Protein 6JIG (pdb70)

Sequence (480 aa):
FNESASIPTGLTYDDVLIIPQHSRVTSRKEVNTTTRLSRNVKLSIPIVASNMDTVCEQRMAVAMAREGGIGILHRFCSIEEQCAMLREVKRAQSFLIESPRIILPHETAREAWEGLNWKGRVGGVGCLLVVNCKNERKLLGIITRHDLKLADESTTVESLMTPVDKMVVSTNTSISLEEVTHLMRKGRTANVPIVGQNGQLLYLVTLSDVVKLRKNKQASLDSRGRLLVGAAVGVKKDDMNRAIRLVEAGADVLVVDIAHGHSDLCINMVKRLKGDPRTASVDIIAGNIASAEAAEALIDAGADGLKIGVGPGSIAITRLVAGAGVPQLSAVLACTRVARRRGVPCIADGGLRTSGDISKAIGAGADTVMLGNMLAGTDEAPGRVLVKDGQKVKIIRGMAGFGANLSKAERERTSLVPEGVEGSVACKGPVGPIVRQLVGGLRSGMSYSGAKSIEEMQRRTRFVRMTGAGLRESGSHGVA

Solvent-accessible surface area: 21170 Å² total; per-residue (Å²): 231,84,136,69,92,94,123,121,94,28,33,50,4,64,42,2,70,28,61,92,65,168,43,126,28,121,42,83,94,86,3,74,4,71,11,102,0,0,88,110,16,100,4,34,13,0,0,0,0,8,14,20,14,10,0,0,52,39,73,0,0,19,15,0,0,98,31,0,0,0,0,0,0,3,61,23,8,27,19,57,79,0,4,38,17,0,129,33,0,10,62,9,14,11,34,34,33,78,71,4,93,43,7,61,18,147,48,43,1,85,80,0,83,69,24,0,91,60,89,16,63,77,64,5,23,48,14,1,0,0,0,59,42,75,99,108,68,26,12,54,0,14,0,31,70,140,40,3,108,180,30,102,102,89,38,52,0,80,73,44,39,51,60,53,132,68,29,39,53,13,97,67,66,99,7,58,56,79,72,0,11,101,41,10,162,72,34,145,42,45,21,0,0,0,13,11,138,85,33,54,10,65,54,8,0,23,75,74,10,2,81,77,45,134,65,86,90,50,28,7,57,24,124,94,9,36,0,16,0,0,0,0,0,1,18,82,95,91,14,21,70,17,0,15,94,0,24,134,13,15,4,28,0,0,0,0,25,33,72,115,0,71,29,104,113,0,25,67,0,0,116,101,0,74,62,23,118,140,0,41,88,20,10,0,0,0,0,13,2,11,44,40,65,1,0,70,24,0,5,87,8,23,0,6,0,0,2,0,5,24,14,27,22,69,25,30,37,21,83,146,63,66,63,51,34,47,46,1,1,26,0,0,77,40,0,12,84,27,1,81,190,98,47,5,8,2,0,0,22,14,26,12,105,74,28,35,8,0,3,20,0,0,7,3,16,0,28,0,0,2,2,14,58,21,0,0,2,0,89,39,5,24,63,82,91,47,87,54,116,77,70,51,8,11,84,8,50,1,40,49,3,127,33,0,55,70,40,35,38,90,38,64,101,143,156,55,113,39,46,5,66,71,32,67,13,72,47,78,22,67,0,7,67,38,1,140,69,16,12,36,21,0,71,57,10,0,36,128,1,2,0,23,33,7,70,43,0,51,69,95,9,133,51,72,151,24,98,51,80,26,69,88,66,58,46,124,128,91,98,159

Radius of gyration: 24.88 Å; Cα contacts (8 Å, |Δi|>4): 1090; chains: 1; bounding box: 66×73×60 Å

GO terms:
  GO:0005654 nucleoplasm (C, HTP)
  GO:0005730 nucleolus (C, HTP)
  GO:0005737 cytoplasm (C, HTP)
  GO:0005730 nucleolus (C, IDA)
  GO:0020015 glycosome (C, IDA)
  GO:0003920 GMP reductase activity (F, IDA)

Foldseek 3Di:
DPVVVPDDDFAALLFWAWFFDDAPDDDLVLFFAWFAQFLPFIWRHFEEADQAQQIDFLLNQLLQLLQGHGYAHHDLFALVRRLLRLQQQQQAAFAWAFPAAADEQQAFLLVVVVQQQDPSYVNRHFKHFYAHDPPQQQTFFIDGPVLSPPPDRGHTNNVSTGGPVLDAEAQDPPDDLVRVVVSCVVSVDFKYFHAHPRRHTGTMGGNVNSVSVPPPPNGRADPRRGHAYAYEFEQDPCSVVSQLSNVVSPHQEYEHDDLACLDVSNLVSLLVQCPDPSRVVHAYEYDDDQAQVSLVSNVVSPHRAYEYWHAQAPFFQCCVQVVDTGRQLNSLLRNQVNCVVVSTAYEREHNDDALSSVLSSLQSRHRHYYDHQLRRLEPSGDADWDQDPHATKGKDKDCLADVSNVSSCVRNVHPRPGGGGMDIDGRDYHCNVSVVVSSSSSSVSCSSQNHSYSVSSNVRIDMDTDDPVVSQVVDDPDDD

InterPro domains:
  IPR000644 CBS domain [PF00571] (102-151)
  IPR000644 CBS domain [PF00571] (161-215)
  IPR000644 CBS domain [PS51371] (98-161)
  IPR000644 CBS domain [PS51371] (163-225)
  IPR000644 CBS domain [SM00116] (101-155)
  IPR000644 CBS domain [SM00116] (169-217)
  IPR001093 IMP dehydrogenase/GMP reductase [PF00478] (12-486)
  IPR001093 IMP dehydrogenase/GMP reductase [cd00381] (12-475)
  IPR005990 Inosine-5'-monophosphate dehydrogenase [PIRSF000130] (10-489)
  IPR005990 Inosine-5'-monophosphate dehydrogenase [PTHR11911] (8-489)
  IPR005990 Inosine-5'-monophosphate dehydrogenase [TIGR01302] (12-467)
  IPR013785 Aldolase-type TIM barrel [G3DSA:3.20.20.70] (3-490)
  IPR015875 IMP dehydrogenase / GMP reductase, conserved site [PS00487] (308-320)
  IPR046342 CBS domain superfamily [SSF54631] (102-215)

Organism: Trypanosoma brucei brucei (strain 927/4 GUTat10.1) (NCBI:txid185431)

Secondary structure (DSSP, 8-state):
-HHHHTSPPP--GGGEEEPP-------GGG----EEEETTEEESS-EEE---TTT-SHHHHHHHHHTT-EEEE--SS-HHHHHHHHHHHHHS--SSEES--EE-TTSBHHHHHHHHT-TTSTT--SEEEEES-TTT-BEEEEEETGGGTT--TTSBHHHHSEEGGGS--B--TT--HHHHHHHHHHHT-SEEEEE-TTSBEEEEEEHHHHHHHHS-TTS-B-TTSPBP-EEEE-SSHHHHHHHHHHHHHT-SEEEEE-S--SSHHHHHHHHHHHH-TTTTTSEEEEEEE-SHHHHHHHHHTT-SEEEE-SS-STTB-HHHHT-----HHHHHHHHHHHHHHHT--EEEES---SHHHHHHHHHTT-SEEEESTTTTTBTTSSS--EEETTEEEEEEE-TTSHHHHHHHHHHHT------B-EEEEE--B-HHHHHHHHHHHHHHHHHHTT-SSHHHHHHH--EEE--HHHHHHHS--S--

Structure (mmCIF, N/CA/C/O backbone):
data_6JIG
#
_entry.id   6JIG
#
_cell.length_a   143.277
_cell.length_b   143.277
_cell.length_c   132.961
_cell.angle_alpha   90.00
_cell.angle_beta   90.00
_cell.angle_gamma   90.00
#
_symmetry.space_group_name_H-M   'I 4 2 2'
#
loop_
_entity.id
_entity.type
_entity.pdbx_description
1 polymer 'GMP reductase'
2 non-polymer "GUANOSINE-5'-MONOPHOSPHATE"
3 non-polymer 'POTASSIUM ION'
4 water water
#
loop_
_atom_site.group_PDB
_atom_site.id
_atom_site.type_symbol
_atom_site.label_atom_id
_atom_site.label_alt_id
_atom_site.label_comp_id
_atom_site.label_asym_id
_atom_site.label_entity_id
_atom_site.label_seq_id
_atom_site.pdbx_PDB_ins_code
_atom_site.Cartn_x
_atom_site.Cartn_y
_atom_site.Cartn_z
_atom_site.occupancy
_atom_site.B_iso_or_equiv
_atom_site.auth_seq_id
_atom_site.auth_comp_id
_atom_site.auth_asym_id
_atom_site.auth_atom_id
_atom_site.pdbx_PDB_model_num
ATOM 1 N N . PHE A 1 3 ? -15.080 1.192 -40.487 1.00 61.20 3 PHE A N 1
ATOM 2 C CA . PHE A 1 3 ? -14.741 2.404 -39.741 1.00 60.92 3 PHE A CA 1
ATOM 3 C C . PHE A 1 3 ? -13.567 3.131 -40.402 1.00 57.82 3 PHE A C 1
ATOM 4 O O . PHE A 1 3 ? -12.482 3.227 -39.824 1.00 60.59 3 PHE A O 1
ATOM 12 N N . ASN A 1 4 ? -13.798 3.662 -41.609 1.00 56.47 4 ASN A N 1
ATOM 13 C CA . ASN A 1 4 ? -12.717 4.221 -42.423 1.00 55.90 4 ASN A CA 1
ATOM 14 C C . ASN A 1 4 ? -12.252 5.602 -41.959 1.00 55.53 4 ASN A C 1
ATOM 15 O O . ASN A 1 4 ? -11.073 5.935 -42.129 1.00 52.03 4 ASN A O 1
ATOM 17 N N . GLU A 1 5 ? -13.102 6.419 -41.376 1.00 55.78 5 GLU A N 1
ATOM 18 C CA . GLU A 1 5 ? -12.659 7.726 -40.976 1.00 53.41 5 GLU A CA 1
ATOM 19 C C . GLU A 1 5 ? -11.545 7.616 -39.975 1.00 54.47 5 GLU A C 1
ATOM 20 O O . GLU A 1 5 ? -10.609 8.339 -40.014 1.00 56.60 5 GLU A O 1
ATOM 26 N N . SER A 1 6 ? -11.656 6.694 -39.068 1.00 52.50 6 SER A N 1
ATOM 27 C CA . SER A 1 6 ? -10.639 6.543 -38.037 1.00 49.19 6 SER A CA 1
ATOM 28 C C . SER A 1 6 ? -9.281 6.197 -38.632 1.00 50.33 6 SER A C 1
ATOM 29 O O . SER A 1 6 ? -8.250 6.679 -38.150 1.00 50.36 6 SER A O 1
ATOM 32 N N . ALA A 1 7 ? -9.252 5.386 -39.691 1.00 51.66 7 ALA A N 1
ATOM 33 C CA . ALA A 1 7 ? -7.972 4.952 -40.244 1.00 51.86 7 ALA A CA 1
ATOM 34 C C . ALA A 1 7 ? -7.165 6.091 -40.868 1.00 53.48 7 ALA A C 1
ATOM 35 O O . ALA A 1 7 ? -5.944 5.956 -41.018 1.00 52.12 7 ALA A O 1
ATOM 37 N N . SER A 1 8 ? -7.801 7.205 -41.228 1.00 50.70 8 SER A N 1
ATOM 38 C CA . SER A 1 8 ? -7.113 8.309 -41.894 1.00 50.26 8 SER A CA 1
ATOM 39 C C . SER A 1 8 ? -6.481 9.309 -40.930 1.00 49.41 8 SER A C 1
ATOM 40 O O . SER A 1 8 ? -5.802 10.238 -41.380 1.00 51.83 8 SER A O 1
ATOM 43 N N . ILE A 1 9 ? -6.689 9.154 -39.629 1.00 45.42 9 ILE A N 1
ATOM 44 C CA . ILE A 1 9 ? -6.106 10.042 -38.626 1.00 40.52 9 ILE A CA 1
ATOM 45 C C . ILE A 1 9 ? -4.625 9.701 -38.467 1.00 40.28 9 ILE A C 1
ATOM 46 O O . ILE A 1 9 ? -4.281 8.541 -38.186 1.00 39.36 9 ILE A O 1
ATOM 51 N N . PRO A 1 10 ? -3.717 10.665 -38.633 1.00 39.90 10 PRO A N 1
ATOM 52 C CA . PRO A 1 10 ? -2.289 10.367 -38.496 1.00 39.98 10 PRO A CA 1
ATOM 53 C C . PRO A 1 10 ? -1.906 10.141 -37.044 1.00 36.90 10 PRO A C 1
ATOM 54 O O . PRO A 1 10 ? -2.574 10.590 -36.115 1.00 35.26 10 PRO A O 1
ATOM 58 N N . THR A 1 11 ? -0.785 9.456 -36.849 1.00 38.85 11 THR A N 1
ATOM 59 C CA . THR A 1 11 ? -0.302 9.153 -35.510 1.00 35.29 11 THR A CA 1
ATOM 60 C C . THR A 1 11 ? 0.827 10.108 -35.148 1.00 36.63 11 THR A C 1
ATOM 61 O O . THR A 1 11 ? 1.776 10.267 -35.918 1.00 37.09 11 THR A O 1
ATOM 65 N N . GLY A 1 12 ? 0.723 10.746 -33.985 1.00 34.13 12 GLY A N 1
ATOM 66 C CA . GLY A 1 12 ? 1.782 11.611 -33.490 1.00 34.86 12 GLY A CA 1
ATOM 67 C C . GLY A 1 12 ? 2.609 10.886 -32.443 1.00 33.81 12 GLY A C 1
ATOM 68 O O . GLY A 1 12 ? 2.098 10.063 -31.691 1.00 32.52 12 GLY A O 1
ATOM 69 N N . LEU A 1 13 ? 3.899 11.198 -32.398 1.00 30.26 13 LEU A N 1
ATOM 70 C CA . LEU A 1 13 ? 4.828 10.541 -31.491 1.00 29.49 13 LEU A CA 1
ATOM 71 C C . LEU A 1 13 ? 5.334 11.526 -30.454 1.00 32.13 13 LEU A C 1
ATOM 72 O O . LEU A 1 13 ? 5.513 12.716 -30.746 1.00 32.48 13 LEU A O 1
ATOM 77 N N . THR A 1 14 ? 5.590 11.025 -29.252 1.00 31.31 14 THR A N 1
ATOM 78 C CA . THR A 1 14 ? 6.291 11.816 -28.251 1.00 30.53 14 THR A CA 1
ATOM 79 C C . THR A 1 14 ? 7.669 11.211 -27.989 1.00 31.85 14 THR A C 1
ATOM 80 O O . THR A 1 14 ? 8.065 10.220 -28.619 1.00 30.16 14 THR A O 1
ATOM 84 N N . TYR A 1 15 ? 8.409 11.817 -27.050 1.00 31.32 15 TYR A N 1
ATOM 85 C CA . TYR A 1 15 ? 9.789 11.383 -26.812 1.00 30.14 15 TYR A CA 1
ATOM 86 C C . TYR A 1 15 ? 9.844 9.916 -26.414 1.00 33.02 15 TYR A C 1
ATOM 87 O O . TYR A 1 15 ? 10.694 9.166 -26.908 1.00 31.86 15 TYR A O 1
ATOM 96 N N . ASP A 1 16 ? 8.942 9.487 -25.523 1.00 32.49 16 ASP A N 1
ATOM 97 C CA . ASP A 1 16 ? 8.936 8.093 -25.081 1.00 32.54 16 ASP A CA 1
ATOM 98 C C . ASP A 1 16 ? 8.559 7.105 -26.180 1.00 34.86 16 ASP A C 1
ATOM 99 O O . ASP A 1 16 ? 8.626 5.889 -25.937 1.00 34.77 16 ASP A O 1
ATOM 104 N N . ASP A 1 17 ? 8.161 7.570 -27.365 1.00 30.27 17 ASP A N 1
ATOM 105 C CA . ASP A 1 17 ? 7.856 6.655 -28.459 1.00 32.00 17 ASP A CA 1
ATOM 106 C C . ASP A 1 17 ? 9.078 6.253 -29.281 1.00 32.18 17 ASP A C 1
ATOM 107 O O . ASP A 1 17 ? 8.968 5.346 -30.109 1.00 29.89 17 ASP A O 1
ATOM 112 N N . VAL A 1 18 ? 10.226 6.915 -29.125 1.00 31.83 18 VAL A N 1
ATOM 113 C CA . VAL A 1 18 ? 11.339 6.672 -30.036 1.00 32.36 18 VAL A CA 1
ATOM 114 C C . VAL A 1 18 ? 12.654 6.537 -29.275 1.00 31.70 18 VAL A C 1
ATOM 115 O O . VAL A 1 18 ? 12.787 6.944 -28.118 1.00 32.25 18 VAL A O 1
ATOM 119 N N . LEU A 1 19 ? 13.622 5.919 -29.944 1.00 29.30 19 LEU A N 1
ATOM 120 C CA . LEU A 1 19 ? 15.024 5.962 -29.537 1.00 30.92 19 LEU A CA 1
ATOM 121 C C . LEU A 1 19 ? 15.850 6.486 -30.692 1.00 30.18 19 LEU A C 1
ATOM 122 O O . LEU A 1 19 ? 15.453 6.356 -31.849 1.00 31.10 19 LEU A O 1
ATOM 127 N N . ILE A 1 20 ? 17.001 7.082 -30.368 1.00 31.55 20 ILE A N 1
ATOM 128 C CA . ILE A 1 20 ? 17.984 7.479 -31.373 1.00 32.30 20 ILE A CA 1
ATOM 129 C C . ILE A 1 20 ? 18.762 6.244 -31.820 1.00 31.05 20 ILE A C 1
ATOM 130 O O . ILE A 1 20 ? 19.320 5.520 -30.996 1.00 30.40 20 ILE A O 1
ATOM 135 N N . ILE A 1 21 ? 18.770 5.987 -33.117 1.00 31.46 21 ILE A N 1
ATOM 136 C CA . ILE A 1 21 ? 19.477 4.816 -33.640 1.00 29.64 21 ILE A CA 1
ATOM 137 C C . ILE A 1 21 ? 20.971 5.109 -33.619 1.00 33.42 21 ILE A C 1
ATOM 138 O O . ILE A 1 21 ? 21.394 6.143 -34.166 1.00 34.18 21 ILE A O 1
ATOM 143 N N . PRO A 1 22 ? 21.798 4.251 -33.025 1.00 31.98 22 PRO A N 1
ATOM 144 C CA . PRO A 1 22 ? 23.244 4.508 -33.040 1.00 33.78 22 PRO A CA 1
ATOM 145 C C . PRO A 1 22 ? 23.771 4.549 -34.469 1.00 34.48 22 PRO A C 1
ATOM 146 O O . PRO A 1 22 ? 23.346 3.779 -35.328 1.00 31.68 22 PRO A O 1
ATOM 150 N N . GLN A 1 23 ? 24.698 5.476 -34.713 1.00 35.09 23 GLN A N 1
ATOM 151 C CA . GLN A 1 23 ? 25.309 5.709 -36.013 1.00 36.58 23 GLN A CA 1
ATOM 152 C C . GLN A 1 23 ? 26.817 5.568 -35.874 1.00 37.12 23 GLN A C 1
ATOM 153 O O . GLN A 1 23 ? 27.359 5.494 -34.769 1.00 39.18 23 GLN A O 1
ATOM 159 N N . HIS A 1 24 ? 27.491 5.516 -37.014 1.00 36.51 24 HIS A N 1
ATOM 160 C CA . HIS A 1 24 ? 28.947 5.511 -37.003 1.00 39.23 24 HIS A CA 1
ATOM 161 C C . HIS A 1 24 ? 29.480 6.787 -36.362 1.00 43.48 24 HIS A C 1
ATOM 162 O O . HIS A 1 24 ? 29.148 7.896 -36.790 1.00 43.79 24 HIS A O 1
ATOM 169 N N . SER A 1 25 ? 30.318 6.636 -35.340 1.00 38.15 25 SER A N 1
ATOM 170 C CA . SER A 1 25 ? 30.846 7.775 -34.604 1.00 41.73 25 SER A CA 1
ATOM 171 C C . SER A 1 25 ? 32.353 7.853 -34.819 1.00 46.91 25 SER A C 1
ATOM 172 O O . SER A 1 25 ? 33.083 6.911 -34.491 1.00 40.01 25 SER A O 1
ATOM 175 N N . ARG A 1 26 ? 32.810 8.969 -35.377 1.00 47.12 26 ARG A N 1
ATOM 176 C CA . ARG A 1 26 ? 34.232 9.269 -35.408 1.00 49.77 26 ARG A CA 1
ATOM 177 C C . ARG A 1 26 ? 34.677 10.005 -34.155 1.00 55.86 26 ARG A C 1
ATOM 178 O O . ARG A 1 26 ? 35.858 10.349 -34.031 1.00 56.24 26 ARG A O 1
ATOM 186 N N . VAL A 1 27 ? 33.749 10.251 -33.229 1.00 55.75 27 VAL A N 1
ATOM 187 C CA . VAL A 1 27 ? 34.054 10.998 -32.014 1.00 58.09 27 VAL A CA 1
ATOM 188 C C . VAL A 1 27 ? 35.031 10.195 -31.175 1.00 61.92 27 VAL A C 1
ATOM 189 O O . VAL A 1 27 ? 34.725 9.080 -30.737 1.00 60.05 27 VAL A O 1
ATOM 193 N N . THR A 1 28 ? 36.214 10.755 -30.938 1.00 63.81 28 THR A N 1
ATOM 194 C CA . THR A 1 28 ? 37.177 10.092 -30.070 1.00 65.19 28 THR A CA 1
ATOM 195 C C . THR A 1 28 ? 37.173 10.652 -28.656 1.00 67.71 28 THR A C 1
ATOM 196 O O . THR A 1 28 ? 37.255 9.883 -27.695 1.00 68.26 28 THR A O 1
ATOM 200 N N . SER A 1 29 ? 37.048 11.967 -28.497 1.00 69.94 29 SER A N 1
ATOM 201 C CA . SER A 1 29 ? 37.026 12.594 -27.183 1.00 70.13 29 SER A CA 1
ATOM 202 C C . SER A 1 29 ? 35.660 13.212 -26.911 1.00 71.32 29 SER A C 1
ATOM 203 O O . SER A 1 29 ? 35.051 13.825 -27.798 1.00 65.48 29 SER A O 1
ATOM 205 N N . ARG A 1 30 ? 35.183 13.048 -25.672 1.00 71.34 30 ARG A N 1
ATOM 206 C CA . ARG A 1 30 ? 33.997 13.767 -25.222 1.00 68.10 30 ARG A CA 1
ATOM 207 C C . ARG A 1 30 ? 34.143 15.276 -25.398 1.00 65.32 30 ARG A C 1
ATOM 208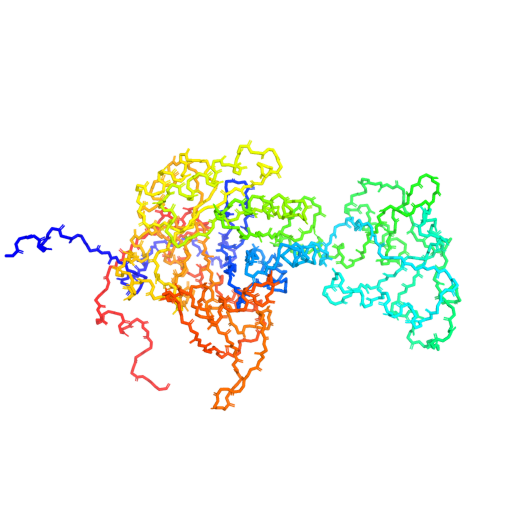 O O . ARG A 1 30 ? 33.133 15.982 -25.514 1.00 62.18 30 ARG A O 1
ATOM 210 N N . LYS A 1 31 ? 35.377 15.782 -25.442 1.00 65.47 31 LYS A N 1
ATOM 211 C CA . LYS A 1 31 ? 35.622 17.209 -25.606 1.00 62.28 31 LYS A CA 1
ATOM 212 C C . LYS A 1 31 ? 35.385 17.704 -27.028 1.00 59.66 31 LYS A C 1
ATOM 213 O O . LYS A 1 31 ? 35.213 18.912 -27.220 1.00 58.64 31 LYS A O 1
ATOM 215 N N . GLU A 1 32 ? 35.380 16.816 -28.028 1.00 61.31 32 GLU A N 1
ATOM 216 C CA . GLU A 1 32 ? 35.203 17.242 -29.414 1.00 59.70 32 GLU A CA 1
ATOM 217 C C . GLU A 1 32 ? 33.760 17.602 -29.762 1.00 55.93 32 GLU A C 1
ATOM 218 O O . GLU A 1 32 ? 33.515 18.070 -30.879 1.00 52.31 32 GLU A O 1
ATOM 224 N N . VAL A 1 33 ? 32.812 17.398 -28.849 1.00 53.97 33 VAL A N 1
ATOM 225 C CA . VAL A 1 33 ? 31.390 17.573 -29.127 1.00 49.51 33 VAL A CA 1
ATOM 226 C C . VAL A 1 33 ? 30.996 18.999 -28.736 1.00 50.82 33 VAL A C 1
ATOM 227 O O . VAL A 1 33 ? 30.991 19.346 -27.555 1.00 53.77 33 VAL A O 1
ATOM 231 N N . ASN A 1 34 ? 30.653 19.819 -29.725 1.00 41.85 34 ASN A N 1
ATOM 232 C CA . ASN A 1 34 ? 30.333 21.229 -29.531 1.00 41.08 34 ASN A CA 1
ATOM 233 C C . ASN A 1 34 ? 28.820 21.394 -29.445 1.00 38.42 34 ASN A C 1
ATOM 234 O O . ASN A 1 34 ? 28.108 20.933 -30.338 1.00 38.30 34 ASN A O 1
ATOM 239 N N . THR A 1 35 ? 28.332 22.062 -28.395 1.00 36.00 35 THR A N 1
ATOM 240 C CA . THR A 1 35 ? 26.889 22.213 -28.211 1.00 37.25 35 THR A CA 1
ATOM 241 C C . THR A 1 35 ? 26.380 23.611 -28.517 1.00 35.22 35 THR A C 1
ATOM 242 O O . THR A 1 35 ? 25.234 23.917 -28.177 1.00 33.14 35 THR A O 1
ATOM 246 N N . THR A 1 36 ? 27.181 24.471 -29.155 1.00 34.68 36 THR A N 1
ATOM 247 C CA . THR A 1 36 ? 26.719 25.833 -29.405 1.00 33.51 36 THR A CA 1
ATOM 248 C C . THR A 1 36 ? 25.552 25.849 -30.397 1.00 35.03 36 THR A C 1
ATOM 249 O O . THR A 1 36 ? 25.479 25.035 -31.321 1.00 36.13 36 THR A O 1
ATOM 253 N N . THR A 1 37 ? 24.619 26.772 -30.189 1.00 35.65 37 THR A N 1
ATOM 254 C CA . THR A 1 37 ? 23.357 26.735 -30.916 1.00 34.83 37 THR A CA 1
ATOM 255 C C . THR A 1 37 ? 22.805 28.151 -30.998 1.00 36.22 37 THR A C 1
ATOM 256 O O . THR A 1 37 ? 23.416 29.103 -30.504 1.00 39.64 37 THR A O 1
ATOM 260 N N . ARG A 1 38 ? 21.640 28.287 -31.628 1.00 34.68 38 ARG A N 1
ATOM 261 C CA . ARG A 1 38 ? 20.943 29.561 -31.736 1.00 37.07 38 ARG A CA 1
ATOM 262 C C . ARG A 1 38 ? 19.642 29.505 -30.951 1.00 38.66 38 ARG A C 1
ATOM 263 O O . ARG A 1 38 ? 18.852 28.560 -31.098 1.00 34.32 38 ARG A O 1
ATOM 271 N N . LEU A 1 39 ? 19.445 30.503 -30.100 1.00 34.67 39 LEU A N 1
ATOM 272 C CA . LEU A 1 39 ? 18.154 30.707 -29.468 1.00 35.33 39 LEU A CA 1
ATOM 273 C C . LEU A 1 39 ? 17.164 31.317 -30.448 1.00 38.67 39 LEU A C 1
ATOM 274 O O . LEU A 1 39 ? 15.991 30.919 -30.497 1.00 32.94 39 LEU A O 1
ATOM 279 N N . SER A 1 40 ? 17.629 32.288 -31.229 1.00 36.18 40 SER A N 1
ATOM 280 C CA . SER A 1 40 ? 16.832 32.988 -32.220 1.00 35.51 40 SER A CA 1
ATOM 281 C C . SER A 1 40 ? 17.788 33.441 -33.319 1.00 37.24 40 SER A C 1
ATOM 282 O O . SER A 1 40 ? 18.994 33.182 -33.255 1.00 37.55 40 SER A O 1
ATOM 285 N N . ARG A 1 41 ? 17.243 34.132 -34.325 1.00 36.88 41 ARG A N 1
ATOM 286 C CA . ARG A 1 41 ? 18.025 34.469 -35.518 1.00 38.22 41 ARG A CA 1
ATOM 287 C C . ARG A 1 41 ? 19.347 35.137 -35.152 1.00 39.42 41 ARG A C 1
ATOM 288 O O . ARG A 1 41 ? 20.388 34.846 -35.752 1.00 42.69 41 ARG A O 1
ATOM 296 N N . ASN A 1 42 ? 19.335 36.014 -34.151 1.00 37.79 42 ASN A N 1
ATOM 297 C CA . ASN A 1 42 ? 20.523 36.801 -33.842 1.00 42.15 42 ASN A CA 1
ATOM 298 C C . ASN A 1 42 ? 21.083 36.533 -32.448 1.00 43.60 42 ASN A C 1
ATOM 299 O O . ASN A 1 42 ? 21.868 37.341 -31.946 1.00 37.90 42 ASN A O 1
ATOM 304 N N . VAL A 1 43 ? 20.728 35.414 -31.809 1.00 36.79 43 VAL A N 1
ATOM 305 C CA . VAL A 1 43 ? 21.214 35.122 -30.459 1.00 35.97 43 VAL A CA 1
ATOM 306 C C . VAL A 1 43 ? 21.760 33.702 -30.423 1.00 40.06 43 VAL A C 1
ATOM 307 O O . VAL A 1 43 ? 21.012 32.742 -30.641 1.00 37.52 43 VAL A O 1
ATOM 311 N N . LYS A 1 44 ? 23.049 33.568 -30.123 1.00 33.93 44 LYS A N 1
ATOM 312 C CA . LYS A 1 44 ? 23.706 32.276 -29.979 1.00 34.54 44 LYS A CA 1
ATOM 313 C C . LYS A 1 44 ? 23.864 31.921 -28.505 1.00 37.42 44 LYS A C 1
ATOM 314 O O . LYS A 1 44 ? 24.000 32.799 -27.650 1.00 38.29 44 LYS A O 1
ATOM 318 N N . LEU A 1 45 ? 23.858 30.618 -28.213 1.00 33.90 45 LEU A N 1
ATOM 319 C CA . LEU A 1 45 ? 24.079 30.116 -26.866 1.00 34.56 45 LEU A CA 1
ATOM 320 C C . LEU A 1 45 ? 25.119 29.007 -26.902 1.00 33.98 45 LEU A C 1
ATOM 321 O O . LEU A 1 45 ? 25.136 28.191 -27.828 1.00 36.29 45 LEU A O 1
ATOM 326 N N . SER A 1 46 ? 25.941 28.940 -25.848 1.00 31.27 46 SER A N 1
ATOM 327 C CA . SER A 1 46 ? 26.943 27.881 -25.758 1.00 35.36 46 SER A CA 1
ATOM 328 C C . SER A 1 46 ? 26.315 26.519 -25.468 1.00 34.06 46 SER A C 1
ATOM 329 O O . SER A 1 46 ? 26.873 25.491 -25.871 1.00 32.70 46 SER A O 1
ATOM 332 N N . ILE A 1 47 ? 25.209 26.475 -24.720 1.00 33.77 47 ILE A N 1
ATOM 333 C CA . ILE A 1 47 ? 24.510 25.202 -24.480 1.00 33.20 47 ILE A CA 1
ATOM 334 C C . ILE A 1 47 ? 23.035 25.409 -24.819 1.00 33.77 47 ILE A C 1
ATOM 335 O O . ILE A 1 47 ? 22.530 26.535 -24.731 1.00 34.40 47 ILE A O 1
ATOM 340 N N . PRO A 1 48 ? 22.307 24.365 -25.220 1.00 32.70 48 PRO A N 1
ATOM 341 C CA . PRO A 1 48 ? 20.956 24.582 -25.750 1.00 30.83 48 PRO A CA 1
ATOM 342 C C . PRO A 1 48 ? 19.842 24.525 -24.711 1.00 34.43 48 PRO A C 1
ATOM 343 O O . PRO A 1 48 ? 18.765 24.022 -25.028 1.00 36.44 48 PRO A O 1
ATOM 347 N N . ILE A 1 49 ? 20.072 25.026 -23.499 1.00 35.18 49 ILE A N 1
ATOM 348 C CA . ILE A 1 49 ? 19.150 24.884 -22.373 1.00 35.47 49 ILE A CA 1
ATOM 349 C C . ILE A 1 49 ? 18.569 26.254 -22.042 1.00 33.53 49 ILE A C 1
ATOM 350 O O . ILE A 1 49 ? 19.321 27.207 -21.805 1.00 33.79 49 ILE A O 1
ATOM 355 N N . VAL A 1 50 ? 17.242 26.344 -22.011 1.00 33.16 50 VAL A N 1
ATOM 356 C CA . VAL A 1 50 ? 16.515 27.570 -21.692 1.00 34.81 50 VAL A CA 1
ATOM 357 C C . VAL A 1 50 ? 15.643 27.292 -20.473 1.00 38.06 50 VAL A C 1
ATOM 358 O O . VAL A 1 50 ? 14.848 26.342 -20.479 1.00 34.79 50 VAL A O 1
ATOM 362 N N . ALA A 1 51 ? 15.792 28.102 -19.426 1.00 35.15 51 ALA A N 1
ATOM 363 C CA . ALA A 1 51 ? 14.911 27.970 -18.268 1.00 36.36 51 ALA A CA 1
ATOM 364 C C . ALA A 1 51 ? 13.533 28.544 -18.574 1.00 36.96 51 ALA A C 1
ATOM 365 O O . ALA A 1 51 ? 13.410 29.639 -19.126 1.00 35.36 51 ALA A O 1
ATOM 367 N N . SER A 1 52 ? 12.495 27.808 -18.185 1.00 34.94 52 SER A N 1
ATOM 368 C CA . SER A 1 52 ? 11.126 28.172 -18.513 1.00 33.32 52 SER A CA 1
ATOM 369 C C . SER A 1 52 ? 10.689 29.453 -17.811 1.00 34.11 52 SER A C 1
ATOM 370 O O . SER A 1 52 ? 10.976 29.653 -16.626 1.00 36.35 52 SER A O 1
ATOM 373 N N . ASN A 1 53 ? 9.940 30.286 -18.537 1.00 34.00 53 ASN A N 1
ATOM 374 C CA . ASN A 1 53 ? 9.256 31.459 -17.975 1.00 35.24 53 ASN A CA 1
ATOM 375 C C . ASN A 1 53 ? 8.027 31.001 -17.182 1.00 37.24 53 ASN A C 1
ATOM 376 O O . ASN A 1 53 ? 6.877 31.202 -17.570 1.00 39.20 53 ASN A O 1
ATOM 381 N N . MET A 1 54 ? 8.304 30.367 -16.049 1.00 37.05 54 MET A N 1
ATOM 382 C CA . MET A 1 54 ? 7.312 29.977 -15.061 1.00 39.66 54 MET A CA 1
ATOM 383 C C . MET A 1 54 ? 7.662 30.638 -13.740 1.00 40.76 54 MET A C 1
ATOM 384 O O . MET A 1 54 ? 8.843 30.798 -13.418 1.00 39.20 54 MET A O 1
ATOM 389 N N . ASP A 1 55 ? 6.639 31.014 -12.968 1.00 41.58 55 ASP A N 1
ATOM 390 C CA . ASP A 1 55 ? 6.941 31.718 -11.732 1.00 40.67 55 ASP A CA 1
ATOM 391 C C . ASP A 1 55 ? 7.443 30.796 -10.635 1.00 44.31 55 ASP A C 1
ATOM 392 O O . ASP A 1 55 ? 7.754 31.289 -9.548 1.00 40.61 55 ASP A O 1
ATOM 397 N N . THR A 1 56 ? 7.578 29.493 -10.898 1.00 40.13 56 THR A N 1
ATOM 398 C CA . THR A 1 56 ? 8.273 28.586 -9.996 1.00 40.91 56 THR A CA 1
ATOM 399 C C . THR A 1 56 ? 9.614 28.121 -10.559 1.00 44.03 56 THR A C 1
ATOM 400 O O . THR A 1 56 ? 10.254 27.244 -9.970 1.00 43.69 56 THR A O 1
ATOM 404 N N . VAL A 1 57 ? 10.061 28.684 -11.678 1.00 41.38 57 VAL A N 1
ATOM 405 C CA . VAL A 1 57 ? 11.312 28.238 -12.286 1.00 40.13 57 VAL A CA 1
ATOM 406 C C . VAL A 1 57 ? 12.299 29.391 -12.446 1.00 40.11 57 VAL A C 1
ATOM 407 O O . VAL A 1 57 ? 13.430 29.316 -11.953 1.00 42.47 57 VAL A O 1
ATOM 411 N N . CYS A 1 58 ? 11.899 30.471 -13.118 1.00 39.66 58 CYS A N 1
ATOM 412 C CA . CYS A 1 58 ? 12.877 31.477 -13.550 1.00 39.21 58 CYS A CA 1
ATOM 413 C C . CYS A 1 58 ? 12.548 32.881 -13.039 1.00 39.07 58 CYS A C 1
ATOM 414 O O . CYS A 1 58 ? 11.733 33.596 -13.631 1.00 39.25 58 CYS A O 1
ATOM 417 N N . GLU A 1 59 ? 13.228 33.295 -11.969 1.00 39.30 59 GLU A N 1
ATOM 418 C CA . GLU A 1 59 ? 13.350 34.725 -11.691 1.00 40.80 59 GLU A CA 1
ATOM 419 C C . GLU A 1 59 ? 14.836 35.073 -11.755 1.00 41.98 59 GLU A C 1
ATOM 420 O O . GLU A 1 59 ? 15.587 34.392 -12.464 1.00 36.81 59 GLU A O 1
ATOM 426 N N . GLN A 1 60 ? 15.285 36.118 -11.051 1.00 41.35 60 GLN A N 1
ATOM 427 C CA . GLN A 1 60 ? 16.621 36.643 -11.333 1.00 42.17 60 GLN A CA 1
ATOM 428 C C . GLN A 1 60 ? 17.723 35.638 -10.986 1.00 39.88 60 GLN A C 1
ATOM 429 O O . GLN A 1 60 ? 18.732 35.551 -11.696 1.00 38.24 60 GLN A O 1
ATOM 435 N N . ARG A 1 61 ? 17.563 34.864 -9.909 1.00 39.35 61 ARG A N 1
ATOM 436 C CA . ARG A 1 61 ? 18.645 33.957 -9.534 1.00 40.84 61 ARG A CA 1
ATOM 437 C C . ARG A 1 61 ? 18.807 32.826 -10.548 1.00 39.16 61 ARG A C 1
ATOM 438 O O . ARG A 1 61 ? 19.937 32.425 -10.860 1.00 39.06 61 ARG A O 1
ATOM 442 N N . MET A 1 62 ? 17.696 32.315 -11.086 1.00 40.72 62 MET A N 1
ATOM 443 C CA . MET A 1 62 ? 17.771 31.271 -12.110 1.00 38.59 62 MET A CA 1
ATOM 444 C C . MET A 1 62 ? 18.336 31.821 -13.416 1.00 37.99 62 MET A C 1
ATOM 445 O O . MET A 1 62 ? 19.170 31.174 -14.059 1.00 35.86 62 MET A O 1
ATOM 450 N N . ALA A 1 63 ? 17.880 33.009 -13.830 1.00 36.21 63 ALA A N 1
ATOM 451 C CA . ALA A 1 63 ? 18.381 33.616 -15.060 1.00 37.00 63 ALA A CA 1
ATOM 452 C C . ALA A 1 63 ? 19.889 33.832 -14.993 1.00 37.88 63 ALA A C 1
ATOM 453 O O . ALA A 1 63 ? 20.603 33.604 -15.976 1.00 35.64 63 ALA A O 1
ATOM 455 N N . VAL A 1 64 ? 20.395 34.253 -13.832 1.00 37.14 64 VAL A N 1
ATOM 456 C CA . VAL A 1 64 ? 21.837 34.453 -13.677 1.00 36.01 64 VAL A CA 1
ATOM 457 C C . VAL A 1 64 ? 22.573 33.127 -13.790 1.00 37.79 64 VAL A C 1
ATOM 458 O O . VAL A 1 64 ? 23.611 33.020 -14.462 1.00 35.69 64 VAL A O 1
ATOM 462 N N . ALA A 1 65 ? 22.046 32.090 -13.140 1.00 36.85 65 ALA A N 1
ATOM 463 C CA . ALA A 1 65 ? 22.713 30.795 -13.157 1.00 37.52 65 ALA A CA 1
ATOM 464 C C . ALA A 1 65 ? 22.732 30.208 -14.562 1.00 34.63 65 ALA A C 1
ATOM 465 O O . ALA A 1 65 ? 23.748 29.657 -14.998 1.00 35.75 65 ALA A O 1
ATOM 467 N N . MET A 1 66 ? 21.621 30.321 -15.288 1.00 36.10 66 MET A N 1
ATOM 468 C CA . MET A 1 66 ? 21.549 29.725 -16.622 1.00 36.29 66 MET A CA 1
ATOM 469 C C . MET A 1 66 ? 22.523 30.404 -17.580 1.00 35.59 66 MET A C 1
ATOM 470 O O . MET A 1 66 ? 23.208 29.736 -18.361 1.00 34.75 66 MET A O 1
ATOM 475 N N . ALA A 1 67 ? 22.562 31.735 -17.564 1.00 34.36 67 ALA A N 1
ATOM 476 C CA . ALA A 1 67 ? 23.515 32.447 -18.413 1.00 34.70 67 ALA A CA 1
ATOM 477 C C . ALA A 1 67 ? 24.953 32.085 -18.058 1.00 35.36 67 ALA A C 1
ATOM 478 O O . ALA A 1 67 ? 25.812 31.961 -18.945 1.00 36.15 67 ALA A O 1
ATOM 480 N N . ARG A 1 68 ? 25.244 31.917 -16.764 1.00 37.07 68 ARG A N 1
ATOM 481 C CA . ARG A 1 68 ? 26.600 31.551 -16.365 1.00 38.49 68 ARG A CA 1
ATOM 482 C C . ARG A 1 68 ? 26.992 30.179 -16.887 1.00 39.51 68 ARG A C 1
ATOM 483 O O . ARG A 1 68 ? 28.169 29.946 -17.172 1.00 37.40 68 ARG A O 1
ATOM 491 N N . GLU A 1 69 ? 26.030 29.260 -17.017 1.00 37.62 69 GLU A N 1
ATOM 492 C CA . GLU A 1 69 ? 26.312 27.963 -17.608 1.00 35.46 69 GLU A CA 1
ATOM 493 C C . GLU A 1 69 ? 26.336 27.989 -19.131 1.00 35.53 69 GLU A C 1
ATOM 494 O O . GLU A 1 69 ? 26.631 26.961 -19.745 1.00 35.78 69 GLU A O 1
ATOM 500 N N . GLY A 1 70 ? 26.029 29.111 -19.764 1.00 36.90 70 GLY A N 1
ATOM 501 C CA . GLY A 1 70 ? 26.063 29.167 -21.208 1.00 33.21 70 GLY A CA 1
ATOM 502 C C . GLY A 1 70 ? 24.717 29.025 -21.880 1.00 36.08 70 GLY A C 1
ATOM 503 O O . GLY A 1 70 ? 24.663 29.026 -23.118 1.00 34.48 70 GLY A O 1
ATOM 504 N N . GLY A 1 71 ? 23.641 28.921 -21.110 1.00 33.46 71 GLY A N 1
ATOM 505 C CA . GLY A 1 71 ? 22.269 28.942 -21.607 1.00 34.07 71 GLY A CA 1
ATOM 506 C C . GLY A 1 71 ? 21.621 30.290 -21.355 1.00 35.84 71 GLY A C 1
ATOM 507 O O . GLY A 1 71 ? 22.283 31.334 -21.393 1.00 36.16 71 GLY A O 1
ATOM 508 N N . ILE A 1 72 ? 20.326 30.271 -21.043 1.00 34.90 72 ILE A N 1
ATOM 509 C CA . ILE A 1 72 ? 19.587 31.513 -20.806 1.00 33.62 72 ILE A CA 1
ATOM 510 C C . ILE A 1 72 ? 18.326 31.183 -20.021 1.00 38.03 72 ILE A C 1
ATOM 511 O O . ILE A 1 72 ? 17.822 30.053 -20.068 1.00 35.32 72 ILE A O 1
ATOM 516 N N . GLY A 1 73 ? 17.823 32.168 -19.276 1.00 33.70 73 GLY A N 1
ATOM 517 C CA . GLY A 1 73 ? 16.515 32.079 -18.651 1.00 34.55 73 GLY A CA 1
ATOM 518 C C . GLY A 1 73 ? 15.585 33.110 -19.263 1.00 37.05 73 GLY A C 1
ATOM 519 O O . GLY A 1 73 ? 16.030 34.172 -19.709 1.00 37.13 73 GLY A O 1
ATOM 520 N N . ILE A 1 74 ? 14.289 32.787 -19.300 1.00 34.15 74 ILE A N 1
ATOM 521 C CA . ILE A 1 74 ? 13.245 33.712 -19.740 1.00 35.04 74 ILE A CA 1
ATOM 522 C C . ILE A 1 74 ? 12.451 34.134 -18.506 1.00 39.23 74 ILE A C 1
ATOM 523 O O . ILE A 1 74 ? 11.744 33.318 -17.897 1.00 35.37 74 ILE A O 1
ATOM 528 N N . LEU A 1 75 ? 12.556 35.410 -18.145 1.00 34.49 75 LEU A N 1
ATOM 529 C CA . LEU A 1 75 ? 11.842 35.943 -16.986 1.00 37.02 75 LEU A CA 1
ATOM 530 C C . LEU A 1 75 ? 10.334 35.932 -17.210 1.00 35.73 75 LEU A C 1
ATOM 531 O O . LEU A 1 75 ? 9.839 36.440 -18.223 1.00 37.79 75 LEU A O 1
ATOM 536 N N . HIS A 1 76 ? 9.595 35.384 -16.244 1.00 35.35 76 HIS A N 1
ATOM 537 C CA . HIS A 1 76 ? 8.157 35.250 -16.398 1.00 36.02 76 HIS A CA 1
ATOM 538 C C . HIS A 1 76 ? 7.474 36.608 -16.213 1.00 41.06 76 HIS A C 1
ATOM 539 O O . HIS A 1 76 ? 8.050 37.551 -15.651 1.00 41.04 76 HIS A O 1
ATOM 546 N N . ARG A 1 77 ? 6.238 36.703 -16.712 1.00 40.48 77 ARG A N 1
ATOM 547 C CA . ARG A 1 77 ? 5.481 37.950 -16.746 1.00 40.24 77 ARG A CA 1
ATOM 548 C C . ARG A 1 77 ? 4.329 37.980 -15.748 1.00 41.92 77 ARG A C 1
ATOM 549 O O . ARG A 1 77 ? 3.492 38.888 -15.803 1.00 44.20 77 ARG A O 1
ATOM 557 N N . PHE A 1 78 ? 4.264 37.021 -14.833 1.00 45.48 78 PHE A N 1
ATOM 558 C CA . PHE A 1 78 ? 3.218 37.020 -13.813 1.00 46.84 78 PHE A CA 1
ATOM 559 C C . PHE A 1 78 ? 3.667 37.864 -12.622 1.00 44.01 78 PHE A C 1
ATOM 560 O O . PHE A 1 78 ? 3.788 37.420 -11.485 1.00 42.53 78 PHE A O 1
ATOM 568 N N . CYS A 1 79 ? 3.957 39.113 -12.942 1.00 46.17 79 CYS A N 1
ATOM 569 C CA . CYS A 1 79 ? 4.396 40.129 -12.005 1.00 44.96 79 CYS A CA 1
ATOM 570 C C . CYS A 1 79 ? 4.054 41.474 -12.623 1.00 43.55 79 CYS A C 1
ATOM 571 O O . CYS A 1 79 ? 3.694 41.567 -13.799 1.00 42.82 79 CYS A O 1
ATOM 574 N N . SER A 1 80 ? 4.159 42.531 -11.822 1.00 48.11 80 SER A N 1
ATOM 575 C CA . SER A 1 80 ? 3.997 43.861 -12.384 1.00 49.27 80 SER A CA 1
ATOM 576 C C . SER A 1 80 ? 5.130 44.135 -13.369 1.00 46.53 80 SER A C 1
ATOM 577 O O . SER A 1 80 ? 6.197 43.518 -13.305 1.00 42.46 80 SER A O 1
ATOM 580 N N . ILE A 1 81 ? 4.875 45.041 -14.318 1.00 44.37 81 ILE A N 1
ATOM 581 C CA . ILE A 1 81 ? 5.939 45.464 -15.226 1.00 46.75 81 ILE A CA 1
ATOM 582 C C . ILE A 1 81 ? 7.140 45.943 -14.425 1.00 46.17 81 ILE A C 1
ATOM 583 O O . ILE A 1 81 ? 8.283 45.558 -14.695 1.00 44.77 81 ILE A O 1
ATOM 588 N N . GLU A 1 82 ? 6.887 46.778 -13.409 1.00 45.57 82 GLU A N 1
ATOM 589 C CA . GLU A 1 82 ? 7.960 47.254 -12.544 1.00 47.19 82 GLU A CA 1
ATOM 590 C C . GLU A 1 82 ? 8.740 46.092 -11.945 1.00 44.14 82 GLU A C 1
ATOM 591 O O . GLU A 1 82 ? 9.973 46.120 -11.905 1.00 41.51 82 GLU A O 1
ATOM 593 N N . GLU A 1 83 ? 8.034 45.054 -11.484 1.00 44.72 83 GLU A N 1
ATOM 594 C CA . GLU A 1 83 ? 8.700 43.893 -10.904 1.00 46.71 83 GLU A CA 1
ATOM 595 C C . GLU A 1 83 ? 9.514 43.142 -11.949 1.00 41.14 83 GLU A C 1
ATOM 596 O O . GLU A 1 83 ? 10.650 42.735 -11.682 1.00 41.47 83 GLU A O 1
ATOM 602 N N . GLN A 1 84 ? 8.943 42.926 -13.137 1.00 41.81 84 GLN A N 1
ATOM 603 C CA . GLN A 1 84 ? 9.679 42.187 -14.161 1.00 42.95 84 GLN A CA 1
ATOM 604 C C . GLN A 1 84 ? 10.948 42.936 -14.558 1.00 40.67 84 GLN A C 1
ATOM 605 O O . GLN A 1 84 ? 12.026 42.338 -14.685 1.00 39.57 84 GLN A O 1
ATOM 611 N N . CYS A 1 85 ? 10.845 44.256 -14.718 1.00 40.92 85 CYS A N 1
ATOM 612 C CA . CYS A 1 85 ? 12.014 45.060 -15.070 1.00 40.94 85 CYS A CA 1
ATOM 613 C C . CYS A 1 85 ? 13.063 45.045 -13.976 1.00 42.87 85 CYS A C 1
ATOM 614 O O . CYS A 1 85 ? 14.266 45.038 -14.262 1.00 41.70 85 CYS A O 1
ATOM 617 N N . ALA A 1 86 ? 12.624 45.043 -12.718 1.00 42.49 86 ALA A N 1
ATOM 618 C CA . ALA A 1 86 ? 13.557 45.001 -11.598 1.00 41.37 86 ALA A CA 1
ATOM 619 C C . ALA A 1 86 ? 14.352 43.696 -11.581 1.00 42.41 86 ALA A C 1
ATOM 620 O O . ALA A 1 86 ? 15.564 43.688 -11.318 1.00 37.00 86 ALA A O 1
ATOM 622 N N . MET A 1 87 ? 13.682 42.567 -11.835 1.00 39.50 87 MET A N 1
ATOM 623 C CA . MET A 1 87 ? 14.420 41.311 -11.933 1.00 38.79 87 MET A CA 1
ATOM 624 C C . MET A 1 87 ? 15.450 41.382 -13.046 1.00 35.15 87 MET A C 1
ATOM 625 O O . MET A 1 87 ? 16.584 40.917 -12.889 1.00 38.49 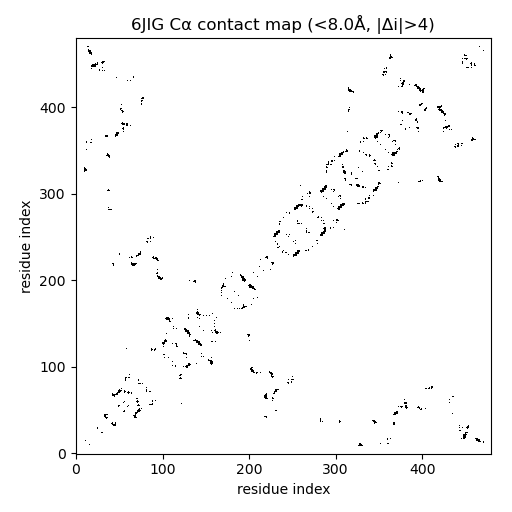87 MET A O 1
ATOM 630 N N . LEU A 1 88 ? 15.063 41.961 -14.181 1.00 38.52 88 LEU A N 1
ATOM 631 C CA . LEU A 1 88 ? 15.966 42.067 -15.318 1.00 40.73 88 LEU A CA 1
ATOM 632 C C . LEU A 1 88 ? 17.194 42.901 -14.968 1.00 40.04 88 LEU A C 1
ATOM 633 O O . LEU A 1 88 ? 18.332 42.499 -15.240 1.00 36.76 88 LEU A O 1
ATOM 638 N N . ARG A 1 89 ? 16.984 44.061 -14.339 1.00 41.44 89 ARG A N 1
ATOM 639 C CA . ARG A 1 89 ? 18.114 44.902 -13.953 1.00 39.37 89 ARG A CA 1
ATOM 640 C C . ARG A 1 89 ? 19.020 44.202 -12.956 1.00 37.70 89 ARG A C 1
ATOM 641 O O . ARG A 1 89 ? 20.237 44.417 -12.968 1.00 39.89 89 ARG A O 1
ATOM 649 N N . GLU A 1 90 ? 18.460 43.371 -12.076 1.00 40.15 90 GLU A N 1
ATOM 650 C CA . GLU A 1 90 ? 19.321 42.622 -11.161 1.00 40.09 90 GLU A CA 1
ATOM 651 C C . GLU A 1 90 ? 20.169 41.610 -11.910 1.00 39.24 90 GLU A C 1
ATOM 652 O O . GLU A 1 90 ? 21.346 41.408 -11.574 1.00 39.43 90 GLU A O 1
ATOM 658 N N . VAL A 1 91 ? 19.588 40.946 -12.912 1.00 38.17 91 VAL A N 1
ATOM 659 C CA . VAL A 1 91 ? 20.374 40.016 -13.719 1.00 35.19 91 VAL A CA 1
ATOM 660 C C . VAL A 1 91 ? 21.526 40.755 -14.395 1.00 35.05 91 VAL A C 1
ATOM 661 O O . VAL A 1 91 ? 22.665 40.280 -14.421 1.00 37.40 91 VAL A O 1
ATOM 665 N N . LYS A 1 92 ? 21.232 41.920 -14.973 1.00 40.50 92 LYS A N 1
ATOM 666 C CA . LYS A 1 92 ? 22.259 42.689 -15.673 1.00 38.90 92 LYS A CA 1
ATOM 667 C C . LYS A 1 92 ? 23.335 43.182 -14.722 1.00 41.75 92 LYS A C 1
ATOM 668 O O . LYS A 1 92 ? 24.484 43.390 -15.132 1.00 39.96 92 LYS A O 1
ATOM 674 N N . ARG A 1 93 ? 22.991 43.342 -13.449 1.00 42.48 93 ARG A N 1
ATOM 675 C CA . ARG A 1 93 ? 23.912 43.846 -12.442 1.00 42.57 93 ARG A CA 1
ATOM 676 C C . ARG A 1 93 ? 24.815 42.757 -11.871 1.00 46.17 93 ARG A C 1
ATOM 677 O O . ARG A 1 93 ? 25.789 43.080 -11.176 1.00 46.46 93 ARG A O 1
ATOM 685 N N . ALA A 1 94 ? 24.557 41.483 -12.195 1.00 39.92 94 ALA A N 1
ATOM 686 C CA . ALA A 1 94 ? 25.322 40.394 -11.597 1.00 43.58 94 ALA A CA 1
ATOM 687 C C . ALA A 1 94 ? 26.809 40.494 -11.927 1.00 44.82 94 ALA A C 1
ATOM 688 O O . ALA A 1 94 ? 27.661 40.192 -11.082 1.00 41.01 94 ALA A O 1
ATOM 690 N N . GLN A 1 95 ? 27.138 40.878 -13.158 1.00 42.35 95 GLN A N 1
ATOM 691 C CA . GLN A 1 95 ? 28.521 41.064 -13.572 1.00 39.82 95 GLN A CA 1
ATOM 692 C C . GLN A 1 95 ? 28.536 41.961 -14.801 1.00 39.30 95 GLN A C 1
ATOM 693 O O . GLN A 1 95 ? 27.519 42.142 -15.468 1.00 35.77 95 GLN A O 1
ATOM 699 N N . SER A 1 96 ? 29.708 42.520 -15.092 1.00 40.85 96 SER A N 1
ATOM 700 C CA . SER A 1 96 ? 29.855 43.429 -16.222 1.00 37.36 96 SER A CA 1
ATOM 701 C C . SER A 1 96 ? 31.342 43.564 -16.523 1.00 43.26 96 SER A C 1
ATOM 702 O O . SER A 1 96 ? 32.182 43.039 -15.799 1.00 43.99 96 SER A O 1
ATOM 705 N N . PHE A 1 97 ? 31.667 44.267 -17.603 1.00 42.03 97 PHE A N 1
ATOM 706 C CA . PHE A 1 97 ? 33.063 44.662 -17.805 1.00 41.64 97 PHE A CA 1
ATOM 707 C C . PHE A 1 97 ? 33.218 46.064 -17.227 1.00 41.70 97 PHE A C 1
ATOM 708 O O . PHE A 1 97 ? 33.853 46.249 -16.185 1.00 43.33 97 PHE A O 1
ATOM 716 N N . LEU A 1 98 ? 32.603 47.050 -17.869 1.00 39.18 98 LEU A N 1
ATOM 717 C CA . LEU A 1 98 ? 32.503 48.396 -17.314 1.00 44.45 98 LEU A CA 1
ATOM 718 C C . LEU A 1 98 ? 31.205 48.486 -16.521 1.00 45.14 98 LEU A C 1
ATOM 719 O O . LEU A 1 98 ? 30.114 48.385 -17.092 1.00 46.56 98 LEU A O 1
ATOM 724 N N . ILE A 1 99 ? 31.316 48.660 -15.208 1.00 41.41 99 ILE A N 1
ATOM 725 C CA . ILE A 1 99 ? 30.130 48.832 -14.374 1.00 39.16 99 ILE A CA 1
ATOM 726 C C . ILE A 1 99 ? 29.643 50.266 -14.520 1.00 46.11 99 ILE A C 1
ATOM 727 O O . ILE A 1 99 ? 30.350 51.213 -14.152 1.00 43.35 99 ILE A O 1
ATOM 732 N N . GLU A 1 100 ? 28.435 50.431 -15.055 1.00 43.61 100 GLU A N 1
ATOM 733 C CA . GLU A 1 100 ? 27.840 51.751 -15.142 1.00 45.26 100 GLU A CA 1
ATOM 734 C C . GLU A 1 100 ? 27.188 52.101 -13.813 1.00 46.92 100 GLU A C 1
ATOM 735 O O . GLU A 1 100 ? 26.713 51.226 -13.083 1.00 48.45 100 GLU A O 1
ATOM 741 N N . SER A 1 101 ? 27.191 53.392 -13.495 1.00 46.03 101 SER A N 1
ATOM 742 C CA . SER A 1 101 ? 26.636 53.909 -12.249 1.00 48.65 101 SER A CA 1
ATOM 743 C C . SER A 1 101 ? 27.052 53.082 -11.026 1.00 47.87 101 SER A C 1
ATOM 744 O O . SER A 1 101 ? 26.195 52.605 -10.274 1.00 46.11 101 SER A O 1
ATOM 747 N N . PRO A 1 102 ? 28.353 52.892 -10.806 1.00 44.62 102 PRO A N 1
ATOM 748 C CA . PRO A 1 102 ? 28.784 52.105 -9.645 1.00 43.38 102 PRO A CA 1
ATOM 749 C C . PRO A 1 102 ? 28.285 52.746 -8.357 1.00 45.08 102 PRO A C 1
ATOM 750 O O . PRO A 1 102 ? 28.079 53.962 -8.276 1.00 45.09 102 PRO A O 1
ATOM 754 N N . ARG A 1 103 ? 28.050 51.903 -7.355 1.00 40.94 103 ARG A N 1
ATOM 755 C CA . ARG A 1 103 ? 27.508 52.386 -6.092 1.00 44.24 103 ARG A CA 1
ATOM 756 C C . ARG A 1 103 ? 28.540 53.235 -5.357 1.00 44.41 103 ARG A C 1
ATOM 757 O O . ARG A 1 103 ? 29.733 52.905 -5.318 1.00 43.30 103 ARG A O 1
ATOM 765 N N . ILE A 1 104 ? 28.070 54.335 -4.763 1.00 43.87 104 ILE A N 1
ATOM 766 C CA . ILE A 1 104 ? 28.954 55.313 -4.143 1.00 48.10 104 ILE A CA 1
ATOM 767 C C . ILE A 1 104 ? 28.498 55.586 -2.717 1.00 48.85 104 ILE A C 1
ATOM 768 O O . ILE A 1 104 ? 27.421 55.178 -2.289 1.00 44.63 104 ILE A O 1
ATOM 773 N N . ILE A 1 105 ? 29.341 56.315 -1.990 1.00 49.25 105 ILE A N 1
ATOM 774 C CA . ILE A 1 105 ? 29.039 56.744 -0.633 1.00 49.15 105 ILE A CA 1
ATOM 775 C C . ILE A 1 105 ? 29.801 58.039 -0.393 1.00 50.11 105 ILE A C 1
ATOM 776 O O . ILE A 1 105 ? 30.767 58.349 -1.094 1.00 48.97 105 ILE A O 1
ATOM 781 N N . LEU A 1 106 ? 29.352 58.810 0.609 1.00 54.21 106 LEU A N 1
ATOM 782 C CA . LEU A 1 106 ? 29.987 60.095 0.885 1.00 53.86 106 LEU A CA 1
ATOM 783 C C . LEU A 1 106 ? 30.928 59.984 2.082 1.00 55.00 106 LEU A C 1
ATOM 784 O O . LEU A 1 106 ? 30.737 59.127 2.953 1.00 55.23 106 LEU A O 1
ATOM 789 N N . PRO A 1 107 ? 31.967 60.826 2.153 1.00 57.33 107 PRO A N 1
ATOM 790 C CA . PRO A 1 107 ? 33.040 60.564 3.129 1.00 57.35 107 PRO A CA 1
ATOM 791 C C . PRO A 1 107 ? 32.633 60.765 4.577 1.00 57.50 107 PRO A C 1
ATOM 792 O O . PRO A 1 107 ? 33.230 60.132 5.456 1.00 56.17 107 PRO A O 1
ATOM 796 N N . HIS A 1 108 ? 31.641 61.610 4.863 1.00 59.08 108 HIS A N 1
ATOM 797 C CA . HIS A 1 108 ? 31.236 61.852 6.244 1.00 59.15 108 HIS A CA 1
ATOM 798 C C . HIS A 1 108 ? 30.228 60.830 6.753 1.00 60.25 108 HIS A C 1
ATOM 799 O O . HIS A 1 108 ? 29.789 60.932 7.903 1.00 58.29 108 HIS A O 1
ATOM 806 N N . GLU A 1 109 ? 29.861 59.845 5.937 1.00 58.89 109 GLU A N 1
ATOM 807 C CA . GLU A 1 109 ? 28.920 58.824 6.362 1.00 57.01 109 GLU A CA 1
ATOM 808 C C . GLU A 1 109 ? 29.609 57.813 7.279 1.00 54.71 109 GLU A C 1
ATOM 809 O O . GLU A 1 109 ? 30.836 57.751 7.374 1.00 55.91 109 GLU A O 1
ATOM 815 N N . THR A 1 110 ? 28.794 57.018 7.963 1.00 56.67 110 THR A N 1
ATOM 816 C CA . THR A 1 110 ? 29.271 56.082 8.970 1.00 59.23 110 THR A CA 1
ATOM 817 C C . THR A 1 110 ? 29.510 54.700 8.369 1.00 59.94 110 THR A C 1
ATOM 818 O O . THR A 1 110 ? 29.042 54.376 7.274 1.00 58.58 110 THR A O 1
ATOM 822 N N . ALA A 1 111 ? 30.244 53.876 9.117 1.00 58.83 111 ALA A N 1
ATOM 823 C CA . ALA A 1 111 ? 30.435 52.489 8.711 1.00 58.63 111 ALA A CA 1
ATOM 824 C C . ALA A 1 111 ? 29.107 51.743 8.665 1.00 58.19 111 ALA A C 1
ATOM 825 O O . ALA A 1 111 ? 28.898 50.893 7.792 1.00 57.43 111 ALA A O 1
ATOM 827 N N . ARG A 1 112 ? 28.190 52.056 9.587 1.00 59.54 112 ARG A N 1
ATOM 828 C CA . ARG A 1 112 ? 26.858 51.460 9.532 1.00 59.33 112 ARG A CA 1
ATOM 829 C C . ARG A 1 112 ? 26.180 51.758 8.201 1.00 59.09 112 ARG A C 1
ATOM 830 O O . ARG A 1 112 ? 25.504 50.895 7.629 1.00 58.61 112 ARG A O 1
ATOM 834 N N . GLU A 1 113 ? 26.354 52.972 7.686 1.00 58.37 113 GLU A N 1
ATOM 835 C CA . GLU A 1 113 ? 25.783 53.300 6.387 1.00 58.24 113 GLU A CA 1
ATOM 836 C C . GLU A 1 113 ? 26.575 52.666 5.248 1.00 58.75 113 GLU A C 1
ATOM 837 O O . GLU A 1 113 ? 26.001 52.346 4.200 1.00 57.78 113 GLU A O 1
ATOM 843 N N . ALA A 1 114 ? 27.881 52.467 5.438 1.00 56.80 114 ALA A N 1
ATOM 844 C CA . ALA A 1 114 ? 28.671 51.739 4.450 1.00 55.85 114 ALA A CA 1
ATOM 845 C C . ALA A 1 114 ? 28.177 50.306 4.308 1.00 54.49 114 ALA A C 1
ATOM 846 O O . ALA A 1 114 ? 27.991 49.812 3.190 1.00 54.87 114 ALA A O 1
ATOM 848 N N . TRP A 1 115 ? 27.940 49.625 5.435 1.00 54.43 115 TRP A N 1
ATOM 849 C CA . TRP A 1 115 ? 27.441 48.252 5.377 1.00 55.21 115 TRP A CA 1
ATOM 850 C C . TRP A 1 115 ? 26.098 48.186 4.667 1.00 53.90 115 TRP A C 1
ATOM 851 O O . TRP A 1 115 ? 25.832 47.243 3.915 1.00 53.60 115 TRP A O 1
ATOM 862 N N . GLU A 1 116 ? 25.236 49.180 4.892 1.00 54.63 116 GLU A N 1
ATOM 863 C CA . GLU A 1 116 ? 23.944 49.196 4.212 1.00 55.68 116 GLU A CA 1
ATOM 864 C C . GLU A 1 116 ? 24.115 49.394 2.708 1.00 55.56 116 GLU A C 1
ATOM 865 O O . GLU A 1 116 ? 23.422 48.754 1.910 1.00 54.51 116 GLU A O 1
ATOM 867 N N . GLY A 1 117 ? 25.036 50.269 2.300 1.00 54.43 117 GLY A N 1
ATOM 868 C CA . GLY A 1 117 ? 25.291 50.437 0.878 1.00 53.97 117 GLY A CA 1
ATOM 869 C C . GLY A 1 117 ? 25.880 49.190 0.242 1.00 48.84 117 GLY A C 1
ATOM 870 O O . GLY A 1 117 ? 25.572 48.859 -0.906 1.00 47.92 117 GLY A O 1
ATOM 871 N N . LEU A 1 118 ? 26.730 48.478 0.976 1.00 49.90 118 LEU A N 1
ATOM 872 C CA . LEU A 1 118 ? 27.321 47.269 0.416 1.00 50.10 118 LEU A CA 1
ATOM 873 C C . LEU A 1 118 ? 26.279 46.175 0.230 1.00 51.84 118 LEU A C 1
ATOM 874 O O . LEU A 1 118 ? 26.402 45.351 -0.681 1.00 48.86 118 LEU A O 1
ATOM 879 N N . ASN A 1 119 ? 25.243 46.158 1.061 1.00 51.70 119 ASN A N 1
ATOM 880 C CA . ASN A 1 119 ? 24.157 45.190 0.911 1.00 51.89 119 ASN A CA 1
ATOM 881 C C . ASN A 1 119 ? 23.019 45.776 0.090 1.00 53.60 119 ASN A C 1
ATOM 882 O O . ASN A 1 119 ? 21.847 45.700 0.452 1.00 56.81 119 ASN A O 1
ATOM 887 N N . TRP A 1 120 ? 23.391 46.387 -1.031 1.00 50.12 120 TRP A N 1
ATOM 888 C CA . TRP A 1 120 ? 22.429 47.003 -1.932 1.00 49.35 120 TRP A CA 1
ATOM 889 C C . TRP A 1 120 ? 21.520 45.945 -2.546 1.00 50.34 120 TRP A C 1
ATOM 890 O O . TRP A 1 120 ? 21.993 44.915 -3.037 1.00 48.36 120 TRP A O 1
ATOM 901 N N . LYS A 1 121 ? 20.210 46.209 -2.537 1.00 49.96 121 LYS A N 1
ATOM 902 C CA . LYS A 1 121 ? 19.248 45.241 -3.056 1.00 50.62 121 LYS A CA 1
ATOM 903 C C . LYS A 1 121 ? 19.221 45.177 -4.581 1.00 52.10 121 LYS A C 1
ATOM 904 O O . LYS A 1 121 ? 18.508 44.330 -5.131 1.00 53.24 121 LYS A O 1
ATOM 906 N N . GLY A 1 122 ? 19.983 46.025 -5.276 1.00 48.05 122 GLY A N 1
ATOM 907 C CA . GLY A 1 122 ? 20.020 46.014 -6.729 1.00 47.92 122 GLY A CA 1
ATOM 908 C C . GLY A 1 122 ? 20.844 44.907 -7.348 1.00 46.25 122 GLY A C 1
ATOM 909 O O . GLY A 1 122 ? 20.830 44.750 -8.573 1.00 45.39 122 GLY A O 1
ATOM 910 N N . ARG A 1 123 ? 21.571 44.149 -6.535 1.00 46.63 123 ARG A N 1
ATOM 911 C CA . ARG A 1 123 ? 22.335 43.002 -6.999 1.00 44.84 123 ARG A CA 1
ATOM 912 C C . ARG A 1 123 ? 22.204 41.921 -5.946 1.00 46.29 123 ARG A C 1
ATOM 913 O O . ARG A 1 123 ? 22.351 42.199 -4.751 1.00 46.92 123 ARG A O 1
ATOM 921 N N . VAL A 1 124 ? 21.925 40.695 -6.380 1.00 45.00 124 VAL A N 1
ATOM 922 C CA . VAL A 1 124 ? 21.868 39.586 -5.437 1.00 46.41 124 VAL A CA 1
ATOM 923 C C . VAL A 1 124 ? 23.260 39.349 -4.874 1.00 45.23 124 VAL A C 1
ATOM 924 O O . VAL A 1 124 ? 24.225 39.146 -5.622 1.00 46.75 124 VAL A O 1
ATOM 928 N N . GLY A 1 125 ? 23.370 39.372 -3.551 1.00 42.88 125 GLY A N 1
ATOM 929 C CA . GLY A 1 125 ? 24.659 39.360 -2.898 1.00 42.45 125 GLY A CA 1
ATOM 930 C C . GLY A 1 125 ? 25.241 40.735 -2.619 1.00 44.31 125 GLY A C 1
ATOM 931 O O . GLY A 1 125 ? 26.333 40.818 -2.046 1.00 46.50 125 GLY A O 1
ATOM 932 N N . GLY A 1 126 ? 24.543 41.814 -2.985 1.00 43.76 126 GLY A N 1
ATOM 933 C CA . GLY A 1 126 ? 25.117 43.140 -2.781 1.00 46.72 126 GLY A CA 1
ATOM 934 C C . GLY A 1 126 ? 26.318 43.411 -3.687 1.00 47.29 126 GLY A C 1
ATOM 935 O O . GLY A 1 126 ? 26.514 42.776 -4.725 1.00 46.13 126 GLY A O 1
ATOM 936 N N . VAL A 1 127 ? 27.129 44.392 -3.279 1.00 45.87 127 VAL A N 1
ATOM 937 C CA . VAL A 1 127 ? 28.324 44.781 -4.015 1.00 44.82 127 VAL A CA 1
ATOM 938 C C . VAL A 1 127 ? 29.512 44.739 -3.060 1.00 48.37 127 VAL A C 1
ATOM 939 O O . VAL A 1 127 ? 29.357 44.734 -1.838 1.00 50.92 127 VAL A O 1
ATOM 943 N N . GLY A 1 128 ? 30.713 44.683 -3.631 1.00 51.37 128 GLY A N 1
ATOM 944 C CA . GLY A 1 128 ? 31.893 44.453 -2.820 1.00 52.83 128 GLY A CA 1
ATOM 945 C C . GLY A 1 128 ? 32.653 45.707 -2.446 1.00 53.94 128 GLY A C 1
ATOM 946 O O . GLY A 1 128 ? 33.486 45.695 -1.539 1.00 53.21 128 GLY A O 1
ATOM 947 N N . CYS A 1 129 ? 32.370 46.804 -3.126 1.00 48.19 129 CYS A N 1
ATOM 948 C CA . CYS A 1 129 ? 33.041 48.039 -2.794 1.00 47.34 129 CYS A CA 1
ATOM 949 C C . CYS A 1 129 ? 32.099 49.194 -3.082 1.00 45.30 129 CYS A C 1
ATOM 950 O O . CYS A 1 129 ? 31.128 49.065 -3.833 1.00 47.68 129 CYS A O 1
ATOM 953 N N . LEU A 1 130 ? 32.346 50.309 -2.406 1.00 45.30 130 LEU A N 1
ATOM 954 C CA . LEU A 1 130 ? 31.674 51.567 -2.678 1.00 44.80 130 LEU A CA 1
ATOM 955 C C . LEU A 1 130 ? 32.742 52.607 -2.967 1.00 47.36 130 LEU A C 1
ATOM 956 O O . LEU A 1 130 ? 33.746 52.686 -2.252 1.00 47.10 130 LEU A O 1
ATOM 961 N N . LEU A 1 131 ? 32.543 53.392 -4.021 1.00 46.22 131 LEU A N 1
ATOM 962 C CA . LEU A 1 131 ? 33.462 54.480 -4.325 1.00 47.00 131 LEU A CA 1
ATOM 963 C C . LEU A 1 131 ? 33.059 55.701 -3.510 1.00 47.25 131 LEU A C 1
ATOM 964 O O . LEU A 1 131 ? 31.880 56.061 -3.459 1.00 45.72 131 LEU A O 1
ATOM 969 N N . VAL A 1 132 ? 34.032 56.307 -2.842 1.00 47.99 132 VAL A N 1
ATOM 970 C CA . VAL A 1 132 ? 33.783 57.482 -2.016 1.00 50.36 132 VAL A CA 1
ATOM 971 C C . VAL A 1 132 ? 33.903 58.714 -2.901 1.00 48.19 132 VAL A C 1
ATOM 972 O O . VAL A 1 132 ? 34.933 58.922 -3.549 1.00 51.50 132 VAL A O 1
ATOM 976 N N . VAL A 1 133 ? 32.842 59.518 -2.947 1.00 47.06 133 VAL A N 1
ATOM 977 C CA . VAL A 1 133 ? 32.785 60.695 -3.800 1.00 50.95 133 VAL A CA 1
ATOM 978 C C . VAL A 1 133 ? 32.328 61.885 -2.965 1.00 54.46 133 VAL A C 1
ATOM 979 O O . VAL A 1 133 ? 31.738 61.735 -1.892 1.00 54.02 133 VAL A O 1
ATOM 983 N N . ASN A 1 134 ? 32.596 63.086 -3.484 1.00 54.21 134 ASN A N 1
ATOM 984 C CA . ASN A 1 134 ? 32.334 64.291 -2.699 1.00 57.36 134 ASN A CA 1
ATOM 985 C C . ASN A 1 134 ? 30.839 64.541 -2.534 1.00 57.55 134 ASN A C 1
ATOM 986 O O . ASN A 1 134 ? 30.381 64.884 -1.436 1.00 58.15 134 ASN A O 1
ATOM 991 N N . CYS A 1 135 ? 30.056 64.350 -3.595 1.00 57.19 135 CYS A N 1
ATOM 992 C CA . CYS A 1 135 ? 28.615 64.554 -3.523 1.00 58.91 135 CYS A CA 1
ATOM 993 C C . CYS A 1 135 ? 27.959 63.784 -4.657 1.00 60.97 135 CYS A C 1
ATOM 994 O O . CYS A 1 135 ? 28.610 63.419 -5.641 1.00 61.33 135 CYS A O 1
ATOM 997 N N . LYS A 1 136 ? 26.651 63.560 -4.510 1.00 59.29 136 LYS A N 1
ATOM 998 C CA . LYS A 1 136 ? 25.917 62.758 -5.480 1.00 58.58 136 LYS A CA 1
ATOM 999 C C . LYS A 1 136 ? 25.907 63.393 -6.867 1.00 64.09 136 LYS A C 1
ATOM 1000 O O . LYS A 1 136 ? 25.816 62.680 -7.873 1.00 61.54 136 LYS A O 1
ATOM 1002 N N . ASN A 1 137 ? 26.012 64.723 -6.945 1.00 62.97 137 ASN A N 1
ATOM 1003 C CA . ASN A 1 137 ? 25.838 65.417 -8.218 1.00 62.97 137 ASN A CA 1
ATOM 1004 C C . ASN A 1 137 ? 27.114 65.418 -9.056 1.00 64.80 137 ASN A C 1
ATOM 1005 O O . ASN A 1 137 ? 27.048 65.293 -10.284 1.00 67.72 137 ASN A O 1
ATOM 1007 N N . GLU A 1 138 ? 28.280 65.567 -8.425 1.00 61.87 138 GLU A N 1
ATOM 1008 C CA . GLU A 1 138 ? 29.543 65.614 -9.158 1.00 64.26 138 GLU A CA 1
ATOM 1009 C C . GLU A 1 138 ? 30.278 64.285 -9.198 1.00 61.03 138 GLU A C 1
ATOM 1010 O O . GLU A 1 138 ? 31.012 64.033 -10.158 1.00 59.66 138 GLU A O 1
ATOM 1016 N N . ARG A 1 139 ? 30.141 63.459 -8.160 1.00 61.02 139 ARG A N 1
ATOM 1017 C CA . ARG A 1 139 ? 30.823 62.165 -8.082 1.00 56.42 139 ARG A CA 1
ATOM 1018 C C . ARG A 1 139 ? 32.324 62.304 -8.327 1.00 55.24 139 ARG A C 1
ATOM 1019 O O . ARG A 1 139 ? 32.944 61.473 -8.992 1.00 55.07 139 ARG A O 1
ATOM 1027 N N . LYS A 1 140 ? 32.915 63.376 -7.801 1.00 56.98 140 LYS A N 1
ATOM 1028 C CA . LYS A 1 140 ? 34.366 63.502 -7.799 1.00 55.90 140 LYS A CA 1
ATOM 1029 C C . LYS A 1 140 ? 34.946 62.427 -6.885 1.00 51.99 140 LYS A C 1
ATOM 1030 O O . LYS A 1 140 ? 34.571 62.335 -5.713 1.00 51.78 140 LYS A O 1
ATOM 1032 N N . LEU A 1 141 ? 35.844 61.606 -7.419 1.00 53.53 141 LEU A N 1
ATOM 1033 C CA . LEU A 1 141 ? 36.313 60.423 -6.705 1.00 53.04 141 LEU A CA 1
ATOM 1034 C C . LEU A 1 141 ? 37.286 60.820 -5.599 1.00 52.78 141 LEU A C 1
ATOM 1035 O O . LEU A 1 141 ? 38.327 61.429 -5.868 1.00 52.45 141 LEU A O 1
ATOM 1040 N N . LEU A 1 142 ? 36.957 60.457 -4.358 1.00 52.45 142 LEU A N 1
ATOM 1041 C CA . LEU A 1 142 ? 37.838 60.716 -3.224 1.00 53.33 142 LEU A CA 1
ATOM 1042 C C . LEU A 1 142 ? 38.561 59.476 -2.729 1.00 54.64 142 LEU A C 1
ATOM 1043 O O . LEU A 1 142 ? 39.623 59.598 -2.106 1.00 52.45 142 LEU A O 1
ATOM 1048 N N . GLY A 1 143 ? 38.014 58.293 -2.979 1.00 50.97 143 GLY A N 1
ATOM 1049 C CA . GLY A 1 143 ? 38.640 57.079 -2.504 1.00 50.42 143 GLY A CA 1
ATOM 1050 C C . GLY A 1 143 ? 37.694 55.906 -2.657 1.00 50.13 143 GLY A C 1
ATOM 1051 O O . GLY A 1 143 ? 36.687 55.986 -3.361 1.00 47.01 143 GLY A O 1
ATOM 1052 N N . ILE A 1 144 ? 38.025 54.825 -1.965 1.00 48.23 144 ILE A N 1
ATOM 1053 C CA . ILE A 1 144 ? 37.292 53.576 -2.111 1.00 46.99 144 ILE A CA 1
ATOM 1054 C C . ILE A 1 144 ? 37.223 52.882 -0.759 1.00 50.98 144 ILE A C 1
ATOM 1055 O O . ILE A 1 144 ? 38.176 52.930 0.029 1.00 51.62 144 ILE A O 1
ATOM 1060 N N . ILE A 1 145 ? 36.090 52.242 -0.483 1.00 48.25 145 ILE A N 1
ATOM 1061 C CA . ILE A 1 145 ? 35.905 51.500 0.756 1.00 50.33 145 ILE A CA 1
ATOM 1062 C C . ILE A 1 145 ? 35.299 50.137 0.437 1.00 50.52 145 ILE A C 1
ATOM 1063 O O . ILE A 1 145 ? 34.372 50.026 -0.375 1.00 48.73 145 ILE A O 1
ATOM 1068 N N . THR A 1 146 ? 35.839 49.101 1.072 1.00 48.35 146 THR A N 1
ATOM 1069 C CA . THR A 1 146 ? 35.499 47.707 0.821 1.00 48.67 146 THR A CA 1
ATOM 1070 C C . THR A 1 146 ? 34.995 47.052 2.099 1.00 50.29 146 THR A C 1
ATOM 1071 O O . THR A 1 146 ? 35.135 47.597 3.198 1.00 50.67 146 THR A O 1
ATOM 1075 N N . ARG A 1 147 ? 34.399 45.862 1.946 1.00 51.52 147 ARG A N 1
ATOM 1076 C CA . ARG A 1 147 ? 33.976 45.096 3.118 1.00 54.83 147 ARG A CA 1
ATOM 1077 C C . ARG A 1 147 ? 35.156 44.828 4.039 1.00 53.48 147 ARG A C 1
ATOM 1078 O O . ARG A 1 147 ? 35.016 44.858 5.268 1.00 54.35 147 ARG A O 1
ATOM 1086 N N . HIS A 1 148 ? 36.326 44.570 3.456 1.00 51.90 148 HIS A N 1
ATOM 1087 C CA . HIS A 1 148 ? 37.523 44.300 4.244 1.00 54.90 148 HIS A CA 1
ATOM 1088 C C . HIS A 1 148 ? 37.876 45.480 5.143 1.00 53.62 148 HIS A C 1
ATOM 1089 O O . HIS A 1 148 ? 38.241 45.288 6.309 1.00 54.65 148 HIS A O 1
ATOM 1096 N N . ASP A 1 149 ? 37.754 46.710 4.628 1.00 52.09 149 ASP A N 1
ATOM 1097 C CA . ASP A 1 149 ? 38.089 47.896 5.415 1.00 53.14 149 ASP A CA 1
ATOM 1098 C C . ASP A 1 149 ? 37.145 48.127 6.588 1.00 53.45 149 ASP A C 1
ATOM 1099 O O . ASP A 1 149 ? 37.487 48.893 7.496 1.00 54.89 149 ASP A O 1
ATOM 1104 N N . LEU A 1 150 ? 35.960 47.527 6.574 1.00 50.09 150 LEU A N 1
ATOM 1105 C CA . LEU A 1 150 ? 34.990 47.711 7.643 1.00 52.88 150 LEU A CA 1
ATOM 1106 C C . LEU A 1 150 ? 35.060 46.632 8.713 1.00 55.61 150 LEU A C 1
ATOM 1107 O O . LEU A 1 150 ? 34.300 46.704 9.685 1.00 53.28 150 LEU A O 1
ATOM 1112 N N . LYS A 1 151 ? 35.934 45.631 8.555 1.00 52.18 151 LYS A N 1
ATOM 1113 C CA . LYS A 1 151 ? 35.809 44.422 9.362 1.00 54.71 151 LYS A CA 1
ATOM 1114 C C . LYS A 1 151 ? 36.109 44.666 10.836 1.00 54.13 151 LYS A C 1
ATOM 1115 O O . LYS A 1 151 ? 35.633 43.903 11.681 1.00 54.00 151 LYS A O 1
ATOM 1119 N N . LEU A 1 152 ? 36.860 45.716 11.169 1.00 51.25 152 LEU A N 1
ATOM 1120 C CA . LEU A 1 152 ? 37.176 46.025 12.559 1.00 54.75 152 LEU A CA 1
ATOM 1121 C C . LEU A 1 152 ? 36.633 47.380 12.995 1.00 56.34 152 LEU A C 1
ATOM 1122 O O . LEU A 1 152 ? 37.028 47.881 14.053 1.00 57.13 152 LEU A O 1
ATOM 1127 N N . ALA A 1 153 ? 35.734 47.979 12.225 1.00 55.22 153 ALA A N 1
ATOM 1128 C CA . ALA A 1 153 ? 35.259 49.324 12.507 1.00 58.73 153 ALA A CA 1
ATOM 1129 C C . ALA A 1 153 ? 34.081 49.303 13.472 1.00 56.84 153 ALA A C 1
ATOM 1130 O O . ALA A 1 153 ? 33.343 48.319 13.564 1.00 59.35 153 ALA A O 1
ATOM 1132 N N . ASP A 1 154 ? 33.922 50.397 14.206 1.00 59.91 154 ASP A N 1
ATOM 1133 C CA . ASP A 1 154 ? 32.703 50.624 14.966 1.00 62.57 154 ASP A CA 1
ATOM 1134 C C . ASP A 1 154 ? 31.665 51.269 14.058 1.00 64.15 154 ASP A C 1
ATOM 1135 O O . ASP A 1 154 ? 32.004 51.985 13.111 1.00 62.78 154 ASP A O 1
ATOM 1140 N N . GLU A 1 155 ? 30.388 51.011 14.361 1.00 62.65 155 GLU A N 1
ATOM 1141 C CA . GLU A 1 155 ? 29.296 51.534 13.545 1.00 63.99 155 GLU A CA 1
ATOM 1142 C C . GLU A 1 155 ? 29.380 53.042 13.341 1.00 62.87 155 GLU A C 1
ATOM 1143 O O . GLU A 1 155 ? 28.831 53.559 12.360 1.00 61.90 155 GLU A O 1
ATOM 1149 N N . SER A 1 156 ? 30.063 53.755 14.232 1.00 63.86 156 SER A N 1
ATOM 1150 C CA . SER A 1 156 ? 30.125 55.208 14.190 1.00 61.95 156 SER A CA 1
ATOM 1151 C C . SER A 1 156 ? 31.321 55.737 13.413 1.00 62.29 156 SER A C 1
ATOM 1152 O O . SER A 1 156 ? 31.378 56.941 13.144 1.00 62.41 156 SER A O 1
ATOM 1155 N N . THR A 1 157 ? 32.276 54.881 13.063 1.00 62.28 157 THR A N 1
ATOM 1156 C CA . THR A 1 157 ? 33.485 55.338 12.391 1.00 62.53 157 THR A CA 1
ATOM 1157 C C . THR A 1 157 ? 33.153 55.884 11.009 1.00 60.87 157 THR A C 1
ATOM 1158 O O . THR A 1 157 ? 32.286 55.357 10.309 1.00 58.80 157 THR A O 1
ATOM 1162 N N . THR A 1 158 ? 33.841 56.953 10.618 1.00 60.54 158 THR A N 1
ATOM 1163 C CA . THR A 1 158 ? 33.516 57.600 9.359 1.00 60.13 158 THR A CA 1
ATOM 1164 C C . THR A 1 158 ? 34.105 56.833 8.183 1.00 58.05 158 THR A C 1
ATOM 1165 O O . THR A 1 158 ? 35.138 56.164 8.293 1.00 55.50 158 THR A O 1
ATOM 1169 N N . VAL A 1 159 ? 33.417 56.943 7.046 1.00 58.03 159 VAL A N 1
ATOM 1170 C CA . VAL A 1 159 ? 33.888 56.335 5.805 1.00 55.57 159 VAL A CA 1
ATOM 1171 C C . VAL A 1 159 ? 35.286 56.839 5.459 1.00 55.17 159 VAL A C 1
ATOM 1172 O O . VAL A 1 159 ? 36.203 56.054 5.197 1.00 56.83 159 VAL A O 1
ATOM 1176 N N . GLU A 1 160 ? 35.478 58.158 5.473 1.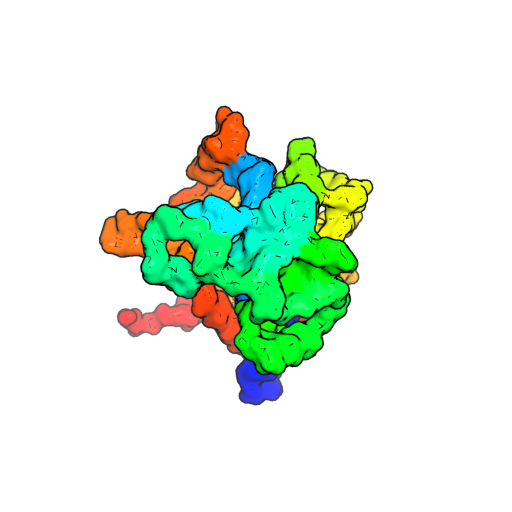00 57.13 160 GLU A N 1
ATOM 1177 C CA . GLU A 1 160 ? 36.773 58.692 5.072 1.00 57.04 160 GLU A CA 1
ATOM 1178 C C . GLU A 1 160 ? 37.894 58.282 6.018 1.00 55.03 160 GLU A C 1
ATOM 1179 O O . GLU A 1 160 ? 39.054 58.251 5.600 1.00 54.37 160 GLU A O 1
ATOM 1185 N N . SER A 1 161 ? 37.580 57.937 7.269 1.00 55.52 161 SER A N 1
ATOM 1186 C CA . SER A 1 161 ? 38.621 57.455 8.172 1.00 59.24 161 SER A CA 1
ATOM 1187 C C . SER A 1 161 ? 39.082 56.050 7.805 1.00 58.41 161 SER A C 1
ATOM 1188 O O . SER A 1 161 ? 40.205 55.660 8.145 1.00 57.77 161 SER A O 1
ATOM 1191 N N . LEU A 1 162 ? 38.231 55.279 7.125 1.00 55.57 162 LEU A N 1
ATOM 1192 C CA . LEU A 1 162 ? 38.510 53.886 6.804 1.00 57.03 162 LEU A CA 1
ATOM 1193 C C . LEU A 1 162 ? 38.874 53.659 5.341 1.00 56.71 162 LEU A C 1
ATOM 1194 O O . LEU A 1 162 ? 39.353 52.568 5.000 1.00 56.40 162 LEU A O 1
ATOM 1199 N N . MET A 1 163 ? 38.664 54.651 4.481 1.00 54.76 163 MET A N 1
ATOM 1200 C CA . MET A 1 163 ? 38.785 54.471 3.044 1.00 54.41 163 MET A CA 1
ATOM 1201 C C . MET A 1 163 ? 40.243 54.494 2.598 1.00 58.86 163 MET A C 1
ATOM 1202 O O . MET A 1 163 ? 41.130 54.999 3.292 1.00 56.11 163 MET A O 1
ATOM 1207 N N . THR A 1 164 ? 40.483 53.920 1.424 1.00 56.28 164 THR A N 1
ATOM 1208 C CA . THR A 1 164 ? 41.718 54.177 0.702 1.00 52.44 164 THR A CA 1
ATOM 1209 C C . THR A 1 164 ? 41.541 55.459 -0.099 1.00 55.94 164 THR A C 1
ATOM 1210 O O . THR A 1 164 ? 40.597 55.551 -0.887 1.00 55.00 164 THR A O 1
ATOM 1214 N N . PRO A 1 165 ? 42.397 56.463 0.075 1.00 56.52 165 PRO A N 1
ATOM 1215 C CA . PRO A 1 165 ? 42.224 57.715 -0.667 1.00 56.04 165 PRO A CA 1
ATOM 1216 C C . PRO A 1 165 ? 42.584 57.544 -2.136 1.00 53.98 165 PRO A C 1
ATOM 1217 O O . PRO A 1 165 ? 43.334 56.642 -2.522 1.00 57.57 165 PRO A O 1
ATOM 1221 N N . VAL A 1 166 ? 42.042 58.449 -2.955 1.00 55.60 166 VAL A N 1
ATOM 1222 C CA . VAL A 1 166 ? 42.139 58.304 -4.408 1.00 56.67 166 VAL A CA 1
ATOM 1223 C C . VAL A 1 166 ? 43.589 58.391 -4.871 1.00 58.78 166 VAL A C 1
ATOM 1224 O O . VAL A 1 166 ? 44.007 57.662 -5.780 1.00 56.76 166 VAL A O 1
ATOM 1228 N N . ASP A 1 167 ? 44.390 59.259 -4.243 1.00 61.09 167 ASP A N 1
ATOM 1229 C CA . ASP A 1 167 ? 45.792 59.364 -4.633 1.00 60.72 167 ASP A CA 1
ATOM 1230 C C . ASP A 1 167 ? 46.567 58.082 -4.353 1.00 59.61 167 ASP A C 1
ATOM 1231 O O . ASP A 1 167 ? 47.690 57.930 -4.849 1.00 59.97 167 ASP A O 1
ATOM 1236 N N . LYS A 1 168 ? 45.994 57.156 -3.588 1.00 57.81 168 LYS A N 1
ATOM 1237 C CA . LYS A 1 168 ? 46.573 55.837 -3.385 1.00 56.76 168 LYS A CA 1
ATOM 1238 C C . LYS A 1 168 ? 45.908 54.765 -4.251 1.00 58.45 168 LYS A C 1
ATOM 1239 O O . LYS A 1 168 ? 46.245 53.582 -4.129 1.00 56.80 168 LYS A O 1
ATOM 1241 N N . MET A 1 169 ? 44.981 55.150 -5.122 1.00 55.07 169 MET A N 1
ATOM 1242 C CA . MET A 1 169 ? 44.273 54.218 -5.986 1.00 54.00 169 MET A CA 1
ATOM 1243 C C . MET A 1 169 ? 44.905 54.172 -7.375 1.00 57.16 169 MET A C 1
ATOM 1244 O O . MET A 1 169 ? 45.643 55.074 -7.781 1.00 56.31 169 MET A O 1
ATOM 1249 N N . VAL A 1 170 ? 44.606 53.096 -8.100 1.00 52.26 170 VAL A N 1
ATOM 1250 C CA . VAL A 1 170 ? 44.905 52.999 -9.526 1.00 49.67 170 VAL A CA 1
ATOM 1251 C C . VAL A 1 170 ? 43.655 53.420 -10.285 1.00 55.69 170 VAL A C 1
ATOM 1252 O O . VAL A 1 170 ? 42.595 52.792 -10.155 1.00 52.67 170 VAL A O 1
ATOM 1256 N N . VAL A 1 171 ? 43.765 54.506 -11.048 1.00 50.44 171 VAL A N 1
ATOM 1257 C CA . VAL A 1 171 ? 42.626 55.128 -11.706 1.00 50.12 171 VAL A CA 1
ATOM 1258 C C . VAL A 1 171 ? 42.963 55.316 -13.179 1.00 53.02 171 VAL A C 1
ATOM 1259 O O . VAL A 1 171 ? 44.124 55.510 -13.547 1.00 51.29 171 VAL A O 1
ATOM 1263 N N . SER A 1 172 ? 41.942 55.231 -14.030 1.00 48.39 172 SER A N 1
ATOM 1264 C CA . SER A 1 172 ? 42.137 55.346 -15.468 1.00 47.46 172 SER A CA 1
ATOM 1265 C C . SER A 1 172 ? 41.179 56.398 -16.008 1.00 46.48 172 SER A C 1
ATOM 1266 O O . SER A 1 172 ? 40.159 56.706 -15.386 1.00 45.72 172 SER A O 1
ATOM 1269 N N . THR A 1 173 ? 41.543 56.988 -17.151 1.00 44.35 173 THR A N 1
ATOM 1270 C CA . THR A 1 173 ? 40.640 57.855 -17.893 1.00 43.62 173 THR A CA 1
ATOM 1271 C C . THR A 1 173 ? 40.234 57.237 -19.224 1.00 43.22 173 THR A C 1
ATOM 1272 O O . THR A 1 173 ? 39.633 57.921 -20.058 1.00 45.66 173 THR A O 1
ATOM 1276 N N . ASN A 1 174 ? 40.560 55.966 -19.445 1.00 43.01 174 ASN A N 1
ATOM 1277 C CA . ASN A 1 174 ? 40.311 55.311 -20.725 1.00 44.28 174 ASN A CA 1
ATOM 1278 C C . ASN A 1 174 ? 38.930 54.668 -20.670 1.00 45.53 174 ASN A C 1
ATOM 1279 O O . ASN A 1 174 ? 38.769 53.568 -20.140 1.00 45.43 174 ASN A O 1
ATOM 1284 N N . THR A 1 175 ? 37.935 55.352 -21.232 1.00 44.37 175 THR A N 1
ATOM 1285 C CA . THR A 1 175 ? 36.590 54.794 -21.332 1.00 45.80 175 THR A CA 1
ATOM 1286 C C . THR A 1 175 ? 36.486 53.673 -22.363 1.00 46.57 175 THR A C 1
ATOM 1287 O O . THR A 1 175 ? 35.434 53.031 -22.455 1.00 50.37 175 THR A O 1
ATOM 1291 N N . SER A 1 176 ? 37.542 53.412 -23.130 1.00 43.42 176 SER A N 1
ATOM 1292 C CA . SER A 1 176 ? 37.590 52.307 -24.075 1.00 44.82 176 SER A CA 1
ATOM 1293 C C . SER A 1 176 ? 38.576 51.241 -23.648 1.00 41.96 176 SER A C 1
ATOM 1294 O O . SER A 1 176 ? 39.025 50.451 -24.486 1.00 43.44 176 SER A O 1
ATOM 1297 N N . ILE A 1 177 ? 38.948 51.220 -22.363 1.00 43.98 177 ILE A N 1
ATOM 1298 C CA . ILE A 1 177 ? 40.029 50.351 -21.923 1.00 42.33 177 ILE A CA 1
ATOM 1299 C C . ILE A 1 177 ? 39.714 48.910 -22.300 1.00 45.65 177 ILE A C 1
ATOM 1300 O O . ILE A 1 177 ? 38.561 48.464 -22.235 1.00 47.20 177 ILE A O 1
ATOM 1305 N N . SER A 1 178 ? 40.735 48.185 -22.735 1.00 44.94 178 SER A N 1
ATOM 1306 C CA . SER A 1 178 ? 40.571 46.797 -23.120 1.00 45.77 178 SER A CA 1
ATOM 1307 C C . SER A 1 178 ? 40.702 45.896 -21.897 1.00 45.10 178 SER A C 1
ATOM 1308 O O . SER A 1 178 ? 41.110 46.325 -20.816 1.00 45.05 178 SER A O 1
ATOM 1311 N N . LEU A 1 179 ? 40.334 44.628 -22.077 1.00 42.65 179 LEU A N 1
ATOM 1312 C CA . LEU A 1 179 ? 40.500 43.657 -21.002 1.00 42.94 179 LEU A CA 1
ATOM 1313 C C . LEU A 1 179 ? 41.975 43.421 -20.706 1.00 44.72 179 LEU A C 1
ATOM 1314 O O . LEU A 1 179 ? 42.367 43.285 -19.541 1.00 43.95 179 LEU A O 1
ATOM 1319 N N . GLU A 1 180 ? 42.813 43.371 -21.749 1.00 45.05 180 GLU A N 1
ATOM 1320 C CA . GLU A 1 180 ? 44.246 43.189 -21.528 1.00 45.71 180 GLU A CA 1
ATOM 1321 C C . GLU A 1 180 ? 44.848 44.387 -20.805 1.00 47.02 180 GLU A C 1
ATOM 1322 O O . GLU A 1 180 ? 45.709 44.222 -19.934 1.00 47.94 180 GLU A O 1
ATOM 1324 N N . GLU A 1 181 ? 44.391 45.599 -21.134 1.00 46.72 181 GLU A N 1
ATOM 1325 C CA . GLU A 1 181 ? 44.975 46.788 -20.520 1.00 47.85 181 GLU A CA 1
ATOM 1326 C C . GLU A 1 181 ? 44.598 46.893 -19.049 1.00 49.34 181 GLU A C 1
ATOM 1327 O O . GLU A 1 181 ? 45.451 47.199 -18.205 1.00 48.26 181 GLU A O 1
ATOM 1333 N N . VAL A 1 182 ? 43.331 46.641 -18.714 1.00 44.85 182 VAL A N 1
ATOM 1334 C CA . VAL A 1 182 ? 42.951 46.740 -17.309 1.00 43.40 182 VAL A CA 1
ATOM 1335 C C . VAL A 1 182 ? 43.557 45.593 -16.511 1.00 43.16 182 VAL A C 1
ATOM 1336 O O . VAL A 1 182 ? 43.894 45.761 -15.332 1.00 44.73 182 VAL A O 1
ATOM 1340 N N . THR A 1 183 ? 43.759 44.432 -17.145 1.00 41.22 183 THR A N 1
ATOM 1341 C CA . THR A 1 183 ? 44.461 43.337 -16.483 1.00 44.88 183 THR A CA 1
ATOM 1342 C C . THR A 1 183 ? 45.882 43.753 -16.125 1.00 51.29 183 THR A C 1
ATOM 1343 O O . THR A 1 183 ? 46.377 43.460 -15.028 1.00 48.33 183 THR A O 1
ATOM 1347 N N . HIS A 1 184 ? 46.546 44.443 -17.048 1.00 47.73 184 HIS A N 1
ATOM 1348 C CA . HIS A 1 184 ? 47.881 44.954 -16.786 1.00 48.49 184 HIS A CA 1
ATOM 1349 C C . HIS A 1 184 ? 47.875 45.961 -15.642 1.00 48.04 184 HIS A C 1
ATOM 1350 O O . HIS A 1 184 ? 48.752 45.924 -14.770 1.00 52.59 184 HIS A O 1
ATOM 1357 N N . LEU A 1 185 ? 46.896 46.869 -15.619 1.00 46.83 185 LEU A N 1
ATOM 1358 C CA . LEU A 1 185 ? 46.845 47.854 -14.541 1.00 48.89 185 LEU A CA 1
ATOM 1359 C C . LEU A 1 185 ? 46.647 47.184 -13.189 1.00 50.74 185 LEU A C 1
ATOM 1360 O O . LEU A 1 185 ? 47.230 47.608 -12.184 1.00 49.85 185 LEU A O 1
ATOM 1365 N N . MET A 1 186 ? 45.811 46.147 -13.141 1.00 47.68 186 MET A N 1
ATOM 1366 C CA . MET A 1 186 ? 45.594 45.439 -11.885 1.00 50.34 186 MET A CA 1
ATOM 1367 C C . MET A 1 186 ? 46.832 44.651 -11.479 1.00 52.10 186 MET A C 1
ATOM 1368 O O . MET A 1 186 ? 47.208 44.643 -10.303 1.00 52.61 186 MET A O 1
ATOM 1373 N N . ARG A 1 187 ? 47.474 43.979 -12.437 1.00 50.21 187 ARG A N 1
ATOM 1374 C CA . ARG A 1 187 ? 48.679 43.217 -12.124 1.00 52.38 187 ARG A CA 1
ATOM 1375 C C . ARG A 1 187 ? 49.791 44.138 -11.640 1.00 53.55 187 ARG A C 1
ATOM 1376 O O . ARG A 1 187 ? 50.415 43.886 -10.604 1.00 54.65 187 ARG A O 1
ATOM 1384 N N . LYS A 1 188 ? 50.030 45.234 -12.363 1.00 54.76 188 LYS A N 1
ATOM 1385 C CA . LYS A 1 188 ? 51.094 46.160 -11.981 1.00 53.40 188 LYS A CA 1
ATOM 1386 C C . LYS A 1 188 ? 50.735 46.923 -10.709 1.00 55.94 188 LYS A C 1
ATOM 1387 O O . LYS A 1 188 ? 51.555 47.035 -9.791 1.00 57.94 188 LYS A O 1
ATOM 1389 N N . GLY A 1 189 ? 49.513 47.458 -10.633 1.00 55.31 189 GLY A N 1
ATOM 1390 C CA . GLY A 1 189 ? 49.083 48.204 -9.457 1.00 53.45 189 GLY A CA 1
ATOM 1391 C C . GLY A 1 189 ? 48.796 47.352 -8.231 1.00 54.04 189 GLY A C 1
ATOM 1392 O O . GLY A 1 189 ? 48.563 47.914 -7.154 1.00 53.32 189 GLY A O 1
ATOM 1393 N N . ARG A 1 190 ? 48.814 46.026 -8.372 1.00 55.82 190 ARG A N 1
ATOM 1394 C CA . ARG A 1 190 ? 48.448 45.088 -7.306 1.00 55.02 190 ARG A CA 1
ATOM 1395 C C . ARG A 1 190 ? 47.153 45.518 -6.612 1.00 55.64 190 ARG A C 1
ATOM 1396 O O . ARG A 1 190 ? 47.073 45.612 -5.385 1.00 58.58 190 ARG A O 1
ATOM 1400 N N . THR A 1 191 ? 46.119 45.770 -7.420 1.00 53.26 191 THR A N 1
ATOM 1401 C CA . THR A 1 191 ? 44.837 46.268 -6.931 1.00 51.78 191 THR A CA 1
ATOM 1402 C C . THR A 1 191 ? 43.687 45.491 -7.573 1.00 49.38 191 THR A C 1
ATOM 1403 O O . THR A 1 191 ? 43.851 44.839 -8.607 1.00 49.82 191 THR A O 1
ATOM 1407 N N . ALA A 1 192 ? 42.510 45.577 -6.954 1.00 47.50 192 ALA A N 1
ATOM 1408 C CA . ALA A 1 192 ? 41.351 44.799 -7.380 1.00 47.91 192 ALA A CA 1
ATOM 1409 C C . ALA A 1 192 ? 40.229 45.660 -7.941 1.00 45.19 192 ALA A C 1
ATOM 1410 O O . ALA A 1 192 ? 39.176 45.126 -8.314 1.00 43.47 192 ALA A O 1
ATOM 1412 N N . ASN A 1 193 ? 40.424 46.971 -8.008 1.00 45.40 193 ASN A N 1
ATOM 1413 C CA . ASN A 1 193 ? 39.412 47.894 -8.491 1.00 44.52 193 ASN A CA 1
ATOM 1414 C C . ASN A 1 193 ? 40.105 49.000 -9.264 1.00 48.54 193 ASN A C 1
ATOM 1415 O O . ASN A 1 193 ? 41.045 49.619 -8.756 1.00 48.37 193 ASN A O 1
ATOM 1420 N N . VAL A 1 194 ? 39.645 49.242 -10.485 1.00 46.50 194 VAL A N 1
ATOM 1421 C CA . VAL A 1 194 ? 40.113 50.356 -11.298 1.00 45.02 194 VAL A CA 1
ATOM 1422 C C . VAL A 1 194 ? 38.901 51.185 -11.701 1.00 42.97 194 VAL A C 1
ATOM 1423 O O . VAL A 1 194 ? 38.174 50.836 -12.635 1.00 42.97 194 VAL A O 1
ATOM 1427 N N . PRO A 1 195 ? 38.631 52.276 -10.999 1.00 43.47 195 PRO A N 1
ATOM 1428 C CA . PRO A 1 195 ? 37.614 53.215 -11.471 1.00 44.03 195 PRO A CA 1
ATOM 1429 C C . PRO A 1 195 ? 38.078 53.929 -12.732 1.00 45.94 195 PRO A C 1
ATOM 1430 O O . PRO A 1 195 ? 39.272 54.149 -12.951 1.00 44.41 195 PRO A O 1
ATOM 1434 N N . ILE A 1 196 ? 37.112 54.260 -13.580 1.00 44.42 196 ILE A N 1
ATOM 1435 C CA . ILE A 1 196 ? 37.330 55.077 -14.766 1.00 45.73 196 ILE A CA 1
ATOM 1436 C C . ILE A 1 196 ? 36.721 56.439 -14.482 1.00 45.15 196 ILE A C 1
ATOM 1437 O O . ILE A 1 196 ? 35.526 56.537 -14.179 1.00 45.20 196 ILE A O 1
ATOM 1442 N N . VAL A 1 197 ? 37.533 57.493 -14.566 1.00 45.87 197 VAL A N 1
ATOM 1443 C CA . VAL A 1 197 ? 37.046 58.833 -14.278 1.00 48.88 197 VAL A CA 1
ATOM 1444 C C . VAL A 1 197 ? 37.153 59.699 -15.526 1.00 51.12 197 VAL A C 1
ATOM 1445 O O . VAL A 1 197 ? 37.855 59.374 -16.487 1.00 51.44 197 VAL A O 1
ATOM 1449 N N . GLY A 1 198 ? 36.450 60.827 -15.487 1.00 48.66 198 GLY A N 1
ATOM 1450 C CA . GLY A 1 198 ? 36.463 61.784 -16.571 1.00 57.32 198 GLY A CA 1
ATOM 1451 C C . GLY A 1 198 ? 37.612 62.769 -16.457 1.00 60.52 198 GLY A C 1
ATOM 1452 O O . GLY A 1 198 ? 38.532 62.616 -15.650 1.00 56.50 198 GLY A O 1
ATOM 1453 N N . GLN A 1 199 ? 37.546 63.808 -17.296 1.00 64.23 199 GLN A N 1
ATOM 1454 C CA . GLN A 1 199 ? 38.632 64.781 -17.336 1.00 64.86 199 GLN A CA 1
ATOM 1455 C C . GLN A 1 199 ? 38.679 65.622 -16.066 1.00 65.34 199 GLN A C 1
ATOM 1456 O O . GLN A 1 199 ? 39.748 66.126 -15.701 1.00 68.65 199 GLN A O 1
ATOM 1459 N N . ASN A 1 200 ? 37.548 65.765 -15.372 1.00 63.69 200 ASN A N 1
ATOM 1460 C CA . ASN A 1 200 ? 37.466 66.517 -14.124 1.00 64.62 200 ASN A CA 1
ATOM 1461 C C . ASN A 1 200 ? 37.416 65.607 -12.892 1.00 65.42 200 ASN A C 1
ATOM 1462 O O . ASN A 1 200 ? 36.839 65.981 -11.863 1.00 65.87 200 ASN A O 1
ATOM 1464 N N . GLY A 1 201 ? 37.999 64.410 -12.979 1.00 64.92 201 GLY A N 1
ATOM 1465 C CA . GLY A 1 201 ? 38.047 63.493 -11.852 1.00 59.95 201 GLY A CA 1
ATOM 1466 C C . GLY A 1 201 ? 36.732 62.851 -11.462 1.00 57.81 201 GLY A C 1
ATOM 1467 O O . GLY A 1 201 ? 36.672 62.183 -10.424 1.00 58.27 201 GLY A O 1
ATOM 1468 N N . GLN A 1 202 ? 35.680 63.020 -12.259 1.00 55.29 202 GLN A N 1
ATOM 1469 C CA . GLN A 1 202 ? 34.364 62.506 -11.905 1.00 55.14 202 GLN A CA 1
ATOM 1470 C C . GLN A 1 202 ? 34.253 61.018 -12.235 1.00 50.66 202 GLN A C 1
ATOM 1471 O O . GLN A 1 202 ? 34.786 60.540 -13.240 1.00 49.61 202 GLN A O 1
ATOM 1477 N N . LEU A 1 203 ? 33.561 60.283 -11.375 1.00 52.69 203 LEU A N 1
ATOM 1478 C CA . LEU A 1 203 ? 33.474 58.834 -11.527 1.00 48.81 203 LEU A CA 1
ATOM 1479 C C . LEU A 1 203 ? 32.570 58.477 -12.704 1.00 44.92 203 LEU A C 1
ATOM 1480 O O . LEU A 1 203 ? 31.409 58.892 -12.746 1.00 43.15 203 LEU A O 1
ATOM 1485 N N . LEU A 1 204 ? 33.096 57.702 -13.658 1.00 45.77 204 LEU A N 1
ATOM 1486 C CA . LEU A 1 204 ? 32.319 57.260 -14.816 1.00 47.00 204 LEU A CA 1
ATOM 1487 C C . LEU A 1 204 ? 31.986 55.774 -14.785 1.00 44.27 204 LEU A C 1
ATOM 1488 O O . LEU A 1 204 ? 30.814 55.400 -14.932 1.00 48.14 204 LEU A O 1
ATOM 1493 N N . TYR A 1 205 ? 32.986 54.909 -14.607 1.00 43.27 205 TYR A N 1
ATOM 1494 C CA . TYR A 1 205 ? 32.767 53.466 -14.529 1.00 42.07 205 TYR A CA 1
ATOM 1495 C C . TYR A 1 205 ? 33.638 52.887 -13.427 1.00 46.05 205 TYR A C 1
ATOM 1496 O O . TYR A 1 205 ? 34.498 53.566 -12.854 1.00 44.26 205 TYR A O 1
ATOM 1505 N N . LEU A 1 206 ? 33.428 51.599 -13.160 1.00 41.35 206 LEU A N 1
ATOM 1506 C CA . LEU A 1 206 ? 34.310 50.818 -12.308 1.00 39.44 206 LEU A CA 1
ATOM 1507 C C . LEU A 1 206 ? 34.587 49.486 -12.984 1.00 39.80 206 LEU A C 1
ATOM 1508 O O . LEU A 1 206 ? 33.672 48.868 -13.543 1.00 40.16 206 LEU A O 1
ATOM 1513 N N . VAL A 1 207 ? 35.847 49.052 -12.951 1.00 38.14 207 VAL A N 1
ATOM 1514 C CA . VAL A 1 207 ? 36.224 47.706 -13.368 1.00 43.07 207 VAL A CA 1
ATOM 1515 C C . VAL A 1 207 ? 36.780 46.978 -12.152 1.00 43.50 207 VAL A C 1
ATOM 1516 O O . VAL A 1 207 ? 37.653 47.507 -11.454 1.00 43.69 207 VAL A O 1
ATOM 1520 N N . THR A 1 208 ? 36.270 45.774 -11.892 1.00 40.93 208 THR A N 1
ATOM 1521 C CA . THR A 1 208 ? 36.678 44.993 -10.734 1.00 40.25 208 THR A CA 1
ATOM 1522 C C . THR A 1 208 ? 37.429 43.740 -11.158 1.00 42.72 208 THR A C 1
ATOM 1523 O O . THR A 1 208 ? 37.188 43.174 -12.231 1.00 41.72 208 THR A O 1
ATOM 1527 N N . LEU A 1 209 ? 38.329 43.304 -10.279 1.00 40.39 209 LEU A N 1
ATOM 1528 C CA . LEU A 1 209 ? 39.089 42.087 -10.523 1.00 45.40 209 LEU A CA 1
ATOM 1529 C C . LEU A 1 209 ? 38.168 40.888 -10.700 1.00 42.56 209 LEU A C 1
ATOM 1530 O O . LEU A 1 209 ? 38.434 40.014 -11.535 1.00 41.60 209 LEU A O 1
ATOM 1535 N N . SER A 1 210 ? 37.079 40.829 -9.920 1.00 41.91 210 SER A N 1
ATOM 1536 C CA . SER A 1 210 ? 36.142 39.709 -10.036 1.00 44.96 210 SER A CA 1
ATOM 1537 C C . SER A 1 210 ? 35.635 39.565 -11.461 1.00 41.46 210 SER A C 1
ATOM 1538 O O . SER A 1 210 ? 35.553 38.455 -11.995 1.00 40.87 210 SER A O 1
ATOM 1541 N N . ASP A 1 211 ? 35.262 40.683 -12.078 1.00 42.42 211 ASP A N 1
ATOM 1542 C CA . ASP A 1 211 ? 34.756 40.657 -13.445 1.00 42.15 211 ASP A CA 1
ATOM 1543 C C . ASP A 1 211 ? 35.858 40.307 -14.433 1.00 41.18 211 ASP A C 1
ATOM 1544 O O . ASP A 1 211 ? 35.626 39.572 -15.396 1.00 43.51 211 ASP A O 1
ATOM 1549 N N . VAL A 1 212 ? 37.061 40.838 -14.215 1.00 40.56 212 VAL A N 1
ATOM 1550 C CA . VAL A 1 212 ? 38.183 40.543 -15.103 1.00 40.50 212 VAL A CA 1
ATOM 1551 C C . VAL A 1 212 ? 38.512 39.060 -15.065 1.00 43.32 212 VAL A C 1
ATOM 1552 O O . VAL A 1 212 ? 38.715 38.423 -16.107 1.00 45.39 212 VAL A O 1
ATOM 1556 N N . VAL A 1 213 ? 38.565 38.482 -13.864 1.00 41.60 213 VAL A N 1
ATOM 1557 C CA . VAL A 1 213 ? 38.852 37.053 -13.745 1.00 43.96 213 VAL A CA 1
ATOM 1558 C C . VAL A 1 213 ? 37.823 36.233 -14.515 1.00 43.96 213 VAL A C 1
ATOM 1559 O O . VAL A 1 213 ? 38.173 35.304 -15.251 1.00 46.51 213 VAL A O 1
ATOM 1563 N N . LYS A 1 214 ? 36.541 36.570 -14.371 1.00 43.33 214 LYS A N 1
ATOM 1564 C CA . LYS A 1 214 ? 35.497 35.842 -15.089 1.00 46.07 214 LYS A CA 1
ATOM 1565 C C . LYS A 1 214 ? 35.691 35.938 -16.601 1.00 48.67 214 LYS A C 1
ATOM 1566 O O . LYS A 1 214 ? 35.563 34.938 -17.317 1.00 49.24 214 LYS A O 1
ATOM 1572 N N . LEU A 1 215 ? 35.978 37.144 -17.105 1.00 45.28 215 LEU A N 1
ATOM 1573 C CA . LEU A 1 215 ? 36.132 37.334 -18.546 1.00 45.43 215 LEU A CA 1
ATOM 1574 C C . LEU A 1 215 ? 37.383 36.650 -19.077 1.00 52.41 215 LEU A C 1
ATOM 1575 O O . LEU A 1 215 ? 37.432 36.267 -20.253 1.00 52.57 215 LEU A O 1
ATOM 1580 N N . ARG A 1 216 ? 38.399 36.481 -18.236 1.00 48.67 216 ARG A N 1
ATOM 1581 C CA . ARG A 1 216 ? 39.595 35.766 -18.657 1.00 50.72 216 ARG A CA 1
ATOM 1582 C C . ARG A 1 216 ? 39.418 34.254 -18.634 1.00 53.31 216 ARG A C 1
ATOM 1583 O O . ARG A 1 216 ? 40.169 33.549 -19.313 1.00 57.98 216 ARG A O 1
ATOM 1591 N N . LYS A 1 217 ? 38.446 33.739 -17.879 1.00 52.35 217 LYS A N 1
ATOM 1592 C CA . LYS A 1 217 ? 38.296 32.302 -17.700 1.00 55.54 217 LYS A CA 1
ATOM 1593 C C . LYS A 1 217 ? 37.559 31.689 -18.884 1.00 63.44 217 LYS A C 1
ATOM 1594 O O . LYS A 1 217 ? 37.668 32.179 -20.014 1.00 64.20 217 LYS A O 1
ATOM 1596 N N . ASN A 1 218 ? 36.807 30.617 -18.632 1.00 66.51 218 ASN A N 1
ATOM 1597 C CA . ASN A 1 218 ? 36.059 29.937 -19.686 1.00 68.32 218 ASN A CA 1
ATOM 1598 C C . ASN A 1 218 ? 34.943 30.851 -20.179 1.00 65.85 218 ASN A C 1
ATOM 1599 O O . ASN A 1 218 ? 33.963 31.086 -19.463 1.00 61.73 218 ASN A O 1
ATOM 1601 N N . LYS A 1 219 ? 35.088 31.367 -21.402 1.00 62.54 219 LYS A N 1
ATOM 1602 C CA . LYS A 1 219 ? 34.047 32.192 -21.998 1.00 63.61 219 LYS A CA 1
ATOM 1603 C C . LYS A 1 219 ? 32.879 31.318 -22.434 1.00 62.06 219 LYS A C 1
ATOM 1604 O O . LYS A 1 219 ? 32.415 31.403 -23.576 1.00 64.15 219 LYS A O 1
ATOM 1606 N N . GLN A 1 220 ? 32.416 30.454 -21.530 1.00 54.87 220 GLN A N 1
ATOM 1607 C CA . GLN A 1 220 ? 31.157 29.757 -21.733 1.00 53.78 220 GLN A CA 1
ATOM 1608 C C . GLN A 1 220 ? 29.963 30.685 -21.534 1.00 47.91 220 GLN A C 1
ATOM 1609 O O . GLN A 1 220 ? 28.951 30.537 -22.233 1.00 46.60 220 GLN A O 1
ATOM 1612 N N . ALA A 1 221 ? 30.064 31.644 -20.611 1.00 45.78 221 ALA A N 1
ATOM 1613 C CA . ALA A 1 221 ? 28.886 32.397 -20.173 1.00 42.45 221 ALA A CA 1
ATOM 1614 C C . ALA A 1 221 ? 28.210 33.124 -21.331 1.00 41.50 221 ALA A C 1
ATOM 1615 O O . ALA A 1 221 ? 28.872 33.606 -22.256 1.00 38.64 221 ALA A O 1
ATOM 1617 N N . SER A 1 222 ? 26.874 33.201 -21.272 1.00 34.41 222 SER A N 1
ATOM 1618 C CA . SER A 1 222 ? 26.084 33.938 -22.256 1.00 37.56 222 SER A CA 1
ATOM 1619 C C . SER A 1 222 ? 26.106 35.418 -21.900 1.00 38.44 222 SER A C 1
ATOM 1620 O O . SER A 1 222 ? 25.500 35.826 -20.905 1.00 35.52 222 SER A O 1
ATOM 1623 N N . LEU A 1 223 ? 26.774 36.227 -22.726 1.00 34.59 223 LEU A N 1
ATOM 1624 C CA . LEU A 1 223 ? 27.042 37.632 -22.433 1.00 38.41 223 LEU A CA 1
ATOM 1625 C C . LEU A 1 223 ? 26.469 38.539 -23.513 1.00 36.39 223 LEU A C 1
ATOM 1626 O O . LEU A 1 223 ? 26.477 38.191 -24.699 1.00 38.56 223 LEU A O 1
ATOM 1631 N N . ASP A 1 224 ? 25.997 39.721 -23.103 1.00 36.49 224 ASP A N 1
ATOM 1632 C CA . ASP A 1 224 ? 25.690 40.780 -24.061 1.00 35.97 224 ASP A CA 1
ATOM 1633 C C . ASP A 1 224 ? 26.974 41.538 -24.415 1.00 38.43 224 ASP A C 1
ATOM 1634 O O . ASP A 1 224 ? 28.069 41.185 -23.975 1.00 36.21 224 ASP A O 1
ATOM 1639 N N . SER A 1 225 ? 26.840 42.596 -25.221 1.00 41.53 225 SER A N 1
ATOM 1640 C CA . SER A 1 225 ? 28.022 43.291 -25.736 1.00 42.15 225 SER A CA 1
ATOM 1641 C C . SER A 1 225 ? 28.793 44.028 -24.645 1.00 41.95 225 SER A C 1
ATOM 1642 O O . SER A 1 225 ? 29.955 44.391 -24.862 1.00 39.52 225 SER A O 1
ATOM 1645 N N . ARG A 1 226 ? 28.181 44.255 -23.489 1.00 40.33 226 ARG A N 1
ATOM 1646 C CA . ARG A 1 226 ? 28.834 44.920 -22.371 1.00 39.62 226 ARG A CA 1
ATOM 1647 C C . ARG A 1 226 ? 29.447 43.936 -21.380 1.00 41.42 226 ARG A C 1
ATOM 1648 O O . ARG A 1 226 ? 29.969 44.356 -20.340 1.00 40.75 226 ARG A O 1
ATOM 1656 N N . GLY A 1 227 ? 29.415 42.644 -21.684 1.00 40.07 227 GLY A N 1
ATOM 1657 C CA . GLY A 1 227 ? 29.919 41.648 -20.763 1.00 36.17 227 GLY A CA 1
ATOM 1658 C C . GLY A 1 227 ? 28.973 41.308 -19.633 1.00 36.46 227 GLY A C 1
ATOM 1659 O O . GLY A 1 227 ? 29.399 40.679 -18.662 1.00 38.78 227 GLY A O 1
ATOM 1660 N N . ARG A 1 228 ? 27.706 41.710 -19.724 1.00 36.37 228 ARG A N 1
ATOM 1661 C CA . ARG A 1 228 ? 26.706 41.322 -18.740 1.00 36.89 228 ARG A CA 1
ATOM 1662 C C . ARG A 1 228 ? 25.980 40.056 -19.203 1.00 38.56 228 ARG A C 1
ATOM 1663 O O . ARG A 1 228 ? 25.958 39.727 -20.388 1.00 35.39 228 ARG A O 1
ATOM 1671 N N . LEU A 1 229 ? 25.344 39.374 -18.253 1.00 37.42 229 LEU A N 1
ATOM 1672 C CA . LEU A 1 229 ? 24.663 38.117 -18.570 1.00 35.52 229 LEU A CA 1
ATOM 1673 C C . LEU A 1 229 ? 23.456 38.340 -19.480 1.00 35.62 229 LEU A C 1
ATOM 1674 O O . LEU A 1 229 ? 22.678 39.278 -19.292 1.00 35.30 229 LEU A O 1
ATOM 1679 N N . LEU A 1 230 ? 23.305 37.459 -20.473 1.00 36.53 230 LEU A N 1
ATOM 1680 C CA . LEU A 1 230 ? 22.138 37.468 -21.347 1.00 37.01 230 LEU A CA 1
ATOM 1681 C C . LEU A 1 230 ? 20.892 37.036 -20.584 1.00 35.28 230 LEU A C 1
ATOM 1682 O O . LEU A 1 230 ? 20.954 36.182 -19.697 1.00 36.86 230 LEU A O 1
ATOM 1687 N N . VAL A 1 231 ? 19.754 37.615 -20.949 1.00 35.66 231 VAL A N 1
ATOM 1688 C CA . VAL A 1 231 ? 18.484 37.249 -20.317 1.00 37.33 231 VAL A CA 1
ATOM 1689 C C . VAL A 1 231 ? 17.331 37.695 -21.211 1.00 37.63 231 VAL A C 1
ATOM 1690 O O . VAL A 1 231 ? 17.372 38.769 -21.822 1.00 37.54 231 VAL A O 1
ATOM 1694 N N . GLY A 1 232 ? 16.293 36.856 -21.288 1.00 35.53 232 GLY A N 1
ATOM 1695 C CA . GLY A 1 232 ? 15.079 37.184 -22.000 1.00 34.69 232 GLY A CA 1
ATOM 1696 C C . GLY A 1 232 ? 13.921 37.432 -21.043 1.00 34.70 232 GLY A C 1
ATOM 1697 O O . GLY A 1 232 ? 14.018 37.230 -19.833 1.00 34.94 232 GLY A O 1
ATOM 1698 N N . ALA A 1 233 ? 12.808 37.879 -21.617 1.00 34.24 233 ALA A N 1
ATOM 1699 C CA . ALA A 1 233 ? 11.621 38.186 -20.837 1.00 34.83 233 ALA A CA 1
ATOM 1700 C C . ALA A 1 233 ? 10.377 37.903 -21.664 1.00 37.44 233 ALA A C 1
ATOM 1701 O O . ALA A 1 233 ? 10.354 38.173 -22.871 1.00 35.86 233 ALA A O 1
ATOM 1703 N N . ALA A 1 234 ? 9.349 37.346 -21.006 1.00 34.51 234 ALA A N 1
ATOM 1704 C CA . ALA A 1 234 ? 8.084 37.016 -21.640 1.00 37.01 234 ALA A CA 1
ATOM 1705 C C . ALA A 1 234 ? 7.122 38.196 -21.570 1.00 34.36 234 ALA A C 1
ATOM 1706 O O . ALA A 1 234 ? 7.133 38.969 -20.609 1.00 37.15 234 ALA A O 1
ATOM 1708 N N . VAL A 1 235 ? 6.304 38.325 -22.615 1.00 36.65 235 VAL A N 1
ATOM 1709 C CA . VAL A 1 235 ? 5.173 39.247 -22.684 1.00 39.43 235 VAL A CA 1
ATOM 1710 C C . VAL A 1 235 ? 3.975 38.506 -23.258 1.00 41.18 235 VAL A C 1
ATOM 1711 O O . VAL A 1 235 ? 4.110 37.486 -23.936 1.00 38.65 235 VAL A O 1
ATOM 1715 N N . GLY A 1 236 ? 2.793 39.053 -23.001 1.00 42.34 236 GLY A N 1
ATOM 1716 C CA . GLY A 1 236 ? 1.553 38.562 -23.568 1.00 41.80 236 GLY A CA 1
ATOM 1717 C C . GLY A 1 236 ? 1.190 39.282 -24.848 1.00 43.02 236 GLY A C 1
ATOM 1718 O O . GLY A 1 236 ? 2.052 39.803 -25.563 1.00 41.76 236 GLY A O 1
ATOM 1719 N N . VAL A 1 237 ? -0.110 39.321 -25.147 1.00 39.64 237 VAL A N 1
ATOM 1720 C CA . VAL A 1 237 ? -0.549 39.811 -26.448 1.00 39.04 237 VAL A CA 1
ATOM 1721 C C . VAL A 1 237 ? -1.601 40.900 -26.276 1.00 44.47 237 VAL A C 1
ATOM 1722 O O . VAL A 1 237 ? -2.245 41.303 -27.251 1.00 41.77 237 VAL A O 1
ATOM 1726 N N . LYS A 1 238 ? -1.796 41.359 -25.042 1.00 42.55 238 LYS A N 1
ATOM 1727 C CA . LYS A 1 238 ? -2.795 42.379 -24.764 1.00 46.96 238 LYS A CA 1
ATOM 1728 C C . LYS A 1 238 ? -2.218 43.769 -25.046 1.00 46.38 238 LYS A C 1
ATOM 1729 O O . LYS A 1 238 ? -1.010 43.946 -25.241 1.00 44.53 238 LYS A O 1
ATOM 1732 N N . LYS A 1 239 ? -3.107 44.766 -25.075 1.00 48.45 239 LYS A N 1
ATOM 1733 C CA . LYS A 1 239 ? -2.678 46.130 -25.365 1.00 47.64 239 LYS A CA 1
ATOM 1734 C C . LYS A 1 239 ? -1.573 46.566 -24.412 1.00 44.87 239 LYS A C 1
ATOM 1735 O O . LYS A 1 239 ? -0.550 47.111 -24.837 1.00 51.06 239 LYS A O 1
ATOM 1737 N N . ASP A 1 240 ? -1.744 46.292 -23.118 1.00 47.80 240 ASP A N 1
ATOM 1738 C CA . ASP A 1 240 ? -0.759 46.699 -22.126 1.00 49.24 240 ASP A CA 1
ATOM 1739 C C . ASP A 1 240 ? 0.565 45.948 -22.254 1.00 52.91 240 ASP A C 1
ATOM 1740 O O . ASP A 1 240 ? 1.586 46.435 -21.757 1.00 51.36 240 ASP A O 1
ATOM 1745 N N . ASP A 1 241 ? 0.577 44.773 -22.887 1.00 46.37 241 ASP A N 1
ATOM 1746 C CA . ASP A 1 241 ? 1.833 44.045 -23.032 1.00 48.92 241 ASP A CA 1
ATOM 1747 C C . ASP A 1 241 ? 2.837 44.806 -23.890 1.00 46.77 241 ASP A C 1
ATOM 1748 O O . ASP A 1 241 ? 4.051 44.621 -23.733 1.00 47.67 241 ASP A O 1
ATOM 1753 N N . MET A 1 242 ? 2.361 45.664 -24.795 1.00 46.91 242 MET A N 1
ATOM 1754 C CA . MET A 1 242 ? 3.287 46.487 -25.566 1.00 48.30 242 MET A CA 1
ATOM 1755 C C . MET A 1 242 ? 4.062 47.428 -24.650 1.00 49.42 242 MET A C 1
ATOM 1756 O O . MET A 1 242 ? 5.276 47.607 -24.811 1.00 46.40 242 MET A O 1
ATOM 1761 N N . ASN A 1 243 ? 3.379 48.020 -23.663 1.00 51.89 243 ASN A N 1
ATOM 1762 C CA . ASN A 1 243 ? 4.065 48.848 -22.677 1.00 50.76 243 ASN A CA 1
ATOM 1763 C C . ASN A 1 243 ? 5.078 48.034 -21.878 1.00 49.16 243 ASN A C 1
ATOM 1764 O O . ASN A 1 243 ? 6.208 48.483 -21.652 1.00 47.72 243 ASN A O 1
ATOM 1769 N N . ARG A 1 244 ? 4.688 46.832 -21.439 1.00 47.59 244 ARG A N 1
ATOM 1770 C CA . ARG A 1 244 ? 5.628 45.939 -20.767 1.00 43.91 244 ARG A CA 1
ATOM 1771 C C . ARG A 1 244 ? 6.843 45.659 -21.646 1.00 40.87 244 ARG A C 1
ATOM 1772 O O . ARG A 1 244 ? 7.987 45.725 -21.186 1.00 38.37 244 ARG A O 1
ATOM 1780 N N . ALA A 1 245 ? 6.610 45.349 -22.923 1.00 42.01 245 ALA A N 1
ATOM 1781 C CA . ALA A 1 245 ? 7.712 45.035 -23.828 1.00 40.52 245 ALA A CA 1
ATOM 1782 C C . ALA A 1 245 ? 8.681 46.202 -23.947 1.00 42.31 245 ALA A C 1
ATOM 1783 O O . ALA A 1 245 ? 9.906 46.021 -23.916 1.00 38.58 245 ALA A O 1
ATOM 1785 N N . ILE A 1 246 ? 8.145 47.406 -24.139 1.00 39.89 246 ILE A N 1
ATOM 1786 C CA . ILE A 1 246 ? 9.007 48.578 -24.292 1.00 41.76 246 ILE A CA 1
ATOM 1787 C C . ILE A 1 246 ? 9.893 48.739 -23.068 1.00 37.16 246 ILE A C 1
ATOM 1788 O O . ILE A 1 246 ? 11.109 48.930 -23.178 1.00 43.51 246 ILE A O 1
ATOM 1793 N N . ARG A 1 247 ? 9.297 48.635 -21.880 1.00 39.24 247 ARG A N 1
ATOM 1794 C CA . ARG A 1 247 ? 10.052 48.830 -20.646 1.00 41.04 247 ARG A CA 1
ATOM 1795 C C . ARG A 1 247 ? 11.043 47.697 -20.386 1.00 43.83 247 ARG A C 1
ATOM 1796 O O . ARG A 1 247 ? 12.127 47.939 -19.838 1.00 38.90 247 ARG A O 1
ATOM 1804 N N . LEU A 1 248 ? 10.706 46.462 -20.776 1.00 37.58 248 LEU A N 1
ATOM 1805 C CA . LEU A 1 248 ? 11.667 45.369 -20.652 1.00 37.87 248 LEU A CA 1
ATOM 1806 C C . LEU A 1 248 ? 12.892 45.607 -21.524 1.00 37.90 248 LEU A C 1
ATOM 1807 O O . LEU A 1 248 ? 14.027 45.364 -21.093 1.00 38.00 248 LEU A O 1
ATOM 1812 N N . VAL A 1 249 ? 12.681 46.054 -22.764 1.00 38.67 249 VAL A N 1
ATOM 1813 C CA . VAL A 1 249 ? 13.813 46.323 -23.644 1.00 40.24 249 VAL A CA 1
ATOM 1814 C C . VAL A 1 249 ? 14.674 47.444 -23.071 1.00 41.13 249 VAL A C 1
ATOM 1815 O O . VAL A 1 249 ? 15.908 47.356 -23.066 1.00 40.73 249 VAL A O 1
ATOM 1819 N N . GLU A 1 250 ? 14.034 48.489 -22.532 1.00 40.95 250 GLU A N 1
ATOM 1820 C CA . GLU A 1 250 ? 14.777 49.564 -21.871 1.00 43.26 250 GLU A CA 1
ATOM 1821 C C . GLU A 1 250 ? 15.581 49.048 -20.689 1.00 43.91 250 GLU A C 1
ATOM 1822 O O . GLU A 1 250 ? 16.673 49.558 -20.408 1.00 42.11 250 GLU A O 1
ATOM 1828 N N . ALA A 1 251 ? 15.062 48.041 -19.984 1.00 41.88 251 ALA A N 1
ATOM 1829 C CA . ALA A 1 251 ? 15.772 47.483 -18.844 1.00 41.00 251 ALA A CA 1
ATOM 1830 C C . ALA A 1 251 ? 16.919 46.574 -19.256 1.00 42.39 251 ALA A C 1
ATOM 1831 O O . ALA A 1 251 ? 17.762 46.251 -18.413 1.00 42.23 251 ALA A O 1
ATOM 1833 N N . GLY A 1 252 ? 16.977 46.156 -20.519 1.00 39.90 252 GLY A N 1
ATOM 1834 C CA . GLY A 1 252 ? 18.125 45.403 -20.982 1.00 39.07 252 GLY A CA 1
ATOM 1835 C C . GLY A 1 252 ? 17.803 44.036 -21.566 1.00 39.23 252 GLY A C 1
ATOM 1836 O O . GLY A 1 252 ? 18.729 43.285 -21.892 1.00 38.78 252 GLY A O 1
ATOM 1837 N N . ALA A 1 253 ? 16.513 43.700 -21.695 1.00 39.12 253 ALA A N 1
ATOM 1838 C CA . ALA A 1 253 ? 16.114 42.411 -22.269 1.00 38.67 253 ALA A CA 1
ATOM 1839 C C . ALA A 1 253 ? 16.845 42.167 -23.581 1.00 38.64 253 ALA A C 1
ATOM 1840 O O . ALA A 1 253 ? 16.857 43.023 -24.468 1.00 39.56 253 ALA A O 1
ATOM 1842 N N . ASP A 1 254 ? 17.459 40.999 -23.699 1.00 35.27 254 ASP A N 1
ATOM 1843 C CA . ASP A 1 254 ? 18.183 40.647 -24.908 1.00 37.15 254 ASP A CA 1
ATOM 1844 C C . ASP A 1 254 ? 17.296 40.007 -25.966 1.00 39.96 254 ASP A C 1
ATOM 1845 O O . ASP A 1 254 ? 17.628 40.067 -27.156 1.00 39.07 254 ASP A O 1
ATOM 1850 N N . VAL A 1 255 ? 16.189 39.387 -25.550 1.00 38.44 255 VAL A N 1
ATOM 1851 C CA . VAL A 1 255 ? 15.154 38.878 -26.445 1.00 37.29 255 VAL A CA 1
ATOM 1852 C C . VAL A 1 255 ? 13.828 39.019 -25.725 1.00 33.84 255 VAL A C 1
ATOM 1853 O O . VAL A 1 255 ? 13.763 39.030 -24.490 1.00 35.28 255 VAL A O 1
ATOM 1857 N N . LEU A 1 256 ? 12.764 39.123 -26.502 1.00 35.50 256 LEU A N 1
ATOM 1858 C CA . LEU A 1 256 ? 11.416 39.069 -25.965 1.00 36.91 256 LEU A CA 1
ATOM 1859 C C . LEU A 1 256 ? 10.758 37.775 -26.424 1.00 35.17 256 LEU A C 1
ATOM 1860 O O . LEU A 1 256 ? 10.996 37.306 -27.540 1.00 35.83 256 LEU A O 1
ATOM 1865 N N . VAL A 1 257 ? 9.912 37.210 -25.569 1.00 33.97 257 VAL A N 1
ATOM 1866 C CA . VAL A 1 257 ? 9.196 35.979 -25.896 1.00 33.85 257 VAL A CA 1
ATOM 1867 C C . VAL A 1 257 ? 7.704 36.258 -25.783 1.00 31.72 257 VAL A C 1
ATOM 1868 O O . VAL A 1 257 ? 7.181 36.414 -24.673 1.00 37.32 257 VAL A O 1
ATOM 1872 N N . VAL A 1 258 ? 7.021 36.313 -26.923 1.00 31.39 258 VAL A N 1
ATOM 1873 C CA . VAL A 1 258 ? 5.562 36.372 -26.955 1.00 36.17 258 VAL A CA 1
ATOM 1874 C C . VAL A 1 258 ? 5.050 34.978 -26.635 1.00 37.88 258 VAL A C 1
ATOM 1875 O O . VAL A 1 258 ? 5.321 34.035 -27.380 1.00 38.11 258 VAL A O 1
ATOM 1879 N N . ASP A 1 259 ? 4.298 34.842 -25.543 1.00 37.13 259 ASP A N 1
ATOM 1880 C CA . ASP A 1 259 ? 3.983 33.511 -25.025 1.00 41.37 259 ASP A CA 1
ATOM 1881 C C . ASP A 1 259 ? 2.513 33.447 -24.650 1.00 39.93 259 ASP A C 1
ATOM 1882 O O . ASP A 1 259 ? 2.097 34.041 -23.650 1.00 39.98 259 ASP A O 1
ATOM 1887 N N . ILE A 1 260 ? 1.732 32.719 -25.451 1.00 39.51 260 ILE A N 1
ATOM 1888 C CA . ILE A 1 260 ? 0.357 32.385 -25.111 1.00 39.98 260 ILE A CA 1
ATOM 1889 C C . ILE A 1 260 ? 0.113 30.928 -25.486 1.00 39.41 260 ILE A C 1
ATOM 1890 O O . ILE A 1 260 ? 0.823 30.341 -26.306 1.00 37.82 260 ILE A O 1
ATOM 1895 N N . ALA A 1 261 ? -0.891 30.333 -24.847 1.00 41.29 261 ALA A N 1
ATOM 1896 C CA . ALA A 1 261 ? -1.121 28.899 -25.026 1.00 41.51 261 ALA A CA 1
ATOM 1897 C C . ALA A 1 261 ? -1.329 28.540 -26.495 1.00 37.57 261 ALA A C 1
ATOM 1898 O O . ALA A 1 261 ? -0.780 27.546 -26.984 1.00 43.87 261 ALA A O 1
ATOM 1900 N N . HIS A 1 262 ? -2.112 29.329 -27.218 1.00 37.36 262 HIS A N 1
ATOM 1901 C CA . HIS A 1 262 ? -2.423 29.037 -28.617 1.00 39.30 262 HIS A CA 1
ATOM 1902 C C . HIS A 1 262 ? -1.756 30.101 -29.496 1.00 39.67 262 HIS A C 1
ATOM 1903 O O . HIS A 1 262 ? -2.366 31.105 -29.859 1.00 38.17 262 HIS A O 1
ATOM 1910 N N . GLY A 1 263 ? -0.490 29.856 -29.849 1.00 33.70 263 GLY A N 1
ATOM 1911 C CA . GLY A 1 263 ? 0.293 30.801 -30.636 1.00 37.26 263 GLY A CA 1
ATOM 1912 C C . GLY A 1 263 ? -0.134 30.921 -32.086 1.00 38.44 263 GLY A C 1
ATOM 1913 O O . GLY A 1 263 ? 0.195 31.915 -32.733 1.00 36.63 263 GLY A O 1
ATOM 1914 N N . HIS A 1 264 ? -0.871 29.945 -32.612 1.00 35.96 264 HIS A N 1
ATOM 1915 C CA . HIS A 1 264 ? -1.395 30.045 -33.980 1.00 36.39 264 HIS A CA 1
ATOM 1916 C C . HIS A 1 264 ? -2.719 30.812 -33.984 1.00 40.74 264 HIS A C 1
ATOM 1917 O O . HIS A 1 264 ? -3.787 30.290 -34.302 1.00 42.08 264 HIS A O 1
ATOM 1924 N N . SER A 1 265 ? -2.636 32.078 -33.609 1.00 42.25 265 SER A N 1
ATOM 1925 C CA . SER A 1 265 ? -3.827 32.897 -33.484 1.00 41.41 265 SER A CA 1
ATOM 1926 C C . SER A 1 265 ? -3.480 34.300 -33.940 1.00 44.54 265 SER A C 1
ATOM 1927 O O . SER A 1 265 ? -2.322 34.717 -33.888 1.00 40.59 265 SER A O 1
ATOM 1930 N N . ASP A 1 266 ? -4.502 35.032 -34.386 1.00 42.92 266 ASP A N 1
ATOM 1931 C CA . ASP A 1 266 ? -4.268 36.410 -34.806 1.00 43.69 266 ASP A CA 1
ATOM 1932 C C . ASP A 1 266 ? -3.722 37.255 -33.664 1.00 42.10 266 ASP A C 1
ATOM 1933 O O . ASP A 1 266 ? -2.918 38.164 -33.899 1.00 43.88 266 ASP A O 1
ATOM 1938 N N . LEU A 1 267 ? -4.124 36.956 -32.425 1.00 42.33 267 LEU A N 1
ATOM 1939 C CA . LEU A 1 267 ? -3.629 37.701 -31.271 1.00 45.24 267 LEU A CA 1
ATOM 1940 C C . LEU A 1 267 ? -2.113 37.630 -31.189 1.00 43.85 267 LEU A C 1
ATOM 1941 O O . LEU A 1 267 ? -1.434 38.640 -30.937 1.00 40.35 267 LEU A O 1
ATOM 1946 N N . CYS A 1 268 ? -1.566 36.429 -31.384 1.00 42.32 268 CYS A N 1
ATOM 1947 C CA . CYS A 1 268 ? -0.121 36.267 -31.308 1.00 40.49 268 CYS A CA 1
ATOM 1948 C C . CYS A 1 268 ? 0.551 36.843 -32.540 1.00 39.47 268 CYS A C 1
ATOM 1949 O O . CYS A 1 268 ? 1.569 37.532 -32.436 1.00 40.41 268 CYS A O 1
ATOM 1952 N N . ILE A 1 269 ? -0.008 36.581 -33.721 1.00 37.15 269 ILE A N 1
ATOM 1953 C CA . ILE A 1 269 ? 0.587 37.087 -34.955 1.00 40.80 269 ILE A CA 1
ATOM 1954 C C . ILE A 1 269 ? 0.633 38.613 -34.950 1.00 41.77 269 ILE A C 1
ATOM 1955 O O . ILE A 1 269 ? 1.607 39.230 -35.406 1.00 41.05 269 ILE A O 1
ATOM 1960 N N . ASN A 1 270 ? -0.421 39.240 -34.433 1.00 42.32 270 ASN A N 1
ATOM 1961 C CA . ASN A 1 270 ? -0.487 40.697 -34.428 1.00 44.46 270 ASN A CA 1
ATOM 1962 C C . ASN A 1 270 ? 0.429 41.296 -33.370 1.00 45.21 270 ASN A C 1
ATOM 1963 O O . ASN A 1 270 ? 0.960 42.397 -33.563 1.00 43.68 270 ASN A O 1
ATOM 1968 N N . MET A 1 271 ? 0.638 40.590 -32.255 1.00 40.71 271 MET A N 1
ATOM 1969 C CA . MET A 1 271 ? 1.613 41.054 -31.275 1.00 44.42 271 MET A CA 1
ATOM 1970 C C . MET A 1 271 ? 3.027 41.003 -31.846 1.00 43.09 271 MET A C 1
ATOM 1971 O O . MET A 1 271 ? 3.819 41.932 -31.635 1.00 41.09 271 MET A O 1
ATOM 1976 N N . VAL A 1 272 ? 3.355 39.939 -32.588 1.00 40.71 272 VAL A N 1
ATOM 1977 C CA . VAL A 1 272 ? 4.664 39.859 -33.237 1.00 41.85 272 VAL A CA 1
ATOM 1978 C C . VAL A 1 272 ? 4.833 41.004 -34.228 1.00 43.93 272 VAL A C 1
ATOM 1979 O O . VAL A 1 272 ? 5.883 41.656 -34.278 1.00 41.67 272 VAL A O 1
ATOM 1983 N N . LYS A 1 273 ? 3.811 41.240 -35.054 1.00 44.06 273 LYS A N 1
ATOM 1984 C CA . LYS A 1 273 ? 3.886 42.331 -36.022 1.00 45.39 273 LYS A CA 1
ATOM 1985 C C . LYS A 1 273 ? 4.054 43.677 -35.325 1.00 44.14 273 LYS A C 1
ATOM 1986 O O . LYS A 1 273 ? 4.836 44.522 -35.775 1.00 44.66 273 LYS A O 1
ATOM 1992 N N . ARG A 1 274 ? 3.331 43.888 -34.222 1.00 42.11 274 ARG A N 1
ATOM 1993 C CA . ARG A 1 274 ? 3.451 45.140 -33.480 1.00 46.33 274 ARG A CA 1
ATOM 1994 C C . ARG A 1 274 ? 4.851 45.315 -32.910 1.00 48.61 274 ARG A C 1
ATOM 1995 O O . ARG A 1 274 ? 5.412 46.419 -32.945 1.00 44.62 274 ARG A O 1
ATOM 2003 N N . LEU A 1 275 ? 5.431 44.236 -32.380 1.00 43.33 275 LEU A N 1
ATOM 2004 C CA . LEU A 1 275 ? 6.756 44.317 -31.780 1.00 43.92 275 LEU A CA 1
ATOM 2005 C C . LEU A 1 275 ? 7.829 44.567 -32.832 1.00 44.91 275 LEU A C 1
ATOM 2006 O O . LEU A 1 275 ? 8.783 45.316 -32.586 1.00 46.24 275 LEU A O 1
ATOM 2011 N N . LYS A 1 276 ? 7.705 43.947 -34.006 1.00 43.11 276 LYS A N 1
ATOM 2012 C CA . LYS A 1 276 ? 8.677 44.218 -35.057 1.00 45.23 276 LYS A CA 1
ATOM 2013 C C . LYS A 1 276 ? 8.460 45.595 -35.666 1.00 50.92 276 LYS A C 1
ATOM 2014 O O . LYS A 1 276 ? 9.400 46.168 -36.226 1.00 52.01 276 LYS A O 1
ATOM 2020 N N . GLY A 1 277 ? 7.247 46.140 -35.557 1.00 48.26 277 GLY A N 1
ATOM 2021 C CA . GLY A 1 277 ? 6.938 47.417 -36.173 1.00 53.61 277 GLY A CA 1
ATOM 2022 C C . GLY A 1 277 ? 7.296 48.642 -35.360 1.00 54.59 277 GLY A C 1
ATOM 2023 O O . GLY A 1 277 ? 7.269 49.752 -35.903 1.00 54.35 277 GLY A O 1
ATOM 2024 N N . ASP A 1 278 ? 7.627 48.474 -34.077 1.00 51.66 278 ASP A N 1
ATOM 2025 C CA . ASP A 1 278 ? 7.949 49.595 -33.208 1.00 48.30 278 ASP A CA 1
ATOM 2026 C C . ASP A 1 278 ? 9.445 49.637 -32.955 1.00 50.00 278 ASP A C 1
ATOM 2027 O O . ASP A 1 278 ? 10.003 48.643 -32.463 1.00 49.12 278 ASP A O 1
ATOM 2032 N N . PRO A 1 279 ? 10.129 50.751 -33.249 1.00 47.50 279 PRO A N 1
ATOM 2033 C CA . PRO A 1 279 ? 11.582 50.810 -32.997 1.00 45.53 279 PRO A CA 1
ATOM 2034 C C . PRO A 1 279 ? 11.945 50.642 -31.535 1.00 42.28 279 PRO A C 1
ATOM 2035 O O . PRO A 1 279 ? 13.080 50.254 -31.238 1.00 46.00 279 PRO A O 1
ATOM 2039 N N . ARG A 1 280 ? 11.016 50.908 -30.610 1.00 41.12 280 ARG A N 1
ATOM 2040 C CA . ARG A 1 280 ? 11.320 50.731 -29.196 1.00 41.72 280 ARG A CA 1
ATOM 2041 C C . ARG A 1 280 ? 11.449 49.258 -28.805 1.00 43.37 280 ARG A C 1
ATOM 2042 O O . ARG A 1 280 ? 12.058 48.953 -27.775 1.00 46.44 280 ARG A O 1
ATOM 2050 N N . THR A 1 281 ? 10.892 48.344 -29.595 1.00 44.99 281 THR A N 1
ATOM 2051 C CA . THR A 1 281 ? 11.019 46.914 -29.319 1.00 42.37 281 THR A CA 1
ATOM 2052 C C . THR A 1 281 ? 11.716 46.123 -30.421 1.00 42.74 281 THR A C 1
ATOM 2053 O O . THR A 1 281 ? 12.178 45.005 -30.152 1.00 40.97 281 THR A O 1
ATOM 2057 N N . ALA A 1 282 ? 11.817 46.659 -31.639 1.00 43.12 282 ALA A N 1
ATOM 2058 C CA . ALA A 1 282 ? 12.386 45.911 -32.755 1.00 42.29 282 ALA A CA 1
ATOM 2059 C C . ALA A 1 282 ? 13.899 45.803 -32.687 1.00 39.49 282 A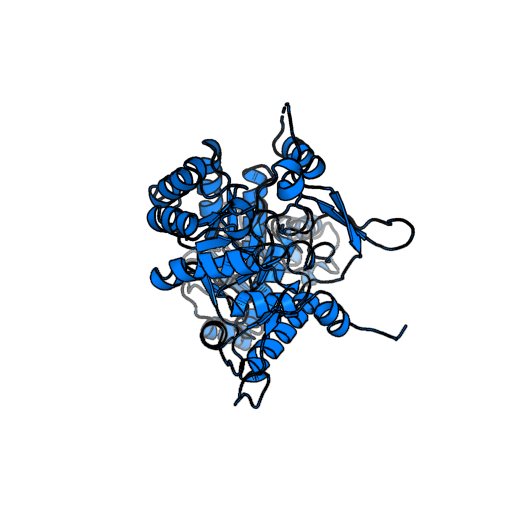LA A C 1
ATOM 2060 O O . ALA A 1 282 ? 14.500 45.136 -33.538 1.00 40.53 282 ALA A O 1
ATOM 2062 N N . SER A 1 283 ? 14.525 46.417 -31.689 1.00 40.09 283 SER A N 1
ATOM 2063 C CA . SER A 1 283 ? 15.958 46.276 -31.507 1.00 41.53 283 SER A CA 1
ATOM 2064 C C . SER A 1 283 ? 16.357 44.918 -30.949 1.00 41.13 283 SER A C 1
ATOM 2065 O O . SER A 1 283 ? 17.556 44.637 -30.889 1.00 36.40 283 SER A O 1
ATOM 2068 N N . VAL A 1 284 ? 15.406 44.073 -30.532 1.00 39.53 284 VAL A N 1
ATOM 2069 C CA . VAL A 1 284 ? 15.748 42.749 -30.016 1.00 39.13 284 VAL A CA 1
ATOM 2070 C C . VAL A 1 284 ? 14.933 41.688 -30.748 1.00 37.11 284 VAL A C 1
ATOM 2071 O O . VAL A 1 284 ? 13.840 41.951 -31.259 1.00 36.50 284 VAL A O 1
ATOM 2075 N N . ASP A 1 285 ? 15.496 40.484 -30.810 1.00 37.39 285 ASP A N 1
ATOM 2076 C CA . ASP A 1 285 ? 14.801 39.357 -31.420 1.00 38.52 285 ASP A CA 1
ATOM 2077 C C . ASP A 1 285 ? 13.469 39.099 -30.724 1.00 36.82 285 ASP A C 1
ATOM 2078 O O . ASP A 1 285 ? 13.359 39.187 -29.498 1.00 36.64 285 ASP A O 1
ATOM 2083 N N . ILE A 1 286 ? 12.461 38.768 -31.522 1.00 36.16 286 ILE A N 1
ATOM 2084 C CA . ILE A 1 286 ? 11.117 38.474 -31.044 1.00 34.27 286 ILE A CA 1
ATOM 2085 C C . ILE A 1 286 ? 10.871 36.984 -31.273 1.00 35.00 286 ILE A C 1
ATOM 2086 O O . ILE A 1 286 ? 10.800 36.530 -32.420 1.00 31.17 286 ILE A O 1
ATOM 2091 N N . ILE A 1 287 ? 10.732 36.239 -30.178 1.00 32.52 287 ILE A N 1
ATOM 2092 C CA . ILE A 1 287 ? 10.375 34.818 -30.193 1.00 33.99 287 ILE A CA 1
ATOM 2093 C C . ILE A 1 287 ? 8.885 34.718 -29.903 1.00 32.37 287 ILE A C 1
ATOM 2094 O O . ILE A 1 287 ? 8.333 35.542 -29.155 1.00 35.49 287 ILE A O 1
ATOM 2099 N N . ALA A 1 288 ? 8.210 33.741 -30.519 1.00 33.94 288 ALA A N 1
ATOM 2100 C CA . ALA A 1 288 ? 6.766 33.622 -30.349 1.00 29.47 288 ALA A CA 1
ATOM 2101 C C . ALA A 1 288 ? 6.359 32.155 -30.268 1.00 34.27 288 ALA A C 1
ATOM 2102 O O . ALA A 1 288 ? 6.970 31.291 -30.893 1.00 32.02 288 ALA A O 1
ATOM 2104 N N . GLY A 1 289 ? 5.310 31.903 -29.499 1.00 34.20 289 GLY A N 1
ATOM 2105 C CA . GLY A 1 289 ? 4.732 30.576 -29.344 1.00 34.37 289 GLY A CA 1
ATOM 2106 C C . GLY A 1 289 ? 3.479 30.717 -28.505 1.00 35.83 289 GLY A C 1
ATOM 2107 O O . GLY A 1 289 ? 3.099 31.828 -28.117 1.00 35.72 289 GLY A O 1
ATOM 2108 N N . ASN A 1 290 ? 2.840 29.581 -28.196 1.00 34.65 290 ASN A N 1
ATOM 2109 C CA . ASN A 1 290 ? 3.339 28.239 -28.504 1.00 33.72 290 ASN A CA 1
ATOM 2110 C C . ASN A 1 290 ? 2.562 27.599 -29.648 1.00 34.38 290 ASN A C 1
ATOM 2111 O O . ASN A 1 290 ? 1.346 27.783 -29.770 1.00 34.94 290 ASN A O 1
ATOM 2116 N N . ILE A 1 291 ? 3.265 26.825 -30.474 1.00 33.02 291 ILE A N 1
ATOM 2117 C CA . ILE A 1 291 ? 2.703 26.308 -31.709 1.00 33.67 291 ILE A CA 1
ATOM 2118 C C . ILE A 1 291 ? 3.056 24.835 -31.807 1.00 33.27 291 ILE A C 1
ATOM 2119 O O . ILE A 1 291 ? 3.928 24.330 -31.101 1.00 31.82 291 ILE A O 1
ATOM 2124 N N . ALA A 1 292 ? 2.380 24.155 -32.720 1.00 34.13 292 ALA A N 1
ATOM 2125 C CA . ALA A 1 292 ? 2.662 22.724 -32.851 1.00 36.90 292 ALA A CA 1
ATOM 2126 C C . ALA A 1 292 ? 2.381 22.197 -34.251 1.00 35.95 292 ALA A C 1
ATOM 2127 O O . ALA A 1 292 ? 2.217 20.982 -34.392 1.00 36.33 292 ALA A O 1
ATOM 2129 N N . SER A 1 293 ? 2.321 23.042 -35.279 1.00 35.64 293 SER A N 1
ATOM 2130 C CA . SER A 1 293 ? 2.031 22.599 -36.638 1.00 37.28 293 SER A CA 1
ATOM 2131 C C . SER A 1 293 ? 2.891 23.366 -37.630 1.00 36.64 293 SER A C 1
ATOM 2132 O O . SER A 1 293 ? 3.344 24.483 -37.359 1.00 35.27 293 SER A O 1
ATOM 2135 N N . ALA A 1 294 ? 3.091 22.752 -38.802 1.00 35.95 294 ALA A N 1
ATOM 2136 C CA . ALA A 1 294 ? 3.833 23.417 -39.865 1.00 39.10 294 ALA A CA 1
ATOM 2137 C C . ALA A 1 294 ? 3.147 24.708 -40.291 1.00 38.06 294 ALA A C 1
ATOM 2138 O O . ALA A 1 294 ? 3.810 25.727 -40.533 1.00 35.67 294 ALA A O 1
ATOM 2140 N N . GLU A 1 295 ? 1.812 24.693 -40.383 1.00 35.28 295 GLU A N 1
ATOM 2141 C CA . GLU A 1 295 ? 1.090 25.899 -40.766 1.00 37.15 295 GLU A CA 1
ATOM 2142 C C . GLU A 1 295 ? 1.303 27.011 -39.743 1.00 38.50 295 GLU A C 1
ATOM 2143 O O . GLU A 1 295 ? 1.467 28.181 -40.111 1.00 38.38 295 GLU A O 1
ATOM 2145 N N . ALA A 1 296 ? 1.329 26.660 -38.454 1.00 36.44 296 ALA A N 1
ATOM 2146 C CA . ALA A 1 296 ? 1.547 27.657 -37.410 1.00 34.77 296 ALA A CA 1
ATOM 2147 C C . ALA A 1 296 ? 2.953 28.242 -37.493 1.00 37.30 296 ALA A C 1
ATOM 2148 O O . ALA A 1 296 ? 3.143 29.450 -37.297 1.00 34.06 296 ALA A O 1
ATOM 2150 N N . ALA A 1 297 ? 3.951 27.400 -37.763 1.00 34.29 297 ALA A N 1
ATOM 2151 C CA . ALA A 1 297 ? 5.309 27.915 -37.926 1.00 36.17 297 ALA A CA 1
ATOM 2152 C C . ALA A 1 297 ? 5.370 28.900 -39.085 1.00 36.82 297 ALA A C 1
ATOM 2153 O O . ALA A 1 297 ? 5.952 29.988 -38.968 1.00 38.71 297 ALA A O 1
ATOM 2155 N N . GLU A 1 298 ? 4.768 28.534 -40.214 1.00 36.87 298 GLU A N 1
ATOM 2156 C CA . GLU A 1 298 ? 4.752 29.418 -41.372 1.00 39.88 298 GLU A CA 1
ATOM 2157 C C . GLU A 1 298 ? 4.142 30.768 -41.022 1.00 39.24 298 GLU A C 1
ATOM 2158 O O . GLU A 1 298 ? 4.685 31.818 -41.386 1.00 39.88 298 GLU A O 1
ATOM 2164 N N . ALA A 1 299 ? 3.036 30.764 -40.274 1.00 38.24 299 ALA A N 1
ATOM 2165 C CA . ALA A 1 299 ? 2.338 32.014 -39.985 1.00 38.09 299 ALA A CA 1
ATOM 2166 C C . ALA A 1 299 ? 3.160 32.911 -39.067 1.00 42.06 299 ALA A C 1
ATOM 2167 O O . ALA A 1 299 ? 3.227 34.135 -39.266 1.00 40.81 299 ALA A O 1
ATOM 2169 N N . LEU A 1 300 ? 3.771 32.332 -38.039 1.00 38.23 300 LEU A N 1
ATOM 2170 C CA . LEU A 1 300 ? 4.543 33.153 -37.120 1.00 37.83 300 LEU A CA 1
ATOM 2171 C C . LEU A 1 300 ? 5.826 33.650 -37.779 1.00 40.05 300 LEU A C 1
ATOM 2172 O O . LEU A 1 300 ? 6.232 34.797 -37.561 1.00 39.15 300 LEU A O 1
ATOM 2177 N N . ILE A 1 301 ? 6.461 32.816 -38.608 1.00 37.21 301 ILE A N 1
ATOM 2178 C CA . ILE A 1 301 ? 7.634 33.277 -39.349 1.00 41.91 301 ILE A CA 1
ATOM 2179 C C . ILE A 1 301 ? 7.255 34.414 -40.297 1.00 43.48 301 ILE A C 1
ATOM 2180 O O . ILE A 1 301 ? 7.959 35.428 -40.389 1.00 41.39 301 ILE A O 1
ATOM 2185 N N . ASP A 1 302 ? 6.143 34.259 -41.022 1.00 41.09 302 ASP A N 1
ATOM 2186 C CA . ASP A 1 302 ? 5.686 35.317 -41.922 1.00 43.01 302 ASP A CA 1
ATOM 2187 C C . ASP A 1 302 ? 5.344 36.594 -41.162 1.00 44.68 302 ASP A C 1
ATOM 2188 O O . ASP A 1 302 ? 5.448 37.695 -41.719 1.00 43.36 302 ASP A O 1
ATOM 2193 N N . ALA A 1 303 ? 4.926 36.476 -39.899 1.00 39.01 303 ALA A N 1
ATOM 2194 C CA . ALA A 1 303 ? 4.674 37.665 -39.096 1.00 42.80 303 ALA A CA 1
ATOM 2195 C C . ALA A 1 303 ? 5.957 38.333 -38.618 1.00 43.18 303 ALA A C 1
ATOM 2196 O O . ALA A 1 303 ? 5.883 39.432 -38.059 1.00 43.10 303 ALA A O 1
ATOM 2198 N N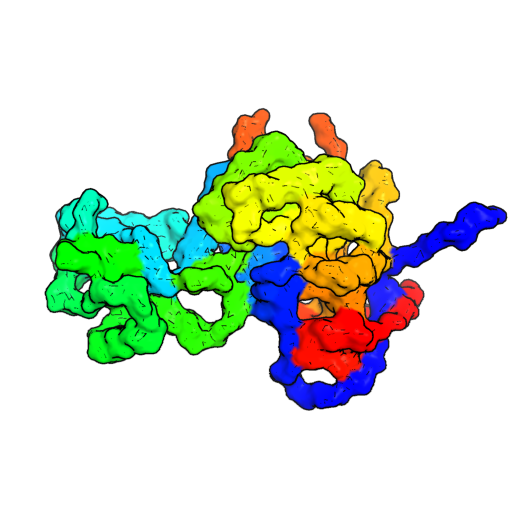 . GLY A 1 304 ? 7.113 37.706 -38.831 1.00 41.07 304 GLY A N 1
ATOM 2199 C CA . GLY A 1 304 ? 8.396 38.274 -38.472 1.00 42.17 304 GLY A CA 1
ATOM 2200 C C . GLY A 1 304 ? 9.121 37.649 -37.290 1.00 42.05 304 GLY A C 1
ATOM 2201 O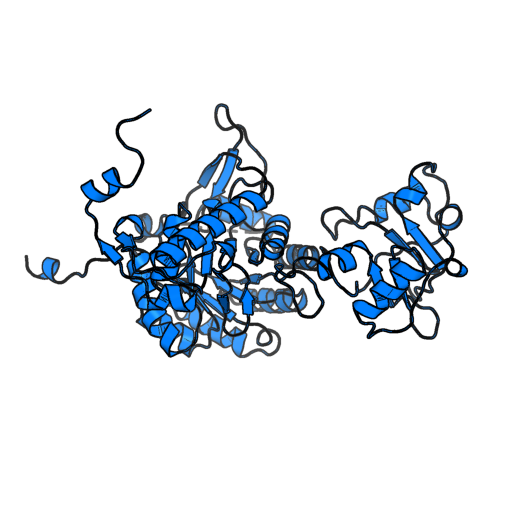 O . GLY A 1 304 ? 10.148 38.196 -36.867 1.00 38.71 304 GLY A O 1
ATOM 2202 N N . ALA A 1 305 ? 8.643 36.519 -36.751 1.00 36.91 305 ALA A N 1
ATOM 2203 C CA . ALA A 1 305 ? 9.295 35.917 -35.591 1.00 36.47 305 ALA A CA 1
ATOM 2204 C C . ALA A 1 305 ? 10.749 35.565 -35.880 1.00 35.86 305 ALA A C 1
ATOM 2205 O O . ALA A 1 305 ? 11.077 34.994 -36.924 1.00 39.44 305 ALA A O 1
ATOM 2207 N N . ASP A 1 306 ? 11.624 35.894 -34.928 1.00 34.86 306 ASP A N 1
ATOM 2208 C CA . ASP A 1 306 ? 13.023 35.489 -34.956 1.00 34.79 306 ASP A CA 1
ATOM 2209 C C . ASP A 1 306 ? 13.276 34.131 -34.309 1.00 32.35 306 ASP A C 1
ATOM 2210 O O . ASP A 1 306 ? 14.395 33.618 -34.399 1.00 32.02 306 ASP A O 1
ATOM 2215 N N . GLY A 1 307 ? 12.288 33.571 -33.621 1.00 33.23 307 GLY A N 1
ATOM 2216 C CA . GLY A 1 307 ? 12.391 32.230 -33.072 1.00 33.40 307 GLY A CA 1
ATOM 2217 C C . GLY A 1 307 ? 10.994 31.741 -32.759 1.00 32.26 307 GLY A C 1
ATOM 2218 O O . GLY A 1 307 ? 10.070 32.543 -32.587 1.00 31.94 307 GLY A O 1
ATOM 2219 N N . LEU A 1 308 ? 10.835 30.414 -32.705 1.00 32.61 308 LEU A N 1
ATOM 2220 C CA . LEU A 1 308 ? 9.537 29.788 -32.455 1.00 35.43 308 LEU A CA 1
ATOM 2221 C C . LEU A 1 308 ? 9.621 28.911 -31.217 1.00 35.02 308 LEU A C 1
ATOM 2222 O O . LEU A 1 308 ? 10.635 28.244 -30.987 1.00 33.29 308 LEU A O 1
ATOM 2227 N N . LYS A 1 309 ? 8.566 28.918 -30.408 1.00 31.84 309 LYS A N 1
ATOM 2228 C CA . LYS A 1 309 ? 8.518 28.054 -29.234 1.00 33.17 309 LYS A CA 1
ATOM 2229 C C . LYS A 1 309 ? 7.445 26.995 -29.489 1.00 32.57 309 LYS A C 1
ATOM 2230 O O . LYS A 1 309 ? 6.293 27.332 -29.774 1.00 30.48 309 LYS A O 1
ATOM 2236 N N . ILE A 1 310 ? 7.840 25.725 -29.416 1.00 31.82 310 ILE A N 1
ATOM 2237 C CA . ILE A 1 310 ? 7.030 24.598 -29.876 1.00 32.03 310 ILE A CA 1
ATOM 2238 C C . ILE A 1 310 ? 6.518 23.856 -28.656 1.00 30.82 310 ILE A C 1
ATOM 2239 O O . ILE A 1 310 ? 7.317 23.438 -27.812 1.00 30.97 310 ILE A O 1
ATOM 2244 N N . GLY A 1 311 ? 5.199 23.666 -28.576 1.00 31.04 311 GLY A N 1
ATOM 2245 C CA . GLY A 1 311 ? 4.644 22.781 -27.566 1.00 32.27 311 GLY A CA 1
ATOM 2246 C C . GLY A 1 311 ? 3.251 23.205 -27.144 1.00 35.37 311 GLY A C 1
ATOM 2247 O O . GLY A 1 311 ? 3.087 24.286 -26.575 1.00 32.73 311 GLY A O 1
ATOM 2248 N N . VAL A 1 312 ? 2.244 22.378 -27.428 1.00 32.83 312 VAL A N 1
ATOM 2249 C CA . VAL A 1 312 ? 0.869 22.626 -26.985 1.00 32.91 312 VAL A CA 1
ATOM 2250 C C . VAL A 1 312 ? 0.465 21.443 -26.108 1.00 33.14 312 VAL A C 1
ATOM 2251 O O . VAL A 1 312 ? 0.194 20.347 -26.613 1.00 35.34 312 VAL A O 1
ATOM 2255 N N . GLY A 1 313 ? 0.512 21.630 -24.789 1.00 34.69 313 GLY A N 1
ATOM 2256 C CA . GLY A 1 313 ? 0.070 20.613 -23.864 1.00 38.30 313 GLY A CA 1
ATOM 2257 C C . GLY A 1 313 ? 1.061 19.675 -23.171 1.00 40.51 313 GLY A C 1
ATOM 2258 O O . GLY A 1 313 ? 0.701 19.088 -22.148 1.00 41.79 313 GLY A O 1
ATOM 2259 N N . PRO A 1 314 ? 2.296 19.492 -23.661 1.00 38.53 314 PRO A N 1
ATOM 2260 C CA . PRO A 1 314 ? 3.134 18.419 -23.092 1.00 36.55 314 PRO A CA 1
ATOM 2261 C C . PRO A 1 314 ? 3.747 18.742 -21.732 1.00 41.35 314 PRO A C 1
ATOM 2262 O O . PRO A 1 314 ? 4.399 17.865 -21.144 1.00 41.07 314 PRO A O 1
ATOM 2266 N N . GLY A 1 315 ? 3.564 19.961 -21.217 1.00 39.27 315 GLY A N 1
ATOM 2267 C CA . GLY A 1 315 ? 4.254 20.355 -19.999 1.00 41.10 315 GLY A CA 1
ATOM 2268 C C . GLY A 1 315 ? 3.863 19.506 -18.801 1.00 44.47 315 GLY A C 1
ATOM 2269 O O . GLY A 1 315 ? 2.731 19.029 -18.685 1.00 44.27 315 GLY A O 1
ATOM 2270 N N . SER A 1 316 ? 4.830 19.323 -17.894 1.00 44.48 316 SER A N 1
ATOM 2271 C CA . SER A 1 316 ? 4.624 18.513 -16.692 1.00 44.54 316 SER A CA 1
ATOM 2272 C C . SER A 1 316 ? 3.368 18.923 -15.927 1.00 47.92 316 SER A C 1
ATOM 2273 O O . SER A 1 316 ? 2.612 18.065 -15.455 1.00 49.53 316 SER A O 1
ATOM 2276 N N . ILE A 1 317 ? 3.139 20.228 -15.779 1.00 44.94 317 ILE A N 1
ATOM 2277 C CA . ILE A 1 317 ? 2.005 20.731 -15.009 1.00 47.85 317 ILE A CA 1
ATOM 2278 C C . ILE A 1 317 ? 0.847 21.173 -15.912 1.00 47.76 317 ILE A C 1
ATOM 2279 O O . ILE A 1 317 ? -0.122 21.761 -15.430 1.00 47.10 317 ILE A O 1
ATOM 2284 N N . ALA A 1 318 ? 0.926 20.890 -17.212 1.00 46.55 318 ALA A N 1
ATOM 2285 C CA . ALA A 1 318 ? -0.049 21.348 -18.195 1.00 43.26 318 ALA A CA 1
ATOM 2286 C C . ALA A 1 318 ? -1.181 20.339 -18.361 1.00 43.78 318 ALA A C 1
ATOM 2287 O O . ALA A 1 318 ? -0.939 19.132 -18.433 1.00 44.45 318 ALA A O 1
ATOM 2289 N N . ILE A 1 319 ? -2.416 20.845 -18.473 1.00 44.46 319 ILE A N 1
ATOM 2290 C CA . ILE A 1 319 ? -3.581 19.981 -18.671 1.00 44.57 319 ILE A CA 1
ATOM 2291 C C . ILE A 1 319 ? -4.517 20.566 -19.724 1.00 43.39 319 ILE A C 1
ATOM 2292 O O . ILE A 1 319 ? -5.718 20.259 -19.745 1.00 40.59 319 ILE A O 1
ATOM 2297 N N . THR A 1 320 ? -3.969 21.416 -20.597 1.00 38.51 320 THR A N 1
ATOM 2298 C CA . THR A 1 320 ? -4.666 21.828 -21.810 1.00 36.26 320 THR A CA 1
ATOM 2299 C C . THR A 1 320 ? -5.286 20.645 -22.548 1.00 34.83 320 THR A C 1
ATOM 2300 O O . THR A 1 320 ? -6.397 20.741 -23.077 1.00 33.51 320 THR A O 1
ATOM 2304 N N . ARG A 1 321 ? -4.554 19.538 -22.644 1.00 34.09 321 ARG A N 1
ATOM 2305 C CA . ARG A 1 321 ? -5.079 18.382 -23.347 1.00 34.20 321 ARG A CA 1
ATOM 2306 C C . ARG A 1 321 ? -6.274 17.781 -22.610 1.00 39.12 321 ARG A C 1
ATOM 2307 O O . ARG A 1 321 ? -7.138 17.170 -23.245 1.00 37.82 321 ARG A O 1
ATOM 2315 N N . LEU A 1 322 ? -6.361 17.968 -21.288 1.00 33.84 322 LEU A N 1
ATOM 2316 C CA . LEU A 1 322 ? -7.504 17.449 -20.539 1.00 37.10 322 LEU A CA 1
ATOM 2317 C C . LEU A 1 322 ? -8.664 18.430 -20.479 1.00 36.76 322 LEU A C 1
ATOM 2318 O O . LEU A 1 322 ? -9.818 17.994 -20.397 1.00 37.76 322 LEU A O 1
ATOM 2323 N N . VAL A 1 323 ? -8.392 19.733 -20.507 1.00 36.79 323 VAL A N 1
ATOM 2324 C CA . VAL A 1 323 ? -9.455 20.730 -20.400 1.00 37.56 323 VAL A CA 1
ATOM 2325 C C . VAL A 1 323 ? -10.029 21.080 -21.767 1.00 34.81 323 VAL A C 1
ATOM 2326 O O . VAL A 1 323 ? -11.248 21.097 -21.958 1.00 33.31 323 VAL A O 1
ATOM 2330 N N . ALA A 1 324 ? -9.164 21.369 -22.738 1.00 35.70 324 ALA A N 1
ATOM 2331 C CA . ALA A 1 324 ? -9.606 21.696 -24.093 1.00 32.01 324 ALA A CA 1
ATOM 2332 C C . ALA A 1 324 ? -9.593 20.503 -25.040 1.00 32.77 324 ALA A C 1
ATOM 2333 O O . ALA A 1 324 ? -10.312 20.521 -26.045 1.00 34.62 324 ALA A O 1
ATOM 2335 N N . GLY A 1 325 ? -8.784 19.486 -24.760 1.00 32.22 325 GLY A N 1
ATOM 2336 C CA . GLY A 1 325 ? -8.706 18.327 -25.629 1.00 34.13 325 GLY A CA 1
ATOM 2337 C C . GLY A 1 325 ? -7.740 18.470 -26.784 1.00 33.71 325 GLY A C 1
ATOM 2338 O O . GLY A 1 325 ? -7.720 17.597 -27.664 1.00 31.77 325 GLY A O 1
ATOM 2339 N N . ALA A 1 326 ? -6.931 19.534 -26.797 1.00 32.85 326 ALA A N 1
ATOM 2340 C CA . ALA A 1 326 ? -6.093 19.915 -27.923 1.00 31.75 326 ALA A CA 1
ATOM 2341 C C . ALA A 1 326 ? -4.618 19.713 -27.601 1.00 32.17 326 ALA A C 1
ATOM 2342 O O . ALA A 1 326 ? -4.196 19.823 -26.447 1.00 34.71 326 ALA A O 1
ATOM 2344 N N . GLY A 1 327 ? -3.835 19.466 -28.637 1.00 31.47 327 GLY A N 1
ATOM 2345 C CA . GLY A 1 327 ? -2.411 19.245 -28.474 1.00 31.04 327 GLY A CA 1
ATOM 2346 C C . GLY A 1 327 ? -1.867 18.405 -29.614 1.00 32.04 327 GLY A C 1
ATOM 2347 O O . GLY A 1 327 ? -2.597 17.939 -30.489 1.00 31.95 327 GLY A O 1
ATOM 2348 N N . VAL A 1 328 ? -0.545 18.250 -29.602 1.00 32.76 328 VAL A N 1
ATOM 2349 C CA . VAL A 1 328 ? 0.167 17.415 -30.570 1.00 34.51 328 VAL A CA 1
ATOM 2350 C C . VAL A 1 328 ? 1.297 16.734 -29.810 1.00 32.74 328 VAL A C 1
ATOM 2351 O O . VAL A 1 328 ? 2.035 17.411 -29.079 1.00 29.63 328 VAL A O 1
ATOM 2355 N N . PRO A 1 329 ? 1.459 15.414 -29.936 1.00 29.56 329 PRO A N 1
ATOM 2356 C CA . PRO A 1 329 ? 2.592 14.739 -29.294 1.00 29.88 329 PRO A CA 1
ATOM 2357 C C . PRO A 1 329 ? 3.893 15.422 -29.686 1.00 30.56 329 PRO A C 1
ATOM 2358 O O . PRO A 1 329 ? 4.102 15.770 -30.848 1.00 31.27 329 PRO A O 1
ATOM 2362 N N . GLN A 1 330 ? 4.766 15.624 -28.700 1.00 28.91 330 GLN A N 1
ATOM 2363 C CA . GLN A 1 330 ? 5.766 16.687 -28.837 1.00 33.63 330 GLN A CA 1
ATOM 2364 C C . GLN A 1 330 ? 6.846 16.360 -29.865 1.00 30.88 330 GLN A C 1
ATOM 2365 O O . GLN A 1 330 ? 7.358 17.273 -30.526 1.00 30.97 330 GLN A O 1
ATOM 2371 N N . LEU A 1 331 ? 7.215 15.085 -30.033 1.00 30.76 331 LEU A N 1
ATOM 2372 C CA . LEU A 1 331 ? 8.231 14.790 -31.040 1.00 33.40 331 LEU A CA 1
ATOM 2373 C C . LEU A 1 331 ? 7.720 15.123 -32.430 1.00 31.37 331 LEU A C 1
ATOM 2374 O O . LEU A 1 331 ? 8.435 15.737 -33.236 1.00 29.81 331 LEU A O 1
ATOM 2379 N N . SER A 1 332 ? 6.470 14.765 -32.720 1.00 28.18 332 SER A N 1
ATOM 2380 C CA . SER A 1 332 ? 5.912 15.074 -34.032 1.00 32.23 332 SER A CA 1
ATOM 2381 C C . SER A 1 332 ? 5.769 16.583 -34.216 1.00 31.11 332 SER A C 1
ATOM 2382 O O . SER A 1 332 ? 5.891 17.091 -35.333 1.00 30.76 332 SER A O 1
ATOM 2385 N N . ALA A 1 333 ? 5.458 17.309 -33.138 1.00 29.81 333 ALA A N 1
ATOM 2386 C CA . ALA A 1 333 ? 5.312 18.761 -33.262 1.00 30.40 333 ALA A CA 1
ATOM 2387 C C . ALA A 1 333 ? 6.646 19.406 -33.614 1.00 32.04 333 ALA A C 1
ATOM 2388 O O . ALA A 1 333 ? 6.718 20.286 -34.484 1.00 32.33 333 ALA A O 1
ATOM 2390 N N . VAL A 1 334 ? 7.715 18.963 -32.954 1.00 31.24 334 VAL A N 1
ATOM 2391 C CA . VAL A 1 334 ? 9.058 19.464 -33.249 1.00 30.97 334 VAL A CA 1
ATOM 2392 C C . VAL A 1 334 ? 9.453 19.120 -34.683 1.00 34.38 334 VAL A C 1
ATOM 2393 O O . VAL A 1 334 ? 9.972 19.962 -35.425 1.00 32.54 334 VAL A O 1
ATOM 2397 N N . LEU A 1 335 ? 9.230 17.869 -35.093 1.00 30.87 335 LEU A N 1
ATOM 2398 C CA . LEU A 1 335 ? 9.570 17.475 -36.457 1.00 31.76 335 LEU A CA 1
ATOM 2399 C C . LEU A 1 335 ? 8.863 18.349 -37.478 1.00 34.54 335 LEU A C 1
ATOM 2400 O O . LEU A 1 335 ? 9.482 18.824 -38.437 1.00 36.66 335 LEU A O 1
ATOM 2405 N N . ALA A 1 336 ? 7.560 18.567 -37.294 1.00 30.81 336 ALA A N 1
ATOM 2406 C CA . ALA A 1 336 ? 6.806 19.296 -38.303 1.00 36.29 336 ALA A CA 1
ATOM 2407 C C . ALA A 1 336 ? 7.186 20.767 -38.299 1.00 35.95 336 ALA A C 1
ATOM 2408 O O . ALA A 1 336 ? 7.319 21.385 -39.360 1.00 37.05 336 ALA A O 1
ATOM 2410 N N . CYS A 1 337 ? 7.364 21.345 -37.115 1.00 32.70 337 CYS A N 1
ATOM 2411 C CA . CYS A 1 337 ? 7.633 22.775 -37.067 1.00 34.19 337 CYS A CA 1
ATOM 2412 C C . CYS A 1 337 ? 9.040 23.091 -37.553 1.00 34.88 337 CYS A C 1
ATOM 2413 O O . CYS A 1 337 ? 9.249 24.104 -38.238 1.00 33.95 337 CYS A O 1
ATOM 2416 N N . THR A 1 338 ? 10.014 22.238 -37.224 1.00 34.04 338 THR A N 1
ATOM 2417 C CA . THR A 1 338 ? 11.385 22.565 -37.597 1.00 32.69 338 THR A CA 1
ATOM 2418 C C . THR A 1 338 ? 11.631 22.336 -39.077 1.00 37.36 338 THR A C 1
ATOM 2419 O O . THR A 1 338 ? 12.519 22.974 -39.646 1.00 35.79 338 THR A O 1
ATOM 2423 N N . ARG A 1 339 ? 10.875 21.431 -39.714 1.00 37.03 339 ARG A N 1
ATOM 2424 C CA . ARG A 1 339 ? 10.985 21.285 -41.165 1.00 36.84 339 ARG A CA 1
ATOM 2425 C C . ARG A 1 339 ? 10.697 22.607 -41.868 1.00 38.02 339 ARG A C 1
ATOM 2426 O O . ARG A 1 339 ? 11.420 23.004 -42.789 1.00 40.11 339 ARG A O 1
ATOM 2430 N N . VAL A 1 340 ? 9.639 23.301 -41.446 1.00 36.79 340 VAL A N 1
ATOM 2431 C CA . VAL A 1 340 ? 9.310 24.598 -42.028 1.00 37.38 340 VAL A CA 1
ATOM 2432 C C . VAL A 1 340 ? 10.350 25.635 -41.625 1.00 37.27 340 VAL A C 1
ATOM 2433 O O . VAL A 1 340 ? 10.856 26.399 -42.459 1.00 39.58 340 VAL A O 1
ATOM 2437 N N . ALA A 1 341 ? 10.673 25.683 -40.331 1.00 35.68 341 ALA A N 1
ATOM 2438 C CA . ALA A 1 341 ? 11.522 26.749 -39.812 1.00 36.90 341 ALA A CA 1
ATOM 2439 C C . ALA A 1 341 ? 12.945 26.651 -40.349 1.00 38.22 341 ALA A C 1
ATOM 2440 O O . ALA A 1 341 ? 13.577 27.681 -40.617 1.00 37.99 341 ALA A O 1
ATOM 2442 N N . ARG A 1 342 ? 13.469 25.432 -40.515 1.00 38.34 342 ARG A N 1
ATOM 2443 C CA . ARG A 1 342 ? 14.844 25.293 -41.001 1.00 38.73 342 ARG A CA 1
ATOM 2444 C C . ARG A 1 342 ? 15.002 25.895 -42.391 1.00 42.01 342 ARG A C 1
ATOM 2445 O O . ARG A 1 342 ? 16.054 26.453 -42.714 1.00 39.83 342 ARG A O 1
ATOM 2447 N N . ARG A 1 343 ? 13.964 25.813 -43.223 1.00 42.67 343 ARG A N 1
ATOM 2448 C CA . ARG A 1 343 ? 14.061 26.373 -44.563 1.00 41.59 343 ARG A CA 1
ATOM 2449 C C . ARG A 1 343 ? 14.028 27.893 -44.540 1.00 41.21 343 ARG A C 1
ATOM 2450 O O . ARG A 1 343 ? 14.525 28.528 -45.474 1.00 43.19 343 ARG A O 1
ATOM 2458 N N . ARG A 1 344 ? 13.502 28.489 -43.475 1.00 39.76 344 ARG A N 1
ATOM 2459 C CA . ARG A 1 344 ? 13.442 29.935 -43.340 1.00 40.46 344 ARG A CA 1
ATOM 2460 C C . ARG A 1 344 ? 14.521 30.499 -42.417 1.00 41.62 344 ARG A C 1
ATOM 2461 O O . ARG A 1 344 ? 14.578 31.723 -42.237 1.00 39.31 344 ARG A O 1
ATOM 2469 N N . GLY A 1 345 ? 15.352 29.647 -41.819 1.00 38.31 345 GLY A N 1
ATOM 2470 C CA . GLY A 1 345 ? 16.410 30.091 -40.920 1.00 42.10 345 GLY A CA 1
ATOM 2471 C C . GLY A 1 345 ? 15.957 30.562 -39.551 1.00 43.00 345 GLY A C 1
ATOM 2472 O O . GLY A 1 345 ? 16.599 31.438 -38.961 1.00 39.13 345 GLY A O 1
ATOM 2473 N N . VAL A 1 346 ? 14.878 29.998 -39.014 1.00 35.73 346 VAL A N 1
ATOM 2474 C CA . VAL A 1 346 ? 14.303 30.476 -37.762 1.00 36.08 346 VAL A CA 1
ATOM 2475 C C . VAL A 1 346 ? 14.488 29.382 -36.711 1.00 37.02 346 VAL A C 1
ATOM 2476 O O . VAL A 1 346 ? 13.908 28.297 -36.852 1.00 37.04 346 VAL A O 1
ATOM 2480 N N . PRO A 1 347 ? 15.265 29.616 -35.652 1.00 36.79 347 PRO A N 1
ATOM 2481 C CA . PRO A 1 347 ? 15.485 28.568 -34.645 1.00 37.45 347 PRO A CA 1
ATOM 2482 C C . PRO A 1 347 ? 14.225 28.260 -33.853 1.00 36.24 347 PRO A C 1
ATOM 2483 O O . PRO A 1 347 ? 13.357 29.116 -33.667 1.00 34.16 347 PRO A O 1
ATOM 2487 N N . CYS A 1 348 ? 14.153 27.021 -33.351 1.00 32.80 348 CYS A N 1
ATOM 2488 C CA . CYS A 1 348 ? 12.982 26.547 -32.617 1.00 32.77 348 CYS A CA 1
ATOM 2489 C C . CYS A 1 348 ? 13.372 26.048 -31.235 1.00 31.69 348 CYS A C 1
ATOM 2490 O O . CYS A 1 348 ? 14.373 25.341 -31.080 1.00 33.53 348 CYS A O 1
ATOM 2493 N N . ILE A 1 349 ? 12.572 26.426 -30.241 1.00 32.13 349 ILE A N 1
ATOM 2494 C CA . ILE A 1 349 ? 12.705 25.969 -28.858 1.00 31.14 349 ILE A CA 1
ATOM 2495 C C . ILE A 1 349 ? 11.700 24.837 -28.641 1.00 31.56 349 ILE A C 1
ATOM 2496 O O . ILE A 1 349 ? 10.495 25.063 -28.755 1.00 30.60 349 ILE A O 1
ATOM 2501 N N . ALA A 1 350 ? 12.167 23.635 -28.299 1.00 31.31 350 ALA A N 1
ATOM 2502 C CA . ALA A 1 350 ? 11.253 22.541 -27.928 1.00 29.29 350 ALA A CA 1
ATOM 2503 C C . ALA A 1 350 ? 10.857 22.696 -26.462 1.00 30.51 350 ALA A C 1
ATOM 2504 O O . ALA A 1 350 ? 11.667 22.439 -25.569 1.00 33.05 350 ALA A O 1
ATOM 2506 N N . ASP A 1 351 ? 9.604 23.097 -26.206 1.00 31.41 351 ASP A N 1
ATOM 2507 C CA . ASP A 1 351 ? 9.164 23.543 -24.879 1.00 30.58 351 ASP A CA 1
ATOM 2508 C C . ASP A 1 351 ? 8.189 22.542 -24.263 1.00 33.16 351 ASP A C 1
ATOM 2509 O O . ASP A 1 351 ? 7.027 22.470 -24.677 1.00 31.74 351 ASP A O 1
ATOM 2514 N N . GLY A 1 352 ? 8.642 21.815 -23.251 1.00 32.01 352 GLY A N 1
ATOM 2515 C CA . GLY A 1 352 ? 7.713 21.040 -22.450 1.00 35.21 352 GLY A CA 1
ATOM 2516 C C . GLY A 1 352 ? 7.858 19.536 -22.660 1.00 34.79 352 GLY A C 1
ATOM 2517 O O . GLY A 1 352 ? 8.174 19.055 -23.756 1.00 34.53 352 GLY A O 1
ATOM 2518 N N . GLY A 1 353 ? 7.588 18.781 -21.595 1.00 35.16 353 GLY A N 1
ATOM 2519 C CA . GLY A 1 353 ? 7.525 17.338 -21.713 1.00 34.44 353 GLY A CA 1
ATOM 2520 C C . GLY A 1 353 ? 8.857 16.637 -21.623 1.00 35.58 353 GLY A C 1
ATOM 2521 O O . GLY A 1 353 ? 8.908 15.410 -21.782 1.00 35.38 353 GLY A O 1
ATOM 2522 N N . LEU A 1 354 ? 9.937 17.366 -21.358 1.00 31.72 354 LEU A N 1
ATOM 2523 C CA . LEU A 1 354 ? 11.261 16.764 -21.254 1.00 34.64 354 LEU A CA 1
ATOM 2524 C C . LEU A 1 354 ? 11.486 16.312 -19.822 1.00 38.07 354 LEU A C 1
ATOM 2525 O O . LEU A 1 354 ? 11.205 17.059 -18.881 1.00 38.55 354 LEU A O 1
ATOM 2530 N N . ARG A 1 355 ? 11.957 15.074 -19.662 1.00 36.61 355 ARG A N 1
ATOM 2531 C CA . ARG A 1 355 ? 12.133 14.472 -18.350 1.00 36.82 355 ARG A CA 1
ATOM 2532 C C . ARG A 1 355 ? 13.560 14.061 -18.047 1.00 38.52 355 ARG A C 1
ATOM 2533 O O . ARG A 1 355 ? 13.919 13.981 -16.867 1.00 37.19 355 ARG A O 1
ATOM 2537 N N . THR A 1 356 ? 14.378 13.793 -19.069 1.00 36.79 356 THR A N 1
ATOM 2538 C CA . THR A 1 356 ? 15.739 13.297 -18.905 1.00 34.78 356 THR A CA 1
ATOM 2539 C C . THR A 1 356 ? 16.618 13.959 -19.947 1.00 34.84 356 THR A C 1
ATOM 2540 O O . THR A 1 356 ? 16.124 14.543 -20.915 1.00 34.61 356 THR A O 1
ATOM 2544 N N . SER A 1 357 ? 17.939 13.854 -19.753 1.00 33.45 357 SER A N 1
ATOM 2545 C CA . SER A 1 357 ? 18.854 14.320 -20.785 1.00 33.62 357 SER A CA 1
ATOM 2546 C C . SER A 1 357 ? 18.637 13.561 -22.086 1.00 35.58 357 SER A C 1
ATOM 2547 O O . SER A 1 357 ? 18.815 14.131 -23.170 1.00 34.56 357 SER A O 1
ATOM 2550 N N . GLY A 1 358 ? 18.214 12.290 -22.000 1.00 32.05 358 GLY A N 1
ATOM 2551 C CA . GLY A 1 358 ? 17.902 11.543 -23.213 1.00 32.58 358 GLY A CA 1
ATOM 2552 C C . GLY A 1 358 ? 16.821 12.203 -24.051 1.00 32.56 358 GLY A C 1
ATOM 2553 O O . GLY A 1 358 ? 16.890 12.209 -25.282 1.00 31.27 358 GLY A O 1
ATOM 2554 N N . ASP A 1 359 ? 15.807 12.768 -23.399 1.00 30.99 359 ASP A N 1
ATOM 2555 C CA . ASP A 1 359 ? 14.768 13.490 -24.134 1.00 32.70 359 ASP A CA 1
ATOM 2556 C C . ASP A 1 359 ? 15.327 14.728 -24.828 1.00 31.33 359 ASP A C 1
ATOM 2557 O O . ASP A 1 359 ? 14.880 15.098 -25.926 1.00 31.86 359 ASP A O 1
ATOM 2562 N N . ILE A 1 360 ? 16.291 15.386 -24.200 1.00 32.61 360 ILE A N 1
ATOM 2563 C CA . ILE A 1 360 ? 16.937 16.535 -24.831 1.00 32.22 360 ILE A CA 1
ATOM 2564 C C . ILE A 1 360 ? 17.645 16.115 -26.114 1.00 30.84 360 ILE A C 1
ATOM 2565 O O . ILE A 1 360 ? 17.535 16.788 -27.150 1.00 30.67 360 ILE A O 1
ATOM 2570 N N . SER A 1 361 ? 18.385 14.995 -26.074 1.00 30.99 361 SER A N 1
ATOM 2571 C CA . SER A 1 361 ? 18.998 14.489 -27.302 1.00 30.53 361 SER A CA 1
ATOM 2572 C C . SER A 1 361 ? 17.951 14.244 -28.381 1.00 31.95 361 SER A C 1
ATOM 2573 O O . SER A 1 361 ? 18.178 14.546 -29.558 1.00 30.63 361 SER A O 1
ATOM 2576 N N . LYS A 1 362 ? 16.805 13.669 -28.009 1.00 30.06 362 LYS A N 1
ATOM 2577 C CA . LYS A 1 362 ? 15.778 13.414 -29.011 1.00 29.53 362 LYS A CA 1
ATOM 2578 C C . LYS A 1 362 ? 15.225 14.715 -29.578 1.00 32.32 362 LYS A C 1
ATOM 2579 O O . LYS A 1 362 ? 14.982 14.819 -30.785 1.00 30.38 362 LYS A O 1
ATOM 2585 N N . ALA A 1 363 ? 14.986 15.704 -28.717 1.00 31.22 363 ALA A N 1
ATOM 2586 C CA . ALA A 1 363 ? 14.437 16.971 -29.192 1.00 30.87 363 ALA A CA 1
ATOM 2587 C C . ALA A 1 363 ? 15.380 17.638 -30.194 1.00 30.49 363 ALA A C 1
ATOM 2588 O O . ALA A 1 363 ? 14.951 18.092 -31.261 1.00 31.82 363 ALA A O 1
ATOM 2590 N N . ILE A 1 364 ? 16.673 17.692 -29.867 1.00 30.73 364 ILE A N 1
ATOM 2591 C CA . ILE A 1 364 ? 17.663 18.252 -30.793 1.00 31.09 364 ILE A CA 1
ATOM 2592 C C . ILE A 1 364 ? 17.739 17.410 -32.063 1.00 31.10 364 ILE A C 1
ATOM 2593 O O . ILE A 1 364 ? 17.775 17.941 -33.179 1.00 31.50 364 ILE A O 1
ATOM 2598 N N . GLY A 1 365 ? 17.773 16.080 -31.915 1.00 33.05 365 GLY A N 1
ATOM 2599 C CA . GLY A 1 365 ? 17.733 15.209 -33.082 1.00 32.54 365 GLY A CA 1
ATOM 2600 C C . GLY A 1 365 ? 16.509 15.395 -33.960 1.00 35.24 365 GLY A C 1
ATOM 2601 O O . GLY A 1 365 ? 16.582 15.210 -35.182 1.00 34.41 365 GLY A O 1
ATOM 2602 N N . ALA A 1 366 ? 15.369 15.756 -33.368 1.00 30.44 366 ALA A N 1
ATOM 2603 C CA . ALA A 1 366 ? 14.175 16.019 -34.160 1.00 33.29 366 ALA A CA 1
ATOM 2604 C C . ALA A 1 366 ? 14.176 17.416 -34.792 1.00 35.48 366 ALA A C 1
ATOM 2605 O O . ALA A 1 366 ? 13.194 17.789 -35.444 1.00 37.12 366 ALA A O 1
ATOM 2607 N N . GLY A 1 367 ? 15.238 18.197 -34.621 1.00 32.71 367 GLY A N 1
ATOM 2608 C CA . GLY A 1 367 ? 15.356 19.489 -35.284 1.00 30.92 367 GLY A CA 1
ATOM 2609 C C . GLY A 1 367 ? 15.366 20.697 -34.372 1.00 31.62 367 GLY A C 1
ATOM 2610 O O . GLY A 1 367 ? 15.598 21.806 -34.870 1.00 32.96 367 GLY A O 1
ATOM 2611 N N . ALA A 1 368 ? 15.098 20.558 -33.070 1.00 31.34 368 ALA A N 1
ATOM 2612 C CA . ALA A 1 368 ? 15.083 21.744 -32.209 1.00 32.57 368 ALA A CA 1
ATOM 2613 C C . ALA A 1 368 ? 16.482 22.322 -32.049 1.00 33.22 368 ALA A C 1
ATOM 2614 O O . ALA A 1 368 ? 17.466 21.589 -31.985 1.00 31.88 368 ALA A O 1
ATOM 2616 N N . ASP A 1 369 ? 16.562 23.659 -31.947 1.00 30.66 369 ASP A N 1
ATOM 2617 C CA . ASP A 1 369 ? 17.842 24.296 -31.638 1.00 35.73 369 ASP A CA 1
ATOM 2618 C C . ASP A 1 369 ? 18.100 24.424 -30.148 1.00 32.68 369 ASP A C 1
ATOM 2619 O O . ASP A 1 369 ? 19.266 24.380 -29.724 1.00 33.89 369 ASP A O 1
ATOM 2624 N N . THR A 1 370 ? 17.050 24.588 -29.351 1.00 30.19 370 THR A N 1
ATOM 2625 C CA . THR A 1 370 ? 17.159 24.625 -27.901 1.00 30.69 370 THR A CA 1
ATOM 2626 C C . THR A 1 370 ? 15.994 23.846 -27.303 1.00 32.80 370 THR A C 1
ATOM 2627 O O . THR A 1 370 ? 15.013 23.528 -27.983 1.00 31.04 370 THR A O 1
ATOM 2631 N N . VAL A 1 371 ? 16.101 23.575 -26.006 1.00 31.83 371 VAL A N 1
ATOM 2632 C CA . VAL A 1 371 ? 14.992 23.028 -25.223 1.00 32.36 371 VAL A CA 1
ATOM 2633 C C . VAL A 1 371 ? 14.681 23.997 -24.091 1.00 32.75 371 VAL A C 1
ATOM 2634 O O . VAL A 1 371 ? 15.569 24.690 -23.581 1.00 32.82 371 VAL A O 1
ATOM 2638 N N . MET A 1 372 ? 13.409 24.051 -23.703 1.00 33.06 372 MET A N 1
ATOM 2639 C CA . MET A 1 372 ? 12.980 24.830 -22.551 1.00 30.93 372 MET A CA 1
ATOM 2640 C C . MET A 1 372 ? 12.527 23.869 -21.465 1.00 34.66 372 MET A C 1
ATOM 2641 O O . MET A 1 372 ? 11.721 22.972 -21.732 1.00 31.90 372 MET A O 1
ATOM 2646 N N . LEU A 1 373 ? 13.032 24.063 -20.250 1.00 34.58 373 LEU A N 1
ATOM 2647 C CA . LEU A 1 373 ? 12.799 23.146 -19.142 1.00 34.98 373 LEU A CA 1
ATOM 2648 C C . LEU A 1 373 ? 12.105 23.860 -17.997 1.00 37.67 373 LEU A C 1
ATOM 2649 O O . LEU A 1 373 ? 12.561 24.922 -17.556 1.00 37.01 373 LEU A O 1
ATOM 2654 N N . GLY A 1 374 ? 11.009 23.274 -17.521 1.00 36.01 374 GLY A N 1
ATOM 2655 C CA . GLY A 1 374 ? 10.381 23.740 -16.299 1.00 37.27 374 GLY A CA 1
ATOM 2656 C C . GLY A 1 374 ? 10.677 22.770 -15.169 1.00 42.90 374 G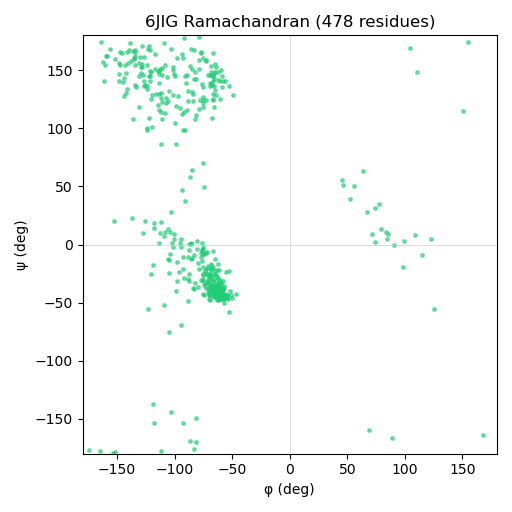LY A C 1
ATOM 2657 O O . GLY A 1 374 ? 11.532 23.024 -14.312 1.00 38.52 374 GLY A O 1
ATOM 2658 N N . ASN A 1 375 ? 9.992 21.619 -15.198 1.00 37.01 375 ASN A N 1
ATOM 2659 C CA . ASN A 1 375 ? 10.061 20.653 -14.103 1.00 39.82 375 ASN A CA 1
ATOM 2660 C C . ASN A 1 375 ? 11.491 20.243 -13.760 1.00 42.05 375 ASN A C 1
ATOM 2661 O O . ASN A 1 375 ? 11.845 20.132 -12.580 1.00 42.36 375 ASN A O 1
ATOM 2666 N N . MET A 1 376 ? 12.326 19.988 -14.770 1.00 36.81 376 MET A N 1
ATOM 2667 C CA . MET A 1 376 ? 13.683 19.532 -14.475 1.00 40.91 376 MET A CA 1
ATOM 2668 C C . MET A 1 376 ? 14.510 20.570 -13.712 1.00 41.29 376 MET A C 1
ATOM 2669 O O . MET A 1 376 ? 15.471 20.193 -13.037 1.00 41.20 376 MET A O 1
ATOM 2674 N N . LEU A 1 377 ? 14.154 21.857 -13.775 1.00 40.79 377 LEU A N 1
ATOM 2675 C CA . LEU A 1 377 ? 14.870 22.892 -13.030 1.00 40.82 377 LEU A CA 1
ATOM 2676 C C . LEU A 1 377 ? 14.114 23.390 -11.804 1.00 43.69 377 LEU A C 1
ATOM 2677 O O . LEU A 1 377 ? 14.705 24.098 -10.972 1.00 42.48 377 LEU A O 1
ATOM 2682 N N . ALA A 1 378 ? 12.829 23.071 -11.678 1.00 41.09 378 ALA A N 1
ATOM 2683 C CA . ALA A 1 378 ? 12.090 23.472 -10.491 1.00 44.19 378 ALA A CA 1
ATOM 2684 C C . ALA A 1 378 ? 12.676 22.772 -9.271 1.00 44.00 378 ALA A C 1
ATOM 2685 O O . ALA A 1 378 ? 13.272 21.696 -9.373 1.00 44.33 378 ALA A O 1
ATOM 2687 N N . GLY A 1 379 ? 12.535 23.408 -8.112 1.00 46.55 379 GLY A N 1
ATOM 2688 C CA . GLY A 1 379 ? 13.078 22.854 -6.894 1.00 49.00 379 GLY A CA 1
ATOM 2689 C C . GLY A 1 379 ? 14.577 22.958 -6.752 1.00 50.95 379 GLY A C 1
ATOM 2690 O O . GLY A 1 379 ? 15.127 22.456 -5.761 1.00 50.43 379 GLY A O 1
ATOM 2691 N N . THR A 1 380 ? 15.268 23.566 -7.711 1.00 45.97 380 THR A N 1
ATOM 2692 C CA . THR A 1 380 ? 16.671 23.839 -7.482 1.00 47.00 380 THR A CA 1
ATOM 2693 C C . THR A 1 380 ? 16.802 25.049 -6.562 1.00 48.52 380 THR A C 1
ATOM 2694 O O . THR A 1 380 ? 15.838 25.788 -6.326 1.00 49.14 380 THR A O 1
ATOM 2698 N N . ASP A 1 381 ? 18.010 25.227 -6.020 1.00 46.46 381 ASP A N 1
ATOM 2699 C CA . ASP A 1 381 ? 18.295 26.376 -5.167 1.00 47.41 381 ASP A CA 1
ATOM 2700 C C . ASP A 1 381 ? 17.849 27.675 -5.825 1.00 49.76 381 ASP A C 1
ATOM 2701 O O . ASP A 1 381 ? 17.215 28.525 -5.187 1.00 49.72 381 ASP A O 1
ATOM 2706 N N . GLU A 1 382 ? 18.169 27.841 -7.110 1.00 46.07 382 GLU A N 1
ATOM 2707 C CA . GLU A 1 382 ? 17.939 29.103 -7.799 1.00 44.81 382 GLU A CA 1
ATOM 2708 C C . GLU A 1 382 ? 16.495 29.296 -8.241 1.00 45.71 382 GLU A C 1
ATOM 2709 O O . GLU A 1 382 ? 16.115 30.423 -8.574 1.00 47.98 382 GLU A O 1
ATOM 2715 N N . ALA A 1 383 ? 15.688 28.240 -8.269 1.00 43.15 383 ALA A N 1
ATOM 2716 C CA . ALA A 1 383 ? 14.283 28.408 -8.586 1.00 43.15 383 ALA A CA 1
ATOM 2717 C C . ALA A 1 383 ? 13.606 29.231 -7.490 1.00 50.46 383 ALA A C 1
ATOM 2718 O O . ALA A 1 383 ? 14.014 29.182 -6.327 1.00 53.00 383 ALA A O 1
ATOM 2720 N N . PRO A 1 384 ? 12.590 30.013 -7.839 1.00 45.63 384 PRO A N 1
ATOM 2721 C CA . PRO A 1 384 ? 11.896 30.818 -6.827 1.00 50.67 384 PRO A CA 1
ATOM 2722 C C . PRO A 1 384 ? 11.150 29.931 -5.842 1.00 57.47 384 PRO A C 1
ATOM 2723 O O . PRO A 1 384 ? 10.916 28.743 -6.075 1.00 58.25 384 PRO A O 1
ATOM 2727 N N . GLY A 1 385 ? 10.767 30.536 -4.723 1.00 59.52 385 GLY A N 1
ATOM 2728 C CA . GLY A 1 385 ? 9.862 29.912 -3.782 1.00 67.13 385 GLY A CA 1
ATOM 2729 C C . GLY A 1 385 ? 10.564 29.403 -2.534 1.00 66.66 385 GLY A C 1
ATOM 2730 O O . GLY A 1 385 ? 11.792 29.337 -2.443 1.00 64.73 385 GLY A O 1
ATOM 2731 N N . ARG A 1 386 ? 9.743 29.040 -1.553 1.00 70.14 386 ARG A N 1
ATOM 2732 C CA . ARG A 1 386 ? 10.234 28.521 -0.288 1.00 73.03 386 ARG A CA 1
ATOM 2733 C C . ARG A 1 386 ? 10.352 27.003 -0.343 1.00 74.75 386 ARG A C 1
ATOM 2734 O O . ARG A 1 386 ? 9.561 26.319 -0.999 1.00 73.28 386 ARG A O 1
ATOM 2736 N N . VAL A 1 387 ? 11.369 26.480 0.341 1.00 76.38 387 VAL A N 1
ATOM 2737 C CA . VAL A 1 387 ? 11.430 25.050 0.593 1.00 73.17 387 VAL A CA 1
ATOM 2738 C C . VAL A 1 387 ? 10.311 24.679 1.554 1.00 80.37 387 VAL A C 1
ATOM 2739 O O . VAL A 1 387 ? 10.024 25.409 2.513 1.00 79.39 387 VAL A O 1
ATOM 2743 N N . LEU A 1 388 ? 9.648 23.557 1.286 1.00 82.20 388 LEU A N 1
ATOM 2744 C CA . LEU A 1 388 ? 8.575 23.066 2.135 1.00 81.72 388 LEU A CA 1
ATOM 2745 C C . LEU A 1 388 ? 8.809 21.592 2.441 1.00 87.19 388 LEU A C 1
ATOM 2746 O O . LEU A 1 388 ? 9.506 20.886 1.706 1.00 84.74 388 LEU A O 1
ATOM 2748 N N . VAL A 1 389 ? 8.229 21.140 3.550 1.00 91.84 389 VAL A N 1
ATOM 2749 C CA . VAL A 1 389 ? 8.300 19.746 3.973 1.00 93.37 389 VAL A CA 1
ATOM 2750 C C . VAL A 1 389 ? 6.986 19.095 3.556 1.00 96.35 389 VAL A C 1
ATOM 2751 O O . VAL A 1 389 ? 5.940 19.322 4.171 1.00 96.61 389 VAL A O 1
ATOM 2753 N N . LYS A 1 390 ? 7.036 18.295 2.493 1.00 98.21 390 LYS A N 1
ATOM 2754 C CA . LYS A 1 390 ? 5.862 17.597 1.971 1.00 100.02 390 LYS A CA 1
ATOM 2755 C C . LYS A 1 390 ? 5.908 16.169 2.502 1.00 103.76 390 LYS A C 1
ATOM 2756 O O . LYS A 1 390 ? 6.437 15.263 1.856 1.00 104.62 390 LYS A O 1
ATOM 2758 N N . ASP A 1 391 ? 5.358 15.983 3.703 1.00 105.47 391 ASP A N 1
ATOM 2759 C CA . ASP A 1 391 ? 5.249 14.672 4.345 1.00 105.46 391 ASP A CA 1
ATOM 2760 C C . ASP A 1 391 ? 6.612 13.988 4.462 1.00 105.17 391 ASP A C 1
ATOM 2761 O O . ASP A 1 391 ? 6.792 12.831 4.075 1.00 105.88 391 ASP A O 1
ATOM 2763 N N . GLY A 1 392 ? 7.587 14.720 5.001 1.00 102.65 392 GLY A N 1
ATOM 2764 C CA . GLY A 1 392 ? 8.873 14.119 5.304 1.00 101.32 392 GLY A CA 1
ATOM 2765 C C . GLY A 1 392 ? 10.095 14.789 4.706 1.00 100.66 392 GLY A C 1
ATOM 2766 O O . GLY A 1 392 ? 11.025 15.144 5.437 1.00 100.07 392 GLY A O 1
ATOM 2767 N N . GLN A 1 393 ? 10.121 14.955 3.387 1.00 99.14 393 GLN A N 1
ATOM 2768 C CA . GLN A 1 393 ? 11.299 15.450 2.688 1.00 94.75 393 GLN A CA 1
ATOM 2769 C C . GLN A 1 393 ? 11.127 16.916 2.293 1.00 91.71 393 GLN A C 1
ATOM 2770 O O . GLN A 1 393 ? 10.038 17.490 2.374 1.00 91.83 393 GLN A O 1
ATOM 2772 N N . LYS A 1 394 ? 12.235 17.521 1.864 1.00 89.78 394 LYS A N 1
ATOM 2773 C CA . LYS A 1 394 ? 12.236 18.920 1.452 1.00 84.55 394 LYS A CA 1
ATOM 2774 C C . LYS A 1 394 ? 11.788 19.035 -0.002 1.00 79.67 394 LYS A C 1
ATOM 2775 O O . LYS A 1 394 ? 12.311 18.339 -0.881 1.00 73.74 394 LYS A O 1
ATOM 2777 N N . VAL A 1 395 ? 10.819 19.921 -0.252 1.00 78.53 395 VAL A N 1
ATOM 2778 C CA . VAL A 1 395 ? 10.186 20.065 -1.557 1.00 75.14 395 VAL A CA 1
ATOM 2779 C C . VAL A 1 395 ? 10.044 21.547 -1.890 1.00 72.42 395 VAL A C 1
ATOM 2780 O O . VAL A 1 395 ? 10.202 22.421 -1.036 1.00 71.65 395 VAL A O 1
ATOM 2782 N N . LYS A 1 396 ? 9.743 21.817 -3.159 1.00 69.92 396 LYS A N 1
ATOM 2783 C CA . LYS A 1 396 ? 9.374 23.147 -3.627 1.00 66.93 396 LYS A CA 1
ATOM 2784 C C . LYS A 1 396 ? 8.155 23.028 -4.533 1.00 64.40 396 LYS A C 1
ATOM 2785 O O . LYS A 1 396 ? 7.914 21.986 -5.148 1.00 62.66 396 LYS A O 1
ATOM 2791 N N . ILE A 1 397 ? 7.387 24.111 -4.614 1.00 62.04 397 ILE A N 1
ATOM 2792 C CA . ILE A 1 397 ? 6.180 24.136 -5.433 1.00 63.18 397 ILE A CA 1
ATOM 2793 C C . ILE A 1 397 ? 6.556 24.280 -6.902 1.00 61.84 397 ILE A C 1
ATOM 2794 O O . ILE A 1 397 ? 7.469 25.037 -7.259 1.00 57.72 397 ILE A O 1
ATOM 2799 N N . ILE A 1 398 ? 5.862 23.532 -7.760 1.00 59.30 398 ILE A N 1
ATOM 2800 C CA . ILE A 1 398 ? 5.819 23.794 -9.194 1.00 57.85 398 ILE A CA 1
ATOM 2801 C C . ILE A 1 398 ? 4.350 23.895 -9.589 1.00 57.41 398 ILE A C 1
ATOM 2802 O O . ILE A 1 398 ? 3.515 23.119 -9.107 1.00 54.45 398 ILE A O 1
ATOM 2807 N N . ARG A 1 399 ? 4.021 24.879 -10.424 1.00 53.75 399 ARG A N 1
ATOM 2808 C CA . ARG A 1 399 ? 2.619 25.111 -10.736 1.00 53.94 399 ARG A CA 1
ATOM 2809 C C . ARG A 1 399 ? 2.468 25.650 -12.151 1.00 54.09 399 ARG A C 1
ATOM 2810 O O . ARG A 1 399 ? 3.317 26.397 -12.652 1.00 51.05 399 ARG A O 1
ATOM 2818 N N . GLY A 1 400 ? 1.364 25.261 -12.786 1.00 51.19 400 GLY A N 1
ATOM 2819 C CA . GLY A 1 400 ? 1.088 25.727 -14.129 1.00 52.02 400 GLY A CA 1
ATOM 2820 C C . GLY A 1 400 ? 0.715 27.196 -14.151 1.00 55.82 400 GLY A C 1
ATOM 2821 O O . GLY A 1 400 ? 0.089 27.718 -13.228 1.00 53.61 400 GLY A O 1
ATOM 2822 N N . MET A 1 401 ? 1.122 27.870 -15.231 1.00 55.73 401 MET A N 1
ATOM 2823 C CA . MET A 1 401 ? 0.812 29.282 -15.424 1.00 56.13 401 MET A CA 1
ATOM 2824 C C . MET A 1 401 ? -0.626 29.515 -15.879 1.00 59.21 401 MET A C 1
ATOM 2825 O O . MET A 1 401 ? -1.077 30.666 -15.890 1.00 57.82 401 MET A O 1
ATOM 2830 N N . ALA A 1 402 ? -1.354 28.458 -16.248 1.00 58.27 402 ALA A N 1
ATOM 2831 C CA . ALA A 1 402 ? -2.789 28.538 -16.492 1.00 59.94 402 ALA A CA 1
ATOM 2832 C C . ALA A 1 402 ? -3.599 27.939 -15.346 1.00 60.15 402 ALA A C 1
ATOM 2833 O O . ALA A 1 402 ? -4.810 27.746 -15.491 1.00 56.46 402 ALA A O 1
ATOM 2835 N N . GLY A 1 403 ? -2.955 27.634 -14.212 1.00 59.76 403 GLY A N 1
ATOM 2836 C CA . GLY A 1 403 ? -3.642 27.113 -13.049 1.00 60.72 403 GLY A CA 1
ATOM 2837 C C . GLY A 1 403 ? -4.074 28.213 -12.085 1.00 66.33 403 GLY A C 1
ATOM 2838 O O . GLY A 1 403 ? -3.803 29.400 -12.275 1.00 62.41 403 GLY A O 1
ATOM 2839 N N . PHE A 1 404 ? -4.761 27.789 -11.019 1.00 66.29 404 PHE A N 1
ATOM 2840 C CA . PHE A 1 404 ? -5.302 28.754 -10.064 1.00 69.70 404 PHE A CA 1
ATOM 2841 C C . PHE A 1 404 ? -4.194 29.440 -9.268 1.00 69.13 404 PHE A C 1
ATOM 2842 O O . PHE A 1 404 ? -4.236 30.659 -9.063 1.00 64.90 404 PHE A O 1
ATOM 2850 N N . GLY A 1 405 ? -3.193 28.676 -8.822 1.00 68.60 405 GLY A N 1
ATOM 2851 C CA . GLY A 1 405 ? -2.183 29.234 -7.934 1.00 67.82 405 GLY A CA 1
ATOM 2852 C C . GLY A 1 405 ? -1.399 30.366 -8.572 1.00 68.81 405 GLY A C 1
ATOM 2853 O O . GLY A 1 405 ? -1.230 31.435 -7.976 1.00 65.20 405 GLY A O 1
ATOM 2854 N N . ALA A 1 406 ? -0.920 30.150 -9.801 1.00 69.17 406 ALA A N 1
ATOM 2855 C CA . ALA A 1 406 ? -0.140 31.177 -10.486 1.00 66.70 406 ALA A CA 1
ATOM 2856 C C . ALA A 1 406 ? -0.985 32.402 -10.826 1.00 68.75 406 ALA A C 1
ATOM 2857 O O . ALA A 1 406 ? -0.460 33.521 -10.864 1.00 67.98 406 ALA A O 1
ATOM 2859 N N . ASN A 1 407 ? -2.287 32.223 -11.062 1.00 67.83 407 ASN A N 1
ATOM 2860 C CA . ASN A 1 407 ? -3.107 33.347 -11.504 1.00 70.37 407 ASN A CA 1
ATOM 2861 C C . ASN A 1 407 ? -3.573 34.227 -10.345 1.00 72.12 407 ASN A C 1
ATOM 2862 O O . ASN A 1 407 ? -3.715 35.445 -10.520 1.00 68.73 407 ASN A O 1
ATOM 2867 N N . LEU A 1 408 ? -3.819 33.640 -9.169 1.00 70.95 408 LEU A N 1
ATOM 2868 C CA . LEU A 1 408 ? -4.086 34.453 -7.985 1.00 74.45 408 LEU A CA 1
ATOM 2869 C C . LEU A 1 408 ? -2.838 35.211 -7.553 1.00 75.93 408 LEU A C 1
ATOM 2870 O O . LEU A 1 408 ? -2.934 36.355 -7.091 1.00 74.55 408 LEU A O 1
ATOM 2872 N N . SER A 1 409 ? -1.663 34.591 -7.707 1.00 72.07 409 SER A N 1
ATOM 2873 C CA . SER A 1 409 ? -0.408 35.274 -7.413 1.00 74.19 409 SER A CA 1
ATOM 2874 C C . SER A 1 409 ? -0.131 36.394 -8.411 1.00 74.80 409 SER A C 1
ATOM 2875 O O . SER A 1 409 ? 0.449 37.423 -8.042 1.00 75.02 409 SER A O 1
ATOM 2878 N N . LYS A 1 410 ? -0.537 36.215 -9.674 1.00 73.66 410 LYS A N 1
ATOM 2879 C CA . LYS A 1 410 ? -0.453 37.307 -10.639 1.00 71.71 410 LYS A CA 1
ATOM 2880 C C . LYS A 1 410 ? -1.398 38.443 -10.271 1.00 74.87 410 LYS A C 1
ATOM 2881 O O . LYS A 1 410 ? -1.102 39.610 -10.554 1.00 74.32 410 LYS A O 1
ATOM 2885 N N . ALA A 1 411 ? -2.533 38.125 -9.640 1.00 72.90 411 ALA A N 1
ATOM 2886 C CA . ALA A 1 411 ? -3.431 39.172 -9.166 1.00 79.67 411 ALA A CA 1
ATOM 2887 C C . ALA A 1 411 ? -2.878 39.870 -7.928 1.00 79.40 411 ALA A C 1
ATOM 2888 O O . ALA A 1 411 ? -3.065 41.082 -7.767 1.00 81.30 411 ALA A O 1
ATOM 2890 N N . GLU A 1 412 ? -2.191 39.130 -7.050 1.00 75.89 412 GLU A N 1
ATOM 2891 C CA . GLU A 1 412 ? -1.637 39.731 -5.840 1.00 78.42 412 GLU A CA 1
ATOM 2892 C C . GLU A 1 412 ? -0.443 40.630 -6.145 1.00 81.48 412 GLU A C 1
ATOM 2893 O O . GLU A 1 412 ? -0.169 41.568 -5.387 1.00 83.39 412 GLU A O 1
ATOM 2895 N N . ARG A 1 413 ? 0.274 40.367 -7.243 1.00 77.20 413 ARG A N 1
ATOM 2896 C CA . ARG A 1 413 ? 1.471 41.129 -7.587 1.00 78.73 413 ARG A CA 1
ATOM 2897 C C . ARG A 1 413 ? 1.183 42.320 -8.493 1.00 77.23 413 ARG A C 1
ATOM 2898 O O . ARG A 1 413 ? 1.918 43.316 -8.444 1.00 72.40 413 ARG A O 1
ATOM 2900 N N . GLU A 1 414 ? 0.142 42.243 -9.324 1.00 76.34 414 GLU A N 1
ATOM 2901 C CA . GLU A 1 414 ? -0.239 43.344 -10.202 1.00 77.77 414 GLU A CA 1
ATOM 2902 C C . GLU A 1 414 ? -1.330 44.229 -9.603 1.00 82.89 414 GLU A C 1
ATOM 2903 O O . GLU A 1 414 ? -1.754 45.190 -10.255 1.00 83.54 414 GLU A O 1
ATOM 2909 N N . ARG A 1 415 ? -1.784 43.929 -8.381 1.00 82.90 415 ARG A N 1
ATOM 2910 C CA . ARG A 1 415 ? -2.815 44.698 -7.675 1.00 85.45 415 ARG A CA 1
ATOM 2911 C C . ARG A 1 415 ? -4.154 44.649 -8.419 1.00 86.63 415 ARG A C 1
ATOM 2912 O O . ARG A 1 415 ? -4.678 45.663 -8.890 1.00 86.50 415 ARG A O 1
ATOM 2914 N N . THR A 1 416 ? -4.703 43.437 -8.512 1.00 86.31 416 THR A N 1
ATOM 2915 C CA . THR A 1 416 ? -6.026 43.208 -9.092 1.00 85.87 416 THR A CA 1
ATOM 2916 C C . THR A 1 416 ? -6.947 42.592 -8.042 1.00 86.31 416 THR A C 1
ATOM 2917 O O . THR A 1 416 ? -8.164 42.530 -8.218 1.00 89.62 416 THR A O 1
ATOM 2921 N N . SER A 1 424 ? -13.272 33.866 -13.223 1.00 76.28 424 SER A N 1
ATOM 2922 C CA . SER A 1 424 ? -13.801 33.155 -14.382 1.00 77.74 424 SER A CA 1
ATOM 2923 C C . SER A 1 424 ? -12.731 32.276 -15.029 1.00 75.96 424 SER A C 1
ATOM 2924 O O . SER A 1 424 ? -12.706 32.111 -16.251 1.00 76.28 424 SER A O 1
ATOM 2926 N N . LEU A 1 425 ? -11.856 31.707 -14.202 1.00 73.10 425 LEU A N 1
ATOM 2927 C CA . LEU A 1 425 ? -10.714 30.935 -14.684 1.00 69.39 425 LEU A CA 1
ATOM 2928 C C . LEU A 1 425 ? -11.112 29.470 -14.846 1.00 66.61 425 LEU A C 1
ATOM 2929 O O . LEU A 1 425 ? -11.445 28.795 -13.866 1.00 64.85 425 LEU A O 1
ATOM 2931 N N . VAL A 1 426 ? -11.080 28.984 -16.083 1.00 65.46 426 VAL A N 1
ATOM 2932 C CA . VAL A 1 426 ? -11.136 27.550 -16.362 1.00 60.81 426 VAL A CA 1
ATOM 2933 C C . VAL A 1 426 ? -9.686 27.081 -16.440 1.00 63.27 426 VAL A C 1
ATOM 2934 O O . VAL A 1 426 ? -9.031 27.268 -17.478 1.00 57.33 426 VAL A O 1
ATOM 2938 N N . PRO A 1 427 ? -9.140 26.500 -15.371 1.00 59.16 427 PRO A N 1
ATOM 2939 C CA . PRO A 1 427 ? -7.691 26.268 -15.317 1.00 60.53 427 PRO A CA 1
ATOM 2940 C C . PRO A 1 427 ? -7.239 25.243 -16.348 1.00 58.86 427 PRO A C 1
ATOM 2941 O O . PRO A 1 427 ? -7.957 24.290 -16.662 1.00 58.07 427 PRO A O 1
ATOM 2945 N N . GLU A 1 428 ? -6.038 25.464 -16.893 1.00 59.06 428 GLU A N 1
ATOM 2946 C CA . GLU A 1 428 ? -5.383 24.511 -17.787 1.00 51.12 428 GLU A CA 1
ATOM 2947 C C . GLU A 1 428 ? -3.982 24.156 -17.294 1.00 51.57 428 GLU A C 1
ATOM 2948 O O . GLU A 1 428 ? -3.149 23.675 -18.075 1.00 45.99 428 GLU A O 1
ATOM 2954 N N . GLY A 1 429 ? -3.719 24.382 -16.003 1.00 51.61 429 GLY A N 1
ATOM 2955 C CA . GLY A 1 429 ? -2.523 23.884 -15.356 1.00 50.40 429 GLY A CA 1
ATOM 2956 C C . GLY A 1 429 ? -2.828 23.517 -13.916 1.00 52.27 429 GLY A C 1
ATOM 2957 O O . GLY A 1 429 ? -3.865 23.895 -13.360 1.00 52.01 429 GLY A O 1
ATOM 2958 N N . VAL A 1 430 ? -1.911 22.763 -13.314 1.00 52.19 430 VAL A N 1
ATOM 2959 C CA . VAL A 1 430 ? -2.093 22.259 -11.959 1.00 55.00 430 VAL A CA 1
ATOM 2960 C C . VAL A 1 430 ? -0.944 22.746 -11.080 1.00 57.18 430 VAL A C 1
ATOM 2961 O O . VAL A 1 430 ? 0.036 23.318 -11.557 1.00 53.50 430 VAL A O 1
ATOM 2965 N N . GLU A 1 431 ? -1.085 22.508 -9.777 1.00 56.56 431 GLU A N 1
ATOM 2966 C CA . GLU A 1 431 ? -0.034 22.755 -8.802 1.00 58.25 431 GLU A CA 1
ATOM 2967 C C . GLU A 1 431 ? 0.450 21.438 -8.202 1.00 64.11 431 GLU A C 1
ATOM 2968 O O . GLU A 1 431 ? -0.307 20.468 -8.085 1.00 62.25 431 GLU A O 1
ATOM 2970 N N . GLY A 1 432 ? 1.726 21.414 -7.826 1.00 64.64 432 GLY A N 1
ATOM 2971 C CA . GLY A 1 432 ? 2.319 20.247 -7.203 1.00 66.96 432 GLY A CA 1
ATOM 2972 C C . GLY A 1 432 ? 3.634 20.614 -6.550 1.00 68.64 432 GLY A C 1
ATOM 2973 O O . GLY A 1 432 ? 4.055 21.774 -6.549 1.00 64.47 432 GLY A O 1
ATOM 2974 N N . SER A 1 433 ? 4.284 19.601 -5.983 1.00 68.13 433 SER A N 1
ATOM 2975 C CA . SER A 1 433 ? 5.580 19.769 -5.345 1.00 70.72 433 SER A CA 1
ATOM 2976 C C . SER A 1 433 ? 6.626 18.940 -6.078 1.00 69.61 433 SER A C 1
ATOM 2977 O O . SER A 1 433 ? 6.313 17.911 -6.685 1.00 68.93 433 SER A O 1
ATOM 2980 N N . VAL A 1 434 ? 7.871 19.411 -6.030 1.00 66.43 434 VAL A N 1
ATOM 2981 C CA . VAL A 1 434 ? 9.020 18.660 -6.519 1.00 69.23 434 VAL A CA 1
ATOM 2982 C C . VAL A 1 434 ? 10.055 18.610 -5.403 1.00 68.97 434 VAL A C 1
ATOM 2983 O O . VAL A 1 434 ? 10.188 19.552 -4.615 1.00 68.63 434 VAL A O 1
ATOM 2985 N N . ALA A 1 435 ? 10.778 17.494 -5.328 1.00 67.70 435 ALA A N 1
ATOM 2986 C CA . ALA A 1 435 ? 11.858 17.369 -4.359 1.00 68.12 435 ALA A CA 1
ATOM 2987 C C . ALA A 1 435 ? 12.938 18.411 -4.625 1.00 63.23 435 ALA A C 1
ATOM 2988 O O . ALA A 1 435 ? 13.256 18.712 -5.778 1.00 59.30 435 ALA A O 1
ATOM 2990 N N . CYS A 1 436 ? 13.495 18.969 -3.547 1.00 63.98 436 CYS A N 1
ATOM 2991 C CA . CYS A 1 436 ? 14.567 19.954 -3.672 1.00 61.67 436 CYS A CA 1
ATOM 2992 C C . CYS A 1 436 ? 15.804 19.329 -4.296 1.00 60.43 436 CYS A C 1
ATOM 2993 O O . CYS A 1 436 ? 16.298 18.298 -3.826 1.00 61.71 436 CYS A O 1
ATOM 2996 N N . LYS A 1 437 ? 16.323 19.974 -5.340 1.00 56.48 437 LYS A N 1
ATOM 2997 C CA . LYS A 1 437 ? 17.336 19.355 -6.183 1.00 52.82 437 LYS A CA 1
ATOM 2998 C C . LYS A 1 437 ? 18.755 19.865 -5.939 1.00 49.91 437 LYS A C 1
ATOM 2999 O O . LYS A 1 437 ? 19.694 19.296 -6.503 1.00 47.87 437 LYS A O 1
ATOM 3005 N N . GLY A 1 438 ? 18.940 20.908 -5.131 1.00 50.77 438 GLY A N 1
ATOM 3006 C CA . GLY A 1 438 ? 20.245 21.511 -4.961 1.00 49.33 438 GLY A CA 1
ATOM 3007 C C . GLY A 1 438 ? 20.496 22.603 -5.982 1.00 45.94 438 GLY A C 1
ATOM 3008 O O . GLY A 1 438 ? 19.573 23.065 -6.654 1.00 46.93 438 GLY A O 1
ATOM 3009 N N . PRO A 1 439 ? 21.748 23.043 -6.121 1.00 48.00 439 PRO A N 1
ATOM 3010 C CA . PRO A 1 439 ? 22.048 24.098 -7.097 1.00 46.29 439 PRO A CA 1
ATOM 3011 C C . PRO A 1 439 ? 21.821 23.624 -8.526 1.00 43.11 439 PRO A C 1
ATOM 3012 O O . PRO A 1 439 ? 22.028 22.452 -8.856 1.00 45.55 439 PRO A O 1
ATOM 3016 N N . VAL A 1 440 ? 21.401 24.565 -9.380 1.00 41.47 440 VAL A N 1
ATOM 3017 C CA . VAL A 1 440 ? 21.000 24.222 -10.746 1.00 42.33 440 VAL A CA 1
ATOM 3018 C C . VAL A 1 440 ? 22.213 23.938 -11.631 1.00 42.87 440 VAL A C 1
ATOM 3019 O O . VAL A 1 440 ? 22.104 23.199 -12.615 1.00 41.86 440 VAL A O 1
ATOM 3023 N N . GLY A 1 441 ? 23.374 24.503 -11.305 1.00 40.05 441 GLY A N 1
ATOM 3024 C CA . GLY A 1 441 ? 24.574 24.333 -12.100 1.00 43.76 441 GLY A CA 1
ATOM 3025 C C . GLY A 1 441 ? 24.958 22.892 -12.395 1.00 43.32 441 GLY A C 1
ATOM 3026 O O . GLY A 1 441 ? 25.078 22.488 -13.557 1.00 43.05 441 GLY A O 1
ATOM 3027 N N . PRO A 1 442 ? 25.174 22.089 -11.350 1.00 45.60 442 PRO A N 1
ATOM 3028 C CA . PRO A 1 442 ? 25.519 20.674 -11.589 1.00 45.63 442 PRO A CA 1
ATOM 3029 C C . PRO A 1 442 ? 24.450 19.921 -12.363 1.00 43.53 442 PRO A C 1
ATOM 3030 O O . PRO A 1 442 ? 24.777 19.013 -13.140 1.00 41.84 442 PRO A O 1
ATOM 3034 N N . ILE A 1 443 ? 23.179 20.268 -12.161 1.00 40.77 443 ILE A N 1
ATOM 3035 C CA . ILE A 1 443 ? 22.093 19.615 -12.887 1.00 41.45 443 ILE A CA 1
ATOM 3036 C C . ILE A 1 443 ? 22.170 19.941 -14.372 1.00 40.51 443 ILE A C 1
ATOM 3037 O O . ILE A 1 443 ? 22.040 19.051 -15.225 1.00 38.35 443 ILE A O 1
ATOM 3042 N N . VAL A 1 444 ? 22.409 21.217 -14.703 1.00 37.56 444 VAL A N 1
ATOM 3043 C CA . VAL A 1 444 ? 22.556 21.628 -16.098 1.00 37.11 444 VAL A CA 1
ATOM 3044 C C . VAL A 1 444 ? 23.756 20.943 -16.735 1.00 39.99 444 VAL A C 1
ATOM 3045 O O . VAL A 1 444 ? 23.689 20.486 -17.885 1.00 38.61 444 VAL A O 1
ATOM 3049 N N . ARG A 1 445 ? 24.869 20.848 -15.997 1.00 39.67 445 ARG A N 1
ATOM 3050 C CA . ARG A 1 445 ? 26.072 20.228 -16.545 1.00 40.03 445 ARG A CA 1
ATOM 3051 C C . ARG A 1 445 ? 25.846 18.751 -16.849 1.00 39.43 445 ARG A C 1
ATOM 3052 O O . ARG A 1 445 ? 26.323 18.243 -17.870 1.00 38.23 445 ARG A O 1
ATOM 3060 N N . GLN A 1 446 ? 25.105 18.049 -15.984 1.00 41.66 446 GLN A N 1
ATOM 3061 C CA . GLN A 1 446 ? 24.784 16.648 -16.241 1.00 41.37 446 GLN A CA 1
ATOM 3062 C C . GLN A 1 446 ? 23.867 16.498 -17.451 1.00 42.05 446 GLN A C 1
ATOM 3063 O O . GLN A 1 446 ? 24.044 15.572 -18.253 1.00 39.71 446 GLN A O 1
ATOM 3065 N N . LEU A 1 447 ? 22.883 17.393 -17.601 1.00 39.87 447 LEU A N 1
ATOM 3066 C CA . LEU A 1 447 ? 22.010 17.342 -18.774 1.00 37.37 447 LEU A CA 1
ATOM 3067 C C . LEU A 1 447 ? 22.803 17.551 -20.061 1.00 39.06 447 LEU A C 1
ATOM 3068 O O . LEU A 1 447 ? 22.590 16.844 -21.057 1.00 35.19 447 LEU A O 1
ATOM 3073 N N . VAL A 1 448 ? 23.721 18.520 -20.063 1.00 37.13 448 VAL A N 1
ATOM 3074 C CA . VAL A 1 448 ? 24.536 18.757 -21.251 1.00 36.15 448 VAL A CA 1
ATOM 3075 C C . VAL A 1 448 ? 25.446 17.566 -21.522 1.00 39.65 448 VAL A C 1
ATOM 3076 O O . VAL A 1 448 ? 25.682 17.204 -22.680 1.00 36.69 448 VAL A O 1
ATOM 3080 N N . GLY A 1 449 ? 25.991 16.959 -20.458 1.00 39.68 449 GLY A N 1
ATOM 3081 C CA . GLY A 1 449 ? 26.772 15.741 -20.618 1.00 38.58 449 GLY A CA 1
ATOM 3082 C C . GLY A 1 449 ? 25.972 14.606 -21.229 1.00 40.34 449 GLY A C 1
ATOM 3083 O O . GLY A 1 449 ? 26.480 13.857 -22.069 1.00 37.36 449 GLY A O 1
ATOM 3084 N N . GLY A 1 450 ? 24.713 14.454 -20.810 1.00 35.93 450 GLY A N 1
ATOM 3085 C CA . GLY A 1 450 ? 23.856 13.458 -21.435 1.00 35.33 450 GLY A CA 1
ATOM 3086 C C . GLY A 1 450 ? 23.612 13.758 -22.900 1.00 35.44 450 GLY A C 1
ATOM 3087 O O . GLY A 1 450 ? 23.721 12.875 -23.752 1.00 33.00 450 GLY A O 1
ATOM 3088 N N . LEU A 1 451 ? 23.289 1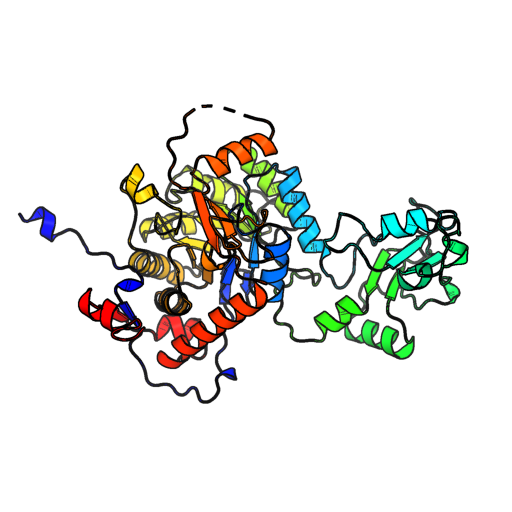5.019 -23.217 1.00 33.69 451 LEU A N 1
ATOM 3089 C CA . LEU A 1 451 ? 23.159 15.415 -24.619 1.00 33.32 451 LEU A CA 1
ATOM 3090 C C . LEU A 1 451 ? 24.414 15.075 -25.419 1.00 34.68 451 LEU A C 1
ATOM 3091 O O . LEU A 1 451 ? 24.329 14.581 -26.546 1.00 35.29 451 LEU A O 1
ATOM 3096 N N . ARG A 1 452 ? 25.594 15.388 -24.877 1.00 34.10 452 ARG A N 1
ATOM 3097 C CA . ARG A 1 452 ? 26.820 15.068 -25.601 1.00 32.98 452 ARG A CA 1
ATOM 3098 C C . ARG A 1 452 ? 26.937 13.572 -25.861 1.00 36.51 452 ARG A C 1
ATOM 3099 O O . ARG A 1 452 ? 27.441 13.154 -26.910 1.00 34.62 452 ARG A O 1
ATOM 3107 N N . SER A 1 453 ? 26.480 12.748 -24.916 1.00 36.99 453 SER A N 1
ATOM 3108 C CA . SER A 1 453 ? 26.471 11.309 -25.142 1.00 37.31 453 SER A CA 1
ATOM 3109 C C . SER A 1 453 ? 25.549 10.945 -26.304 1.00 36.73 453 SER A C 1
ATOM 3110 O O . SER A 1 453 ? 25.917 10.156 -27.178 1.00 34.63 453 SER A O 1
ATOM 3113 N N . GLY A 1 454 ? 24.340 11.516 -26.336 1.00 36.37 454 GLY A N 1
ATOM 3114 C CA . GLY A 1 454 ? 23.454 11.255 -27.461 1.00 32.62 454 GLY A CA 1
ATOM 3115 C C . GLY A 1 454 ? 24.033 11.724 -28.783 1.00 35.31 454 GLY A C 1
ATOM 3116 O O . GLY A 1 454 ? 23.882 11.061 -29.808 1.00 33.12 454 GLY A O 1
ATOM 3117 N N . MET A 1 455 ? 24.702 12.878 -28.781 1.00 31.64 455 MET A N 1
ATOM 3118 C CA . MET A 1 455 ? 25.327 13.344 -30.014 1.00 31.67 455 MET A CA 1
ATOM 3119 C C . MET A 1 455 ? 26.388 12.360 -30.488 1.00 34.52 455 MET A C 1
ATOM 3120 O O . MET A 1 455 ? 26.514 12.096 -31.690 1.00 34.11 455 MET A O 1
ATOM 3125 N N . SER A 1 456 ? 27.145 11.796 -29.553 1.00 33.37 456 SER A N 1
ATOM 3126 C CA . SER A 1 456 ? 28.137 10.789 -29.912 1.00 37.46 456 SER A CA 1
ATOM 3127 C C . SER A 1 456 ? 27.483 9.550 -30.517 1.00 39.37 456 SER A C 1
ATOM 3128 O O . SER A 1 456 ? 28.051 8.917 -31.415 1.00 37.41 456 SER A O 1
ATOM 3131 N N . TYR A 1 457 ? 26.283 9.188 -30.046 1.00 36.26 457 TYR A N 1
ATOM 3132 C CA . TYR A 1 457 ? 25.616 8.027 -30.632 1.00 35.97 457 TYR A CA 1
ATOM 3133 C C . TYR A 1 457 ? 25.148 8.312 -32.051 1.00 35.32 457 TYR A C 1
ATOM 3134 O O . TYR A 1 457 ? 25.053 7.386 -32.867 1.00 37.71 457 TYR A O 1
ATOM 3143 N N . SER A 1 458 ? 24.854 9.571 -32.365 1.00 32.99 458 SER A N 1
ATOM 3144 C CA . SER A 1 458 ? 24.497 9.960 -33.724 1.00 33.78 458 SER A CA 1
ATOM 3145 C C . SER A 1 458 ? 25.717 10.267 -34.579 1.00 33.21 458 SER A C 1
ATOM 3146 O O . SER A 1 458 ? 25.553 10.625 -35.752 1.00 36.23 458 SER A O 1
ATOM 3149 N N . GLY A 1 459 ? 26.913 10.144 -34.017 1.00 36.17 459 GLY A N 1
ATOM 3150 C CA . GLY A 1 459 ? 28.141 10.500 -34.713 1.00 39.58 459 GLY A CA 1
ATOM 3151 C C . GLY A 1 459 ? 28.279 11.980 -34.986 1.00 41.08 459 GLY A C 1
ATOM 3152 O O . GLY A 1 459 ? 28.927 12.364 -35.966 1.00 40.20 459 GLY A O 1
ATOM 3153 N N . ALA A 1 460 ? 27.676 12.826 -34.150 1.00 38.23 460 ALA A N 1
ATOM 3154 C CA . ALA A 1 460 ? 27.584 14.261 -34.397 1.00 35.68 460 ALA A CA 1
ATOM 3155 C C . ALA A 1 460 ? 28.557 15.013 -33.499 1.00 37.49 460 ALA A C 1
ATOM 3156 O O . ALA A 1 460 ? 28.591 14.783 -32.285 1.00 37.51 460 ALA A O 1
ATOM 3158 N N . LYS A 1 461 ? 29.332 15.931 -34.088 1.00 38.45 461 LYS A N 1
ATOM 3159 C CA . LYS A 1 461 ? 30.210 16.794 -33.312 1.00 38.31 461 LYS A CA 1
ATOM 3160 C C . LYS A 1 461 ? 29.649 18.205 -33.125 1.00 38.00 461 LYS A C 1
ATOM 3161 O O . LYS A 1 461 ? 30.309 19.046 -32.499 1.00 41.19 461 LYS A O 1
ATOM 3163 N N . SER A 1 462 ? 28.458 18.486 -33.649 1.00 37.26 462 SER A N 1
ATOM 3164 C CA . SER A 1 462 ? 27.846 19.802 -33.538 1.00 34.29 462 SER A CA 1
ATOM 3165 C C . SER A 1 462 ? 26.335 19.629 -33.463 1.00 35.22 462 SER A C 1
ATOM 3166 O O . SER A 1 462 ? 25.799 18.556 -33.762 1.00 35.38 462 SER A O 1
ATOM 3169 N N . ILE A 1 463 ? 25.649 20.705 -33.068 1.00 36.23 463 ILE A N 1
ATOM 3170 C CA . ILE A 1 463 ? 24.183 20.680 -33.026 1.00 36.92 463 ILE A CA 1
ATOM 3171 C C . ILE A 1 463 ? 23.613 20.480 -34.428 1.00 37.35 463 ILE A C 1
ATOM 3172 O O . ILE A 1 463 ? 22.682 19.690 -34.628 1.00 34.02 463 ILE A O 1
ATOM 3177 N N . GLU A 1 464 ? 24.152 21.203 -35.426 1.00 35.30 464 GLU A N 1
ATOM 3178 C CA . GLU A 1 464 ? 23.654 21.041 -36.796 1.00 36.11 464 GLU A CA 1
ATOM 3179 C C . GLU A 1 464 ? 23.876 19.623 -37.307 1.00 36.33 464 GLU A C 1
ATOM 3180 O O . GLU A 1 464 ? 23.045 19.088 -38.055 1.00 38.65 464 GLU A O 1
ATOM 3182 N N . GLU A 1 465 ? 25.008 19.013 -36.955 1.00 37.51 465 GLU A N 1
ATOM 3183 C CA . GLU A 1 465 ? 25.230 17.617 -37.330 1.00 37.90 465 GLU A CA 1
ATOM 3184 C C . GLU A 1 465 ? 24.252 16.692 -36.612 1.00 37.55 465 GLU A C 1
ATOM 3185 O O . GLU A 1 465 ? 23.787 15.700 -37.186 1.00 36.16 465 GLU A O 1
ATOM 3191 N N . MET A 1 466 ? 23.952 16.984 -35.345 1.00 37.27 466 MET A N 1
ATOM 3192 C CA . MET A 1 466 ? 22.969 16.185 -34.615 1.00 36.19 466 MET A CA 1
ATOM 3193 C C . MET A 1 466 ? 21.613 16.242 -35.303 1.00 36.03 466 MET A C 1
ATOM 3194 O O . MET A 1 466 ? 20.931 15.218 -35.453 1.00 35.37 466 MET A O 1
ATOM 3199 N N . GLN A 1 467 ? 21.209 17.430 -35.744 1.00 36.36 467 GLN A N 1
ATOM 3200 C CA . GLN A 1 467 ? 19.920 17.579 -36.413 1.00 36.40 467 GLN A CA 1
ATOM 3201 C C . GLN A 1 467 ? 19.913 16.882 -37.766 1.00 39.62 467 GLN A C 1
ATOM 3202 O O . GLN A 1 467 ? 18.900 16.299 -38.161 1.00 37.12 467 GLN A O 1
ATOM 3208 N N . ARG A 1 468 ? 21.039 16.907 -38.485 1.00 38.13 468 ARG A N 1
ATOM 3209 C CA . ARG A 1 468 ? 21.061 16.298 -39.815 1.00 38.68 468 ARG A CA 1
ATOM 3210 C C . ARG A 1 468 ? 21.206 14.779 -39.751 1.00 36.30 468 ARG A C 1
ATOM 3211 O O . ARG A 1 468 ? 20.599 14.065 -40.555 1.00 40.69 468 ARG A O 1
ATOM 3213 N N . ARG A 1 469 ? 21.979 14.267 -38.800 1.00 35.75 469 ARG A N 1
ATOM 3214 C CA . ARG A 1 469 ? 22.362 12.860 -38.809 1.00 37.51 469 ARG A CA 1
ATOM 3215 C C . ARG A 1 469 ? 21.426 11.958 -38.012 1.00 38.82 469 ARG A C 1
ATOM 3216 O O . ARG A 1 469 ? 21.409 10.747 -38.249 1.00 36.62 469 ARG A O 1
ATOM 3224 N N . THR A 1 470 ? 20.660 12.503 -37.074 1.00 35.96 470 THR A N 1
ATOM 3225 C CA . THR A 1 470 ? 19.876 11.647 -36.195 1.00 33.93 470 THR A CA 1
ATOM 3226 C C . THR A 1 470 ? 18.800 10.898 -36.975 1.00 31.51 470 THR A C 1
ATOM 3227 O O . THR A 1 470 ? 18.131 11.453 -37.852 1.00 33.88 470 THR A O 1
ATOM 3231 N N . ARG A 1 471 ? 18.673 9.615 -36.669 1.00 32.60 471 ARG A N 1
ATOM 3232 C CA . ARG A 1 471 ? 17.614 8.755 -37.171 1.00 34.76 471 ARG A CA 1
ATOM 3233 C C . ARG A 1 471 ? 16.944 8.109 -35.974 1.00 31.12 471 ARG A C 1
ATOM 3234 O O . ARG A 1 471 ? 17.616 7.732 -35.014 1.00 32.13 471 ARG A O 1
ATOM 3242 N N . PHE A 1 472 ? 15.626 7.985 -36.029 1.00 32.46 472 PHE A N 1
ATOM 3243 C CA . PHE A 1 472 ? 14.860 7.428 -34.928 1.00 33.19 472 PHE A CA 1
ATOM 3244 C C . PHE A 1 472 ? 14.327 6.042 -35.277 1.00 32.49 472 PHE A C 1
ATOM 3245 O O . PHE A 1 472 ? 14.112 5.715 -36.447 1.00 31.65 472 PHE A O 1
ATOM 3253 N N . VAL A 1 473 ? 14.089 5.255 -34.235 1.00 31.00 473 VAL A N 1
ATOM 3254 C CA . VAL A 1 473 ? 13.312 4.020 -34.324 1.00 31.40 473 VAL A CA 1
ATOM 3255 C C . VAL A 1 473 ? 12.208 4.084 -33.280 1.00 31.29 473 VAL A C 1
ATOM 3256 O O . VAL A 1 473 ? 12.431 4.525 -32.146 1.00 32.27 473 VAL A O 1
ATOM 3260 N N . ARG A 1 474 ? 11.004 3.679 -33.677 1.00 33.00 474 ARG A N 1
ATOM 3261 C CA . ARG A 1 474 ? 9.846 3.709 -32.797 1.00 32.28 474 ARG A CA 1
ATOM 3262 C C . ARG A 1 474 ? 9.831 2.468 -31.912 1.00 36.44 474 ARG A C 1
ATOM 3263 O O . ARG A 1 474 ? 10.244 1.389 -32.338 1.00 35.09 474 ARG A O 1
ATOM 3271 N N . MET A 1 475 ? 9.423 2.626 -30.653 1.00 35.10 475 MET A N 1
ATOM 3272 C CA . MET A 1 475 ? 9.304 1.479 -29.762 1.00 37.43 475 MET A CA 1
ATOM 3273 C C . MET A 1 475 ? 7.875 1.360 -29.250 1.00 37.81 475 MET A C 1
ATOM 3274 O O . MET A 1 475 ? 7.141 2.353 -29.170 1.00 38.80 475 MET A O 1
ATOM 3279 N N . THR A 1 476 ? 7.457 0.119 -28.979 1.00 34.96 476 THR A N 1
ATOM 3280 C CA . THR A 1 476 ? 6.181 -0.139 -28.324 1.00 35.69 476 THR A CA 1
ATOM 3281 C C . THR A 1 476 ? 6.316 0.097 -26.818 1.00 38.73 476 THR A C 1
ATOM 3282 O O . THR A 1 476 ? 7.397 0.408 -26.301 1.00 39.89 476 THR A O 1
ATOM 3286 N N . GLY A 1 477 ? 5.211 -0.071 -26.091 1.00 41.05 477 GLY A N 1
ATOM 3287 C CA . GLY A 1 477 ? 5.289 -0.050 -24.637 1.00 42.14 477 GLY A CA 1
ATOM 3288 C C . GLY A 1 477 ? 6.250 -1.082 -24.087 1.00 43.99 477 GLY A C 1
ATOM 3289 O O . GLY A 1 477 ? 6.937 -0.840 -23.088 1.00 43.73 477 GLY A O 1
ATOM 3290 N N . ALA A 1 478 ? 6.320 -2.250 -24.730 1.00 42.72 478 ALA A N 1
ATOM 3291 C CA . ALA A 1 478 ? 7.274 -3.259 -24.301 1.00 43.04 478 ALA A CA 1
ATOM 3292 C C . ALA A 1 478 ? 8.701 -2.763 -24.480 1.00 40.04 478 ALA A C 1
ATOM 3293 O O . ALA A 1 478 ? 9.548 -2.938 -23.594 1.00 39.80 478 ALA A O 1
ATOM 3295 N N . GLY A 1 479 ? 8.985 -2.131 -25.621 1.00 40.04 479 GLY A N 1
ATOM 3296 C CA . GLY A 1 479 ? 10.305 -1.560 -25.829 1.00 41.11 479 GLY A CA 1
ATOM 3297 C C . GLY A 1 479 ? 10.641 -0.482 -24.815 1.00 42.25 479 GLY A C 1
ATOM 3298 O O . GLY A 1 479 ? 11.780 -0.389 -24.345 1.00 40.48 479 GLY A O 1
ATOM 3299 N N . LEU A 1 480 ? 9.648 0.340 -24.449 1.00 40.39 480 LEU A N 1
ATOM 3300 C CA . LEU A 1 480 ? 9.883 1.404 -23.471 1.00 40.93 480 LEU A CA 1
ATOM 3301 C C . LEU A 1 480 ? 10.281 0.832 -22.112 1.00 42.33 480 LEU A C 1
ATOM 3302 O O . LEU A 1 480 ? 11.195 1.346 -21.456 1.00 40.45 480 LEU A O 1
ATOM 3307 N N . ARG A 1 481 ? 9.623 -0.254 -21.682 1.00 43.17 481 ARG A N 1
ATOM 3308 C CA . ARG A 1 481 ? 9.972 -0.875 -20.406 1.00 43.24 481 ARG A CA 1
ATOM 3309 C C . ARG A 1 481 ? 11.403 -1.410 -20.415 1.00 43.62 481 ARG A C 1
ATOM 3310 O O . ARG A 1 481 ? 12.132 -1.276 -19.425 1.00 43.61 481 ARG A O 1
ATOM 3313 N N . GLU A 1 482 ? 11.822 -2.035 -21.518 1.00 45.51 482 GLU A N 1
ATOM 3314 C CA . GLU A 1 482 ? 13.207 -2.493 -21.614 1.00 47.73 482 GLU A CA 1
ATOM 3315 C C . GLU A 1 482 ? 14.200 -1.340 -21.554 1.00 46.34 482 GLU A C 1
ATOM 3316 O O . GLU A 1 482 ? 15.382 -1.566 -21.280 1.00 43.92 482 GLU A O 1
ATOM 3318 N N . SER A 1 483 ? 13.744 -0.106 -21.766 1.00 46.67 483 SER A N 1
ATOM 3319 C CA . SER A 1 483 ? 14.667 1.005 -21.939 1.00 47.31 483 SER A CA 1
ATOM 3320 C C . SER A 1 483 ? 15.125 1.575 -20.596 1.00 50.33 483 SER A C 1
ATOM 3321 O O . SER A 1 483 ? 16.299 1.945 -20.446 1.00 49.18 483 SER A O 1
ATOM 3324 N N . GLY A 1 484 ? 14.230 1.634 -19.607 1.00 46.94 484 GLY A N 1
ATOM 3325 C CA . GLY A 1 484 ? 14.608 2.012 -18.260 1.00 49.54 484 GLY A CA 1
ATOM 3326 C C . GLY A 1 484 ? 15.196 0.835 -17.494 1.00 54.42 484 GLY A C 1
ATOM 3327 O O . GLY A 1 484 ? 15.478 -0.231 -18.044 1.00 54.66 484 GLY A O 1
ATOM 3328 N N . SER A 1 485 ? 15.379 1.042 -16.192 1.00 55.71 485 SER A N 1
ATOM 3329 C CA . SER A 1 485 ? 15.788 -0.049 -15.313 1.00 56.95 485 SER A CA 1
ATOM 3330 C C . SER A 1 485 ? 14.653 -1.058 -15.163 1.00 63.81 485 SER A C 1
ATOM 3331 O O . SER A 1 485 ? 13.493 -0.675 -14.979 1.00 63.74 485 SER A O 1
ATOM 3334 N N . HIS A 1 486 ? 14.984 -2.351 -15.237 1.00 60.48 486 HIS A N 1
ATOM 3335 C CA . HIS A 1 486 ? 13.990 -3.403 -15.072 1.00 60.43 486 HIS A CA 1
ATOM 3336 C C . HIS A 1 486 ? 14.608 -4.606 -14.368 1.00 64.24 486 HIS A C 1
ATOM 3337 O O . HIS A 1 486 ? 15.756 -4.973 -14.636 1.00 60.93 486 HIS A O 1
ATOM 3344 N N . GLY A 1 487 ? 13.842 -5.207 -13.454 1.00 65.38 487 GLY A N 1
ATOM 3345 C CA . GLY A 1 487 ? 14.228 -6.452 -12.815 1.00 68.61 487 GLY A CA 1
ATOM 3346 C C . GLY A 1 487 ? 15.151 -6.332 -11.622 1.00 70.12 487 GLY A C 1
ATOM 3347 O O . GLY A 1 487 ? 15.671 -7.356 -11.160 1.00 68.35 487 GLY A O 1
ATOM 3348 N N . VAL A 1 488 ? 15.373 -5.122 -11.104 1.00 67.78 488 VAL A N 1
ATOM 3349 C CA . VAL A 1 488 ? 16.251 -4.899 -9.962 1.00 69.85 488 VAL A CA 1
ATOM 3350 C C . VAL A 1 488 ? 15.555 -3.952 -8.990 1.00 72.92 488 VAL A C 1
ATOM 3351 O O . VAL A 1 488 ? 14.540 -3.332 -9.308 1.00 71.05 488 VAL A O 1
ATOM 3353 N N . ALA A 1 489 ? 16.114 -3.854 -7.787 1.00 74.40 489 ALA A N 1
ATOM 3354 C CA . ALA A 1 489 ? 15.586 -2.966 -6.757 1.00 73.89 489 ALA A CA 1
ATOM 3355 C C . ALA A 1 489 ? 16.659 -1.980 -6.299 1.00 73.09 489 ALA A C 1
ATOM 3356 O O . ALA A 1 489 ? 16.741 -0.854 -6.801 1.00 75.64 489 ALA A O 1
#

B-factor: mean 45.98, std 11.7, range [27.92, 106.34]

Nearest PDB structures (foldseek):
  6jig-assembly1_A  TM=1.002E+00  e=0.000E+00  Trypanosoma brucei brucei
  6lk4-assembly1_A  TM=9.975E-01  e=1.713E-88  Trypanosoma brucei brucei
  6jl8-assembly1_A  TM=8.424E-01  e=8.270E-93  Trypanosoma brucei brucei
  6jl8-assembly1_B  TM=8.375E-01  e=1.192E-85  Trypanosoma brucei brucei
  2c6q-assembly1_D  TM=8.821E-01  e=3.190E-33  Homo sapiens